Protein 6JJT (pdb70)

Secondary structure (DSSP, 8-state):
--PPPPEEEEEEEEEEEPPPEEEEEETTEEEEEEEEEEEEEE-SS-EEEEEEEEEEEEEETTS-EEEEEEEEEEETTS-EEEEEEEEETTEEEEEEE---TTTGGGGG--EEEE-SSTTSTTEEEEEEE-/-PPPPPEEEEEEEEEEEPPPEEEEEETTEEEEEEEEEEEEEE-SS-EEEEEEEEEEEEEETTS-EEEEEEEEEEETTS-EEEEEEEEETTEEEEEEE---TTTGGGGG-EEEEE-SSTTSTTEEEEEEE-/-PPPPPEEEEEEEEEEEEEEEEEEE-SSEEEEEEEEEEEEEEETTEEEEEEEEEEEEEEETTS-EEEEEEEEEEETTS-EEEEEEEEETTEEEEEEE---TTTGGGGG-EEEEE-SSTTSTTEEEEEEE-/--PPP-PPPEEEEEEEEEEEEEEEEEEE-SSEEEEEEEEEEEEEESSS--EEEEEEEEEEEEETTS-EEEEEEEEEEETTS-EEEEEEEEETTEEEEEEE---TTTGGGGG-EEEEE-SSTT-TTEEEEEEE-

Foldseek 3Di:
DDDFWDKAWFKKKQWDKDDWDWDDDDDQKTKTKIKTCKIWIDGPQWIFMWHIWMKIWMQGNVGWIWIWIWTWGQTPVGWIKIWIWIDRPPKIWIAIDGPPPSPRVSNVWIKIWGCPDVVRRRIIIMITTD/DDDFWDKAWFKKKQWDKDDWDFDDDDPFKTKTKIKTPKIWIGDDQWIFMWHIWMKIWMQGPVGWIWIWIWTWGATPVGWIKIWTWIDRPPKIWIAIDGPPPSPRVSNPWIKMWGAPDVVRGRIIIMITTD/DDDFWDKDWAKKKQWDKADWAFDDDDLFKTKTKIKTCKIWIDGPLFTWMWNIKMKIWIQGNVGWIWIWMWTWTATPVGFIKIWTWIDRPPKIKIAIDGPPPSPRVRNVWIKIKGAPDPVSGSMMIMITTD/DDDDDDFWDKDWDKKKQWDKADWAFDDDDLFKTKTKIKTCKIWIDDDQFTFMWNIKMKIWIQGNVGWIWIWMWTWGQTPVGFIKIWTWIDRPPKIKIAIDGPDPSPRVSNVWIKMWGAPDVVSRSMIIMITTD

B-factor: mean 18.93, std 11.21, range [6.09, 102.36]

Structure (mmCIF, N/CA/C/O backbone):
data_6JJT
#
_entry.id   6JJT
#
_cell.length_a   69.574
_cell.length_b   55.104
_cell.length_c   70.972
_cell.angle_alpha   90.00
_cell.angle_beta   98.88
_cell.angle_gamma   90.00
#
_symmetry.space_group_name_H-M   'P 1 21 1'
#
loop_
_entity.id
_entity.type
_entity.pdbx_description
1 polymer PhnH
2 non-polymer DI(HYDROXYETHYL)ETHER
3 non-polymer 'CITRIC ACID'
4 water water
#
loop_
_atom_site.group_PDB
_atom_site.id
_atom_site.type_symbol
_atom_site.label_atom_id
_atom_site.label_alt_id
_atom_site.label_comp_id
_atom_site.label_asym_id
_atom_site.label_entity_id
_atom_site.label_seq_id
_atom_site.pdbx_PDB_ins_code
_atom_site.Cartn_x
_atom_site.Cartn_y
_atom_site.Cartn_z
_atom_site.occupancy
_atom_site.B_iso_or_equiv
_atom_site.auth_seq_id
_atom_site.auth_comp_id
_atom_site.auth_asym_id
_atom_site.auth_atom_id
_atom_site.pdbx_PDB_model_num
ATOM 1 N N . ARG A 1 20 ? -13.518 13.485 0.464 1.00 45.72 20 ARG A N 1
ATOM 2 C CA . ARG A 1 20 ? -13.874 13.723 -0.956 1.00 42.89 20 ARG A CA 1
ATOM 3 C C . ARG A 1 20 ? -14.725 12.561 -1.460 1.00 39.65 20 ARG A C 1
ATOM 4 O O . ARG A 1 20 ? -14.325 11.399 -1.347 1.00 39.94 20 ARG A O 1
ATOM 12 N N . PRO A 1 21 ? -15.934 12.842 -2.007 1.00 30.66 21 PRO A N 1
ATOM 13 C CA . PRO A 1 21 ? -16.686 11.842 -2.765 1.00 26.34 21 PRO A CA 1
ATOM 14 C C . PRO A 1 21 ? -15.808 11.053 -3.739 1.00 23.37 21 PRO A C 1
ATOM 15 O O . PRO A 1 21 ? -14.994 11.617 -4.477 1.00 25.67 21 PRO A O 1
ATOM 19 N N . THR A 1 22 ? -16.040 9.737 -3.780 1.00 22.40 22 THR A N 1
ATOM 20 C CA . THR A 1 22 ? -15.360 8.829 -4.689 1.00 22.96 22 THR A CA 1
ATOM 21 C C . THR A 1 22 ? -16.177 8.698 -5.974 1.00 22.25 22 THR A C 1
ATOM 22 O O . THR A 1 22 ? -17.337 8.325 -5.895 1.00 22.40 22 THR A O 1
ATOM 26 N N . PRO A 1 23 ? -15.612 8.945 -7.181 1.00 21.52 23 PRO A N 1
ATOM 27 C CA . PRO A 1 23 ? -16.404 8.825 -8.418 1.00 22.37 23 PRO A CA 1
ATOM 28 C C . PRO A 1 23 ? -16.662 7.368 -8.784 1.00 19.48 23 PRO A C 1
ATOM 29 O O . PRO A 1 23 ? -15.915 6.466 -8.365 1.00 20.11 23 PRO A O 1
ATOM 33 N N . PRO A 1 24 ? -17.732 7.054 -9.558 1.00 19.07 24 PRO A N 1
ATOM 34 C CA . PRO A 1 24 ? -17.965 5.679 -9.971 1.00 17.02 24 PRO A CA 1
ATOM 35 C C . PRO A 1 24 ? -16.954 5.310 -11.045 1.00 14.66 24 PRO A C 1
ATOM 36 O O . PRO A 1 24 ? -16.245 6.179 -11.565 1.00 17.56 24 PRO A O 1
ATOM 40 N N . ASN A 1 25 ? -16.896 4.024 -11.317 1.00 15.29 25 ASN A N 1
ATOM 41 C CA . ASN A 1 25 ? -16.035 3.562 -12.376 1.00 17.16 25 ASN A CA 1
ATOM 42 C C . ASN A 1 25 ? -16.814 3.566 -13.686 1.00 14.41 25 ASN A C 1
ATOM 43 O O . ASN A 1 25 ? -18.054 3.479 -13.688 1.00 15.20 25 ASN A O 1
ATOM 48 N N . LEU A 1 26 ? -16.057 3.643 -14.765 1.00 14.95 26 LEU A N 1
ATOM 49 C CA . LEU A 1 26 ? -16.591 3.660 -16.112 1.00 15.97 26 LEU A CA 1
ATOM 50 C C . LEU A 1 26 ? -15.972 2.511 -16.874 1.00 16.83 26 LEU A C 1
ATOM 51 O O . LEU A 1 26 ? -14.741 2.374 -16.865 1.00 19.35 26 LEU A O 1
ATOM 56 N N . GLU A 1 27 ? -16.801 1.708 -17.530 1.00 13.17 27 GLU A N 1
ATOM 57 C CA . GLU A 1 27 ? -16.350 0.585 -18.321 1.00 13.60 27 GLU A CA 1
ATOM 58 C C . GLU A 1 27 ? -17.035 0.636 -19.686 1.00 12.59 27 GLU A C 1
ATOM 59 O O . GLU A 1 27 ? -18.258 0.752 -19.782 1.00 12.58 27 GLU A O 1
ATOM 65 N N . PHE A 1 28 ? -16.266 0.490 -20.779 1.00 11.64 28 PHE A N 1
ATOM 66 C CA . PHE A 1 28 ? -16.862 0.612 -22.100 1.00 10.51 28 PHE A CA 1
ATOM 67 C C . PHE A 1 28 ? -17.903 -0.485 -22.252 1.00 10.91 28 PHE A C 1
ATOM 68 O O . PHE A 1 28 ? -17.631 -1.659 -21.989 1.00 12.37 28 PHE A O 1
ATOM 76 N N . LEU A 1 29 ? -19.091 -0.131 -22.786 1.00 9.92 29 LEU A N 1
ATOM 77 C CA . LEU A 1 29 ? -20.187 -1.075 -22.845 1.00 10.07 29 LEU A CA 1
ATOM 78 C C . LEU A 1 29 ? -20.536 -1.434 -24.277 1.00 8.83 29 LEU A C 1
ATOM 79 O O . LEU A 1 29 ? -20.597 -2.624 -24.607 1.00 10.23 29 LEU A O 1
ATOM 84 N N . PHE A 1 30 ? -20.783 -0.438 -25.148 1.00 9.47 30 PHE A N 1
ATOM 85 C CA . PHE A 1 30 ? -21.061 -0.714 -26.550 1.00 9.33 30 PHE A CA 1
ATOM 86 C C . PHE A 1 30 ? -20.958 0.565 -27.362 1.00 8.94 30 PHE A C 1
ATOM 87 O O . PHE A 1 30 ? -21.034 1.643 -26.786 1.00 9.55 30 PHE A O 1
ATOM 95 N N . SER A 1 31 ? -20.752 0.441 -28.678 1.00 9.71 31 SER A N 1
ATOM 96 C CA . SER A 1 31 ? -20.985 1.492 -29.660 1.00 10.63 31 SER A CA 1
ATOM 97 C C . SER A 1 31 ? -22.259 1.238 -30.433 1.00 11.04 31 SER A C 1
ATOM 98 O O . SER A 1 31 ? -22.728 0.110 -30.545 1.00 10.93 31 SER A O 1
ATOM 101 N N . ALA A 1 32 ? -22.827 2.298 -30.968 1.00 10.22 32 ALA A N 1
ATOM 102 C CA . ALA A 1 32 ? -24.053 2.224 -31.753 1.00 11.33 32 ALA A CA 1
ATOM 103 C C . ALA A 1 32 ? -23.898 3.121 -32.970 1.00 12.30 32 ALA A C 1
ATOM 104 O O . ALA A 1 32 ? -23.494 4.278 -32.838 1.00 12.88 32 ALA A O 1
ATOM 106 N N . ASN A 1 33 ? -24.136 2.581 -34.150 1.00 12.07 33 ASN A N 1
ATOM 107 C CA . ASN A 1 33 ? -24.244 3.407 -35.344 1.00 12.58 33 ASN A CA 1
ATOM 108 C C . ASN A 1 33 ? -25.676 3.308 -35.799 1.00 13.43 33 ASN A C 1
ATOM 109 O O . ASN A 1 33 ? -26.068 2.255 -36.306 1.00 14.70 33 ASN A O 1
ATOM 114 N N . LEU A 1 34 ? -26.472 4.356 -35.608 1.00 14.05 34 LEU A N 1
ATOM 115 C CA . LEU A 1 34 ? -27.903 4.348 -35.787 1.00 15.51 34 LEU A CA 1
ATOM 116 C C . LEU A 1 34 ? -28.277 5.040 -37.094 1.00 15.45 34 LEU A C 1
ATOM 117 O O . LEU A 1 34 ? -27.597 5.991 -37.535 1.00 18.67 34 LEU A O 1
ATOM 122 N N . THR A 1 35 ? -29.366 4.576 -37.699 1.00 11.88 35 THR A N 1
ATOM 123 C CA . THR A 1 35 ? -29.995 5.266 -38.816 1.00 11.68 35 THR A CA 1
ATOM 124 C C . THR A 1 35 ? -31.346 5.781 -38.349 1.00 11.85 35 THR A C 1
ATOM 125 O O . THR A 1 35 ? -32.064 5.107 -37.611 1.00 11.99 35 THR A O 1
ATOM 129 N N . LYS A 1 36 ? -31.698 6.970 -38.838 1.00 11.63 36 LYS A N 1
ATOM 130 C CA . LYS A 1 36 ? -32.957 7.588 -38.405 1.00 10.58 36 LYS A CA 1
ATOM 131 C C . LYS A 1 36 ? -33.610 8.171 -39.631 1.00 10.37 36 LYS A C 1
ATOM 132 O O . LYS A 1 36 ? -32.896 8.585 -40.583 1.00 11.15 36 LYS A O 1
ATOM 138 N N . GLY A 1 37 ? -34.944 8.171 -39.624 1.00 10.25 37 GLY A N 1
ATOM 139 C CA . GLY A 1 37 ? -35.722 8.911 -40.593 1.00 10.57 37 GLY A CA 1
ATOM 140 C C . GLY A 1 37 ? -35.614 10.407 -40.276 1.00 10.30 37 GLY A C 1
ATOM 141 O O . GLY A 1 37 ? -35.085 10.803 -39.264 1.00 10.46 37 GLY A O 1
ATOM 142 N N . PRO A 1 38 ? -36.104 11.247 -41.219 1.00 12.39 38 PRO A N 1
ATOM 143 C CA . PRO A 1 38 ? -36.091 12.683 -40.946 1.00 13.00 38 PRO A CA 1
ATOM 144 C C . PRO A 1 38 ? -37.065 12.945 -39.798 1.00 11.63 38 PRO A C 1
ATOM 145 O O . PRO A 1 38 ? -38.085 12.275 -39.633 1.00 11.38 38 PRO A O 1
ATOM 149 N N . ALA A 1 39 ? -36.750 13.924 -38.981 1.00 11.94 39 ALA A N 1
ATOM 150 C CA . ALA A 1 39 ? -37.720 14.310 -37.983 1.00 11.46 39 ALA A CA 1
ATOM 151 C C . ALA A 1 39 ? -39.016 14.856 -38.599 1.00 12.23 39 ALA A C 1
ATOM 152 O O . ALA A 1 39 ? -39.069 15.447 -39.699 1.00 13.13 39 ALA A O 1
ATOM 154 N N . TYR A 1 40 ? -40.094 14.600 -37.867 1.00 9.15 40 TYR A N 1
ATOM 155 C CA . TYR A 1 40 ? -41.413 15.170 -38.198 1.00 8.62 40 TYR A CA 1
ATOM 156 C C . TYR A 1 40 ? -41.723 16.123 -37.058 1.00 8.26 40 TYR A C 1
ATOM 157 O O . TYR A 1 40 ? -42.069 15.699 -35.939 1.00 8.27 40 TYR A O 1
ATOM 166 N N . ILE A 1 41 ? -41.623 17.434 -37.342 1.00 8.65 41 ILE A N 1
ATOM 167 C CA . ILE A 1 41 ? -41.913 18.434 -36.333 1.00 9.08 41 ILE A CA 1
ATOM 168 C C . ILE A 1 41 ? -43.425 18.599 -36.233 1.00 9.15 41 ILE A C 1
ATOM 169 O O . ILE A 1 41 ? -44.089 18.885 -37.258 1.00 10.34 41 ILE A O 1
ATOM 174 N N . TYR A 1 42 ? -43.980 18.367 -35.062 1.00 8.44 42 TYR A N 1
ATOM 175 C CA . TYR A 1 42 ? -45.421 18.492 -34.861 1.00 9.09 42 TYR A CA 1
ATOM 176 C C . TYR A 1 42 ? -45.776 19.743 -34.057 1.00 9.82 42 TYR A C 1
ATOM 177 O O . TYR A 1 42 ? -46.959 20.109 -34.086 1.00 11.26 42 TYR A O 1
ATOM 186 N N . ASP A 1 43 ? -44.879 20.380 -33.302 1.00 9.50 43 ASP A N 1
ATOM 187 C CA . ASP A 1 43 ? -45.216 21.552 -32.518 1.00 10.60 43 ASP A CA 1
ATOM 188 C C . ASP A 1 43 ? -44.077 22.547 -32.586 1.00 11.39 43 ASP A C 1
ATOM 189 O O . ASP A 1 43 ? -42.990 22.295 -32.040 1.00 11.52 43 ASP A O 1
ATOM 194 N N . GLN A 1 44 ? -44.309 23.658 -33.282 1.00 11.90 44 GLN A N 1
ATOM 195 C CA . GLN A 1 44 ? -43.349 24.738 -33.345 1.00 14.62 44 GLN A CA 1
ATOM 196 C C . GLN A 1 44 ? -43.916 25.927 -32.575 1.00 15.20 44 GLN A C 1
ATOM 197 O O . GLN A 1 44 ? -45.048 26.342 -32.902 1.00 15.58 44 GLN A O 1
ATOM 203 N N . SER A 1 45 ? -43.170 26.464 -31.608 1.00 16.13 45 SER A N 1
ATOM 204 C CA . SER A 1 45 ? -43.597 27.595 -30.789 1.00 18.96 45 SER A CA 1
ATOM 205 C C . SER A 1 45 ? -42.402 28.505 -30.626 1.00 25.13 45 SER A C 1
ATOM 206 O O . SER A 1 45 ? -41.390 28.293 -31.293 1.00 28.82 45 SER A O 1
ATOM 209 N N . ASP A 1 46 ? -42.549 29.521 -29.770 1.00 26.30 46 ASP A N 1
ATOM 210 C CA . ASP A 1 46 ? -41.501 30.491 -29.563 1.00 27.72 46 ASP A CA 1
ATOM 211 C C . ASP A 1 46 ? -40.192 29.814 -29.187 1.00 27.54 46 ASP A C 1
ATOM 212 O O . ASP A 1 46 ? -39.993 29.433 -28.047 1.00 25.98 46 ASP A O 1
ATOM 217 N N . ALA A 1 47 ? -39.283 29.710 -30.175 1.00 23.38 47 ALA A N 1
ATOM 218 C CA . ALA A 1 47 ? -37.914 29.298 -29.916 1.00 18.64 47 ALA A CA 1
ATOM 219 C C . ALA A 1 47 ? -37.897 27.810 -29.525 1.00 15.31 47 ALA A C 1
ATOM 220 O O . ALA A 1 47 ? -36.993 27.406 -28.840 1.00 13.80 47 ALA A O 1
ATOM 222 N N . GLN A 1 48 ? -38.873 27.016 -29.949 1.00 13.79 48 GLN A N 1
ATOM 223 C CA . GLN A 1 48 ? -38.841 25.592 -29.604 1.00 13.34 48 GLN A CA 1
ATOM 224 C C . GLN A 1 48 ? -39.543 24.778 -30.682 1.00 13.48 48 GLN A C 1
ATOM 225 O O . GLN A 1 48 ? -40.622 25.124 -31.152 1.00 12.63 48 GLN A O 1
ATOM 231 N N . ILE A 1 49 ? -38.991 23.601 -30.974 1.00 12.03 49 ILE A N 1
ATOM 232 C CA . ILE A 1 49 ? -39.643 22.678 -31.879 1.00 10.74 49 ILE A CA 1
ATOM 233 C C . ILE A 1 49 ? -39.689 21.302 -31.215 1.00 10.75 49 ILE A C 1
ATOM 234 O O . ILE A 1 49 ? -38.692 20.841 -30.621 1.00 12.75 49 ILE A O 1
ATOM 239 N N . LYS A 1 50 ? -40.827 20.650 -31.332 1.00 9.34 50 LYS A N 1
ATOM 240 C CA . LYS A 1 50 ? -40.980 19.280 -30.826 1.00 8.79 50 LYS A CA 1
ATOM 241 C C . LYS A 1 50 ? -41.235 18.372 -31.998 1.00 8.68 50 LYS A C 1
ATOM 242 O O . LYS A 1 50 ? -42.030 18.707 -32.905 1.00 8.26 50 LYS A O 1
ATOM 248 N N . ALA A 1 51 ? -40.576 17.208 -32.025 1.00 8.33 51 ALA A N 1
ATOM 249 C CA . ALA A 1 51 ? -40.587 16.324 -33.177 1.00 8.05 51 ALA A CA 1
ATOM 250 C C . ALA A 1 51 ? -40.631 14.857 -32.747 1.00 7.92 51 ALA A C 1
ATOM 251 O O . ALA A 1 51 ? -40.185 14.489 -31.632 1.00 8.82 51 ALA A O 1
ATOM 253 N N . LEU A 1 52 ? -41.107 14.018 -33.688 1.00 7.64 52 LEU A N 1
ATOM 254 C CA . LEU A 1 52 ? -40.960 12.554 -33.577 1.00 7.80 52 LEU A CA 1
ATOM 255 C C . LEU A 1 52 ? -40.058 12.129 -34.704 1.00 8.44 52 LEU A C 1
ATOM 256 O O . LEU A 1 52 ? -40.108 12.671 -35.819 1.00 9.25 52 LEU A O 1
ATOM 261 N N . GLN A 1 53 ? -39.218 11.130 -34.420 1.00 8.72 53 GLN A N 1
ATOM 262 C CA . GLN A 1 53 ? -38.277 10.616 -35.388 1.00 8.87 53 GLN A CA 1
ATOM 263 C C . GLN A 1 53 ? -38.275 9.100 -35.251 1.00 7.93 53 GLN A C 1
ATOM 264 O O . GLN A 1 53 ? -38.143 8.569 -34.137 1.00 8.45 53 GLN A O 1
ATOM 270 N N . THR A 1 54 ? -38.311 8.422 -36.377 1.00 8.18 54 THR A N 1
ATOM 271 C CA . THR A 1 54 ? -38.253 6.955 -36.402 1.00 9.05 54 THR A CA 1
ATOM 272 C C . THR A 1 54 ? -36.795 6.529 -36.404 1.00 9.56 54 THR A C 1
ATOM 273 O O . THR A 1 54 ? -35.959 7.073 -37.158 1.00 9.62 54 THR A O 1
ATOM 277 N N . LEU A 1 55 ? -36.477 5.508 -35.598 1.00 9.30 55 LEU A N 1
ATOM 278 C CA . LEU A 1 55 ? -35.150 4.904 -35.588 1.00 10.14 55 LEU A CA 1
ATOM 279 C C . LEU A 1 55 ? -35.277 3.694 -36.507 1.00 10.78 55 LEU A C 1
ATOM 280 O O . LEU A 1 55 ? -36.092 2.812 -36.237 1.00 11.91 55 LEU A O 1
ATOM 285 N N . THR A 1 56 ? -34.639 3.739 -37.684 1.00 10.61 56 THR A N 1
ATOM 286 C CA . THR A 1 56 ? -34.898 2.766 -38.739 1.00 12.56 56 THR A CA 1
ATOM 287 C C . THR A 1 56 ? -33.970 1.553 -38.646 1.00 12.67 56 THR A C 1
ATOM 288 O O . THR A 1 56 ? -34.297 0.540 -39.273 1.00 14.04 56 THR A O 1
ATOM 292 N N . GLY A 1 57 ? -32.820 1.669 -37.998 1.00 11.26 57 GLY A N 1
ATOM 293 C CA . GLY A 1 57 ? -31.927 0.523 -37.920 1.00 10.94 57 GLY A CA 1
ATOM 294 C C . GLY A 1 57 ? -30.638 0.938 -37.259 1.00 10.01 57 GLY A C 1
ATOM 295 O O . GLY A 1 57 ? -30.507 2.048 -36.714 1.00 11.78 57 GLY A O 1
ATOM 296 N N . GLY A 1 58 ? -29.652 0.046 -37.314 1.00 10.08 58 GLY A N 1
ATOM 297 C CA . GLY A 1 58 ? -28.388 0.364 -36.708 1.00 10.99 58 GLY A CA 1
ATOM 298 C C . GLY A 1 58 ? -27.645 -0.867 -36.244 1.00 9.00 58 GLY A C 1
ATOM 299 O O . GLY A 1 58 ? -28.261 -1.959 -36.193 1.00 10.61 58 GLY A O 1
ATOM 300 N N . ILE A 1 59 ? -26.369 -0.690 -36.000 1.00 8.94 59 ILE A N 1
ATOM 301 C CA . ILE A 1 59 ? -25.532 -1.765 -35.498 1.00 10.06 59 ILE A CA 1
ATOM 302 C C . ILE A 1 59 ? -25.054 -1.429 -34.093 1.00 9.77 59 ILE A C 1
ATOM 303 O O . ILE A 1 59 ? -24.665 -0.286 -33.773 1.00 9.63 59 ILE A O 1
ATOM 308 N N . ILE A 1 60 ? -24.951 -2.463 -33.260 1.00 9.78 60 ILE A N 1
ATOM 309 C CA . ILE A 1 60 ? -24.544 -2.371 -31.867 1.00 9.85 60 ILE A CA 1
ATOM 310 C C . ILE A 1 60 ? -23.321 -3.291 -31.700 1.00 10.35 60 ILE A C 1
ATOM 311 O O . ILE A 1 60 ? -23.371 -4.477 -32.087 1.00 10.95 60 ILE A O 1
ATOM 316 N N . ALA A 1 61 ? -22.227 -2.785 -31.132 1.00 10.33 61 ALA A N 1
ATOM 317 C CA . ALA A 1 61 ? -21.010 -3.608 -30.962 1.00 11.15 61 ALA A CA 1
ATOM 318 C C . ALA A 1 61 ? -20.414 -3.334 -29.589 1.00 12.51 61 ALA A C 1
ATOM 319 O O . ALA A 1 61 ? -19.984 -2.192 -29.313 1.00 12.71 61 ALA A O 1
ATOM 321 N N . GLY A 1 62 ? -20.363 -4.330 -28.693 1.00 12.53 62 GLY A N 1
ATOM 322 C CA . GLY A 1 62 ? -19.668 -4.191 -27.419 1.00 15.57 62 GLY A CA 1
ATOM 323 C C . GLY A 1 62 ? -18.909 -5.476 -27.082 1.00 14.86 62 GLY A C 1
ATOM 324 O O . GLY A 1 62 ? -19.139 -6.483 -27.766 1.00 17.26 62 GLY A O 1
ATOM 325 N N . PRO A 1 63 ? -18.064 -5.463 -26.036 1.00 15.20 63 PRO A N 1
ATOM 326 C CA . PRO A 1 63 ? -17.381 -6.676 -25.613 1.00 16.30 63 PRO A CA 1
ATOM 327 C C . PRO A 1 63 ? -18.322 -7.808 -25.205 1.00 17.75 63 PRO A C 1
ATOM 328 O O . PRO A 1 63 ? -17.958 -8.973 -25.379 1.00 17.78 63 PRO A O 1
ATOM 332 N N . ASN A 1 64 ? -19.497 -7.491 -24.6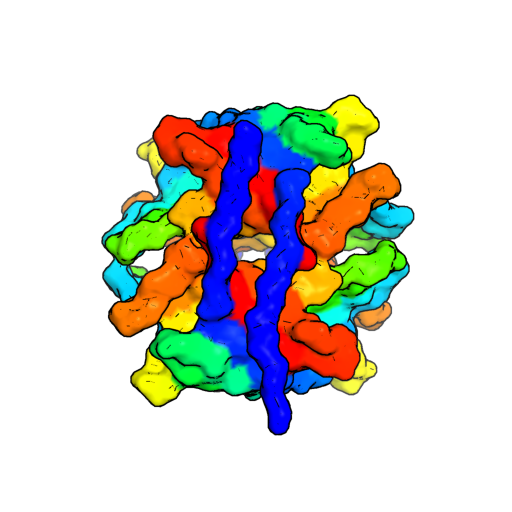25 1.00 16.72 64 ASN A N 1
ATOM 333 C CA . ASN A 1 64 ? -20.316 -8.517 -23.979 1.00 14.97 64 ASN A CA 1
ATOM 334 C C . ASN A 1 64 ? -21.676 -8.594 -24.637 1.00 14.46 64 ASN A C 1
ATOM 335 O O . ASN A 1 64 ? -22.498 -9.359 -24.181 1.00 16.71 64 ASN A O 1
ATOM 340 N N . PHE A 1 65 ? -21.916 -7.845 -25.728 1.00 14.12 65 PHE A N 1
ATOM 341 C CA . PHE A 1 65 ? -23.115 -8.102 -26.543 1.00 14.83 65 PHE A CA 1
ATOM 342 C C . PHE A 1 65 ? -22.981 -7.327 -27.849 1.00 14.90 65 PHE A C 1
ATOM 343 O O . PHE A 1 65 ? -22.221 -6.350 -27.926 1.00 15.68 65 PHE A O 1
ATOM 351 N N . ASP A 1 66 ? -23.803 -7.685 -28.801 1.00 15.35 66 ASP A N 1
ATOM 352 C CA . ASP A 1 66 ? -23.790 -7.027 -30.087 1.00 15.29 66 ASP A CA 1
ATOM 353 C C . ASP A 1 66 ? -25.106 -7.349 -30.760 1.00 15.09 66 ASP A C 1
ATOM 354 O O . ASP A 1 66 ? -25.743 -8.294 -30.320 1.00 19.64 66 ASP A O 1
ATOM 359 N N . GLY A 1 67 ? -25.457 -6.641 -31.838 1.00 12.47 67 GLY A N 1
ATOM 360 C CA . GLY A 1 67 ? -26.696 -6.929 -32.509 1.00 13.38 67 GLY A CA 1
ATOM 361 C C . GLY A 1 67 ? -27.121 -5.792 -33.412 1.00 12.66 67 GLY A C 1
ATOM 362 O O . GLY A 1 67 ? -26.266 -5.028 -33.890 1.00 11.64 67 GLY A O 1
ATOM 363 N N . THR A 1 68 ? -28.413 -5.775 -33.702 1.00 10.44 68 THR A N 1
ATOM 364 C CA . THR A 1 68 ? -28.912 -4.747 -34.599 1.00 12.26 68 THR A CA 1
ATOM 365 C C . THR A 1 68 ? -30.140 -4.092 -33.973 1.00 10.94 68 THR A C 1
ATOM 366 O O . THR A 1 68 ? -30.829 -4.674 -33.132 1.00 11.82 68 THR A O 1
ATOM 370 N N . VAL A 1 69 ? -30.438 -2.870 -34.409 1.00 10.61 69 VAL A N 1
ATOM 371 C CA . VAL A 1 69 ? -31.601 -2.130 -33.944 1.00 9.38 69 VAL A CA 1
ATOM 372 C C . VAL A 1 69 ? -32.749 -2.421 -34.878 1.00 9.86 69 VAL A C 1
ATOM 373 O O . VAL A 1 69 ? -32.673 -2.180 -36.103 1.00 12.10 69 VAL A O 1
ATOM 377 N N . ILE A 1 70 ? -33.833 -3.006 -34.352 1.00 9.22 70 ILE A N 1
ATOM 378 C CA A ILE A 1 70 ? -34.970 -3.437 -35.129 0.50 9.93 70 ILE A CA 1
ATOM 379 C CA B ILE A 1 70 ? -34.929 -3.413 -35.219 0.50 9.70 70 ILE A CA 1
ATOM 380 C C . ILE A 1 70 ? -35.920 -2.284 -35.440 1.00 10.54 70 ILE A C 1
ATOM 381 O O . ILE A 1 70 ? -36.696 -2.339 -36.376 1.00 11.85 70 ILE A O 1
ATOM 390 N N . GLY A 1 71 ? -35.921 -1.282 -34.558 1.00 9.15 71 GLY A N 1
ATOM 391 C CA . GLY A 1 71 ? -36.810 -0.153 -34.734 1.00 9.82 71 GLY A CA 1
ATOM 392 C C . GLY A 1 71 ? -37.034 0.526 -33.392 1.00 8.55 71 GLY A C 1
ATOM 393 O O . GLY A 1 71 ? -36.645 0.028 -32.334 1.00 9.15 71 GLY A O 1
ATOM 394 N N . GLY A 1 72 ? -37.692 1.669 -33.424 1.00 9.51 72 GLY A N 1
ATOM 395 C CA . GLY A 1 72 ? -38.052 2.449 -32.252 1.00 8.76 72 GLY A CA 1
ATOM 396 C C . GLY A 1 72 ? -38.351 3.871 -32.695 1.00 8.09 72 GLY A C 1
ATOM 397 O O . GLY A 1 72 ? -38.406 4.203 -33.881 1.00 8.63 72 GLY A O 1
ATOM 398 N N . THR A 1 73 ? -38.564 4.720 -31.692 1.00 7.13 73 THR A N 1
ATOM 399 C CA . THR A 1 73 ? -39.033 6.098 -31.881 1.00 8.51 73 THR A CA 1
ATOM 400 C C . THR A 1 73 ? -38.281 6.999 -30.895 1.00 8.24 73 THR A C 1
ATOM 401 O O . THR A 1 73 ? -38.155 6.635 -29.706 1.00 8.99 73 THR A O 1
ATOM 405 N N . ALA A 1 74 ? -37.955 8.216 -31.355 1.00 8.48 74 ALA A N 1
ATOM 406 C CA . ALA A 1 74 ? -37.382 9.244 -30.484 1.00 8.76 74 ALA A CA 1
ATOM 407 C C . ALA A 1 74 ? -38.307 10.454 -30.460 1.00 8.71 74 ALA A C 1
ATOM 408 O O . ALA A 1 74 ? -38.768 10.899 -31.557 1.00 9.85 74 ALA A O 1
ATOM 410 N N . LEU A 1 75 ? -38.578 10.982 -29.281 1.00 8.84 75 LEU A N 1
ATOM 411 C CA . LEU A 1 75 ? -39.290 12.268 -29.181 1.00 8.99 75 LEU A CA 1
ATOM 412 C C . LEU A 1 75 ? -38.317 13.323 -28.700 1.00 9.63 75 LEU A C 1
ATOM 413 O O . LEU A 1 75 ? -37.603 13.081 -27.722 1.00 11.37 75 LEU A O 1
ATOM 418 N N . SER A 1 76 ? -38.236 14.472 -29.341 1.00 8.78 76 SER A N 1
ATOM 419 C CA . SER A 1 76 ? -37.272 15.501 -28.985 1.00 9.16 76 SER A CA 1
ATOM 420 C C . SER A 1 76 ? -37.942 16.848 -28.857 1.00 8.64 76 SER A C 1
ATOM 421 O O . SER A 1 76 ? -38.883 17.149 -29.577 1.00 9.41 76 SER A O 1
ATOM 424 N N . THR A 1 77 ? -37.374 17.671 -28.025 1.00 8.86 77 THR A N 1
ATOM 425 C CA . THR A 1 77 ? -37.713 19.087 -27.904 1.00 10.15 77 THR A CA 1
ATOM 426 C C . THR A 1 77 ? -36.430 19.882 -28.025 1.00 10.40 77 THR A C 1
ATOM 427 O O . THR A 1 77 ? -35.508 19.671 -27.247 1.00 10.90 77 THR A O 1
ATOM 431 N N . ARG A 1 78 ? -36.323 20.719 -29.037 1.00 11.22 78 ARG A N 1
ATOM 432 C CA . ARG A 1 78 ? -35.087 21.439 -29.360 1.00 12.19 78 ARG A CA 1
ATOM 433 C C . ARG A 1 78 ? -35.397 22.909 -29.176 1.00 13.52 78 ARG A C 1
ATOM 434 O O . ARG A 1 78 ? -36.330 23.420 -29.780 1.00 12.44 78 ARG A O 1
ATOM 442 N N . GLY A 1 79 ? -34.585 23.574 -28.376 1.00 12.28 79 GLY A N 1
ATOM 443 C CA . GLY A 1 79 ? -34.767 24.997 -28.104 1.00 14.26 79 GLY A CA 1
ATOM 444 C C . GLY A 1 79 ? -33.759 25.833 -28.870 1.00 14.24 79 GLY A C 1
ATOM 445 O O . GLY A 1 79 ? -32.648 25.392 -29.141 1.00 14.94 79 GLY A O 1
ATOM 446 N N . ALA A 1 80 ? -34.206 27.033 -29.279 1.00 15.13 80 ALA A N 1
ATOM 447 C CA . ALA A 1 80 ? -33.274 27.977 -29.888 1.00 15.92 80 ALA A CA 1
ATOM 448 C C . ALA A 1 80 ? -32.092 28.257 -28.964 1.00 15.61 80 ALA A C 1
ATOM 449 O O . ALA A 1 80 ? -30.991 28.584 -29.417 1.00 18.41 80 ALA A O 1
ATOM 451 N N . ASP A 1 81 ? -32.337 28.077 -27.644 1.00 17.28 81 ASP A N 1
ATOM 452 C CA . ASP A 1 81 ? -31.385 28.334 -26.569 1.00 17.35 81 ASP A CA 1
ATOM 453 C C . ASP A 1 81 ? -30.336 27.221 -26.507 1.00 16.85 81 ASP A C 1
ATOM 454 O O . ASP A 1 81 ? -29.386 27.290 -25.737 1.00 19.52 81 ASP A O 1
ATOM 459 N N . GLY A 1 82 ? -30.431 26.230 -27.391 1.00 15.14 82 GLY A N 1
ATOM 460 C CA . GLY A 1 82 ? -29.363 25.263 -27.512 1.00 16.31 82 GLY A CA 1
ATOM 461 C C . GLY A 1 82 ? -29.699 23.989 -26.750 1.00 14.96 82 GLY A C 1
ATOM 462 O O . GLY A 1 82 ? -29.002 22.977 -26.949 1.00 20.59 82 GLY A O 1
ATOM 463 N N . THR A 1 83 ? -30.712 24.051 -25.885 1.00 13.89 83 THR A N 1
ATOM 464 C CA . THR A 1 83 ? -31.009 22.816 -25.154 1.00 13.23 83 THR A CA 1
ATOM 465 C C . THR A 1 83 ? -31.805 21.874 -26.025 1.00 14.02 83 THR A C 1
ATOM 466 O O . THR A 1 83 ? -32.666 22.260 -26.828 1.00 17.30 83 THR A O 1
ATOM 470 N N . ILE A 1 84 ? -31.546 20.596 -25.865 1.00 10.12 84 ILE A N 1
ATOM 471 C CA . ILE A 1 84 ? -32.240 19.588 -26.640 1.00 11.04 84 ILE A CA 1
ATOM 472 C C . ILE A 1 84 ? -32.521 18.420 -25.709 1.00 10.33 84 ILE A C 1
ATOM 473 O O . ILE A 1 84 ? -31.568 17.833 -25.158 1.00 11.77 84 ILE A O 1
ATOM 478 N N . ARG A 1 85 ? -33.776 18.134 -25.423 1.00 9.53 85 ARG A N 1
ATOM 479 C CA . ARG A 1 85 ? -34.159 17.024 -24.544 1.00 9.41 85 ARG A CA 1
ATOM 480 C C . ARG A 1 85 ? -34.710 15.972 -25.480 1.00 9.17 85 ARG A C 1
ATOM 481 O O . ARG A 1 85 ? -35.655 16.248 -26.238 1.00 10.97 85 ARG A O 1
ATOM 489 N N . ALA A 1 86 ? -34.312 14.715 -25.337 1.00 8.78 86 ALA A N 1
ATOM 490 C CA . ALA A 1 86 ? -34.888 13.646 -26.151 1.00 9.35 86 ALA A CA 1
ATOM 491 C C . ALA A 1 86 ? -35.133 12.433 -25.286 1.00 8.79 86 ALA A C 1
ATOM 492 O O . ALA A 1 86 ? -34.434 12.173 -24.287 1.00 10.15 86 ALA A O 1
ATOM 494 N N . ASP A 1 87 ? -36.098 11.638 -25.693 1.00 9.08 87 ASP A N 1
ATOM 495 C CA . ASP A 1 87 ? -36.436 10.387 -25.005 1.00 11.87 87 ASP A CA 1
ATOM 496 C C . ASP A 1 87 ? -36.742 9.384 -26.093 1.00 12.38 87 ASP A C 1
ATOM 497 O O . ASP A 1 87 ? -37.608 9.699 -26.936 1.00 13.66 87 ASP A O 1
ATOM 502 N N . ALA A 1 88 ? -36.147 8.172 -26.030 1.00 10.71 88 ALA A N 1
ATOM 503 C CA . ALA A 1 88 ? -36.338 7.209 -27.105 1.00 9.84 88 ALA A CA 1
ATOM 504 C C . ALA A 1 88 ? -36.480 5.820 -26.510 1.00 8.84 88 ALA A C 1
ATOM 505 O O . ALA A 1 88 ? -36.014 5.525 -25.422 1.00 8.42 88 ALA A O 1
ATOM 507 N N . HIS A 1 89 ? -37.202 4.983 -27.282 1.00 9.01 89 HIS A N 1
ATOM 508 C CA . HIS A 1 89 ? -37.243 3.547 -27.014 1.00 9.00 89 HIS A CA 1
ATOM 509 C C . HIS A 1 89 ? -36.870 2.837 -28.298 1.00 8.58 89 HIS A C 1
ATOM 510 O O . HIS A 1 89 ? -37.413 3.194 -29.365 1.00 10.19 89 HIS A O 1
ATOM 517 N N . TYR A 1 90 ? -35.990 1.863 -28.223 1.00 8.36 90 TYR A N 1
ATOM 518 C CA . TYR A 1 90 ? -35.728 1.042 -29.394 1.00 7.79 90 TYR A CA 1
ATOM 519 C C . TYR A 1 90 ? -35.376 -0.355 -28.927 1.00 8.03 90 TYR A C 1
ATOM 520 O O . TYR A 1 90 ? -35.056 -0.567 -27.763 1.00 8.83 90 TYR A O 1
ATOM 529 N N . LEU A 1 91 ? -35.430 -1.287 -29.866 1.00 7.39 91 LEU A N 1
ATOM 530 C CA . LEU A 1 91 ? -35.186 -2.678 -29.489 1.00 8.37 91 LEU A CA 1
ATOM 531 C C . LEU A 1 91 ? -33.966 -3.189 -30.213 1.00 8.00 91 LEU A C 1
ATOM 532 O O . LEU A 1 91 ? -33.831 -2.996 -31.440 1.00 9.00 91 LEU A O 1
ATOM 537 N N . ILE A 1 92 ? -33.050 -3.756 -29.443 1.00 7.45 92 ILE A N 1
ATOM 538 C CA . ILE A 1 92 ? -31.848 -4.442 -29.979 1.00 8.85 92 ILE A CA 1
ATOM 539 C C . ILE A 1 92 ? -32.124 -5.943 -30.042 1.00 8.20 92 ILE A C 1
ATOM 540 O O . ILE A 1 92 ? -32.613 -6.496 -29.086 1.00 8.95 92 ILE A O 1
ATOM 545 N N . GLN A 1 93 ? -31.863 -6.536 -31.182 1.00 7.93 93 GLN A N 1
ATOM 546 C CA . GLN A 1 93 ? -31.878 -8.010 -31.244 1.00 8.65 93 GLN A CA 1
ATOM 547 C C . GLN A 1 93 ? -30.404 -8.430 -31.379 1.00 8.47 93 GLN A C 1
ATOM 548 O O . GLN A 1 93 ? -29.738 -8.012 -32.280 1.00 8.86 93 GLN A O 1
ATOM 554 N N . THR A 1 94 ? -29.963 -9.253 -30.450 1.00 8.77 94 THR A N 1
ATOM 555 C CA . THR A 1 94 ? -28.555 -9.685 -30.450 1.00 10.28 94 THR A CA 1
ATOM 556 C C . THR A 1 94 ? -28.339 -10.736 -31.534 1.00 11.12 94 THR A C 1
ATOM 557 O O . THR A 1 94 ? -29.255 -11.368 -31.955 1.00 10.85 94 THR A O 1
ATOM 561 N N . SER A 1 95 ? -27.066 -10.945 -31.846 1.00 13.96 95 SER A N 1
ATOM 562 C CA . SER A 1 95 ? -26.595 -11.964 -32.813 1.00 16.55 95 SER A CA 1
ATOM 563 C C . SER A 1 95 ? -27.131 -13.374 -32.479 1.00 13.73 95 SER A C 1
ATOM 564 O O . SER A 1 95 ? -27.416 -14.127 -33.354 1.00 16.64 95 SER A O 1
ATOM 567 N N . ASP A 1 96 ? -27.221 -13.700 -31.201 1.00 10.97 96 ASP A N 1
ATOM 568 C CA . ASP A 1 96 ? -27.668 -15.014 -30.682 1.00 10.76 96 ASP A CA 1
ATOM 569 C C . ASP A 1 96 ? -29.194 -15.013 -30.461 1.00 10.84 96 ASP A C 1
ATOM 570 O O . ASP A 1 96 ? -29.660 -15.993 -29.984 1.00 14.99 96 ASP A O 1
ATOM 575 N N . GLY A 1 97 ? -29.897 -13.931 -30.762 1.00 10.42 97 GLY A N 1
ATOM 576 C CA . GLY A 1 97 ? -31.363 -13.946 -30.795 1.00 12.77 97 GLY A CA 1
ATOM 577 C C . GLY A 1 97 ? -32.075 -13.305 -29.596 1.00 12.09 97 GLY A C 1
ATOM 578 O O . GLY A 1 97 ? -33.309 -13.390 -29.535 1.00 13.94 97 GLY A O 1
ATOM 579 N N . ALA A 1 98 ? -31.368 -12.689 -28.628 1.00 9.55 98 ALA A N 1
ATOM 580 C CA . ALA A 1 98 ? -32.034 -12.054 -27.486 1.00 8.93 98 ALA A CA 1
ATOM 581 C C . ALA A 1 98 ? -32.650 -10.736 -27.927 1.00 7.92 98 ALA A C 1
ATOM 582 O O . ALA A 1 98 ? -32.037 -9.989 -28.692 1.00 9.89 98 ALA A O 1
ATOM 584 N N . ASN A 1 99 ? -33.799 -10.405 -27.371 1.00 7.10 99 ASN A N 1
ATOM 585 C CA . ASN A 1 99 ? -34.441 -9.124 -27.613 1.00 7.23 99 ASN A CA 1
ATOM 586 C C . ASN A 1 99 ? -34.269 -8.267 -26.363 1.00 7.54 99 ASN A C 1
ATOM 587 O O . ASN A 1 99 ? -34.604 -8.684 -25.263 1.00 8.01 99 ASN A O 1
ATOM 592 N N . ILE A 1 100 ? -33.824 -7.010 -26.546 1.00 7.78 100 ILE A N 1
ATOM 593 C CA . ILE A 1 100 ? -33.522 -6.109 -25.430 1.00 7.41 100 ILE A CA 1
ATOM 594 C C . ILE A 1 100 ? -34.146 -4.746 -25.683 1.00 7.87 100 ILE A C 1
ATOM 595 O O . ILE A 1 100 ? -33.885 -4.116 -26.719 1.00 8.23 100 ILE A O 1
ATOM 600 N N . LEU A 1 101 ? -34.978 -4.272 -24.758 1.00 7.16 101 LEU A N 1
ATOM 601 C CA . LEU A 1 101 ? -35.474 -2.892 -24.896 1.00 7.13 101 LEU A CA 1
ATOM 602 C C . LEU A 1 101 ? -34.445 -1.929 -24.357 1.00 7.46 101 LEU A C 1
ATOM 603 O O . LEU A 1 101 ? -33.965 -2.079 -23.238 1.00 7.95 101 LEU A O 1
ATOM 608 N N . VAL A 1 102 ? -34.174 -0.877 -25.137 1.00 7.03 102 VAL A N 1
ATOM 609 C CA . VAL A 1 102 ? -33.306 0.229 -24.698 1.00 7.81 102 VAL A CA 1
ATOM 610 C C . VAL A 1 102 ? -34.179 1.456 -24.472 1.00 7.59 102 VAL A C 1
ATOM 611 O O . VAL A 1 102 ? -34.979 1.831 -25.341 1.00 7.44 102 VAL A O 1
ATOM 615 N N . THR A 1 103 ? -34.011 2.061 -23.320 1.00 7.26 103 THR A N 1
ATOM 616 C CA . THR A 1 103 ? -34.748 3.283 -22.946 1.00 8.03 103 THR A CA 1
ATOM 617 C C . THR A 1 103 ? -33.720 4.387 -22.772 1.00 7.86 103 THR A C 1
ATOM 618 O O . THR A 1 103 ? -32.916 4.344 -21.824 1.00 7.37 103 THR A O 1
ATOM 622 N N . GLU A 1 104 ? -33.735 5.402 -23.646 1.00 8.07 104 GLU A N 1
ATOM 623 C CA . GLU A 1 104 ? -32.767 6.489 -23.599 1.00 8.19 104 GLU A CA 1
ATOM 624 C C . GLU A 1 104 ? -33.481 7.767 -23.158 1.00 7.47 104 GLU A C 1
ATOM 625 O O . GLU A 1 104 ? -34.639 8.044 -23.538 1.00 7.86 104 GLU A O 1
ATOM 631 N N . SER A 1 105 ? -32.754 8.546 -22.384 1.00 6.79 105 SER A N 1
ATOM 632 C CA . SER A 1 105 ? -33.173 9.898 -22.034 1.00 7.35 105 SER A CA 1
ATOM 633 C C . SER A 1 105 ? -31.942 10.771 -22.123 1.00 7.33 105 SER A C 1
ATOM 634 O O . SER A 1 105 ? -30.885 10.408 -21.616 1.00 9.37 105 SER A O 1
ATOM 637 N N . ALA A 1 106 ? -32.064 11.952 -22.713 1.00 7.80 106 ALA A N 1
ATOM 638 C CA . ALA A 1 106 ? -30.848 12.635 -23.125 1.00 7.92 106 ALA A CA 1
ATOM 639 C C . ALA A 1 106 ? -30.997 14.122 -22.920 1.00 8.52 106 ALA A C 1
ATOM 640 O O . ALA A 1 106 ? -32.005 14.716 -23.336 1.00 7.95 106 ALA A O 1
ATOM 642 N N . ALA A 1 107 ? -29.891 14.757 -22.501 1.00 8.28 107 ALA A N 1
ATOM 643 C CA . ALA A 1 107 ? -29.664 16.201 -22.680 1.00 7.95 107 ALA A CA 1
ATOM 644 C C . ALA A 1 107 ? -28.641 16.265 -23.785 1.00 7.92 107 ALA A C 1
ATOM 645 O O . ALA A 1 107 ? -27.428 16.126 -23.531 1.00 7.89 107 ALA A O 1
ATOM 647 N N . ILE A 1 108 ? -29.145 16.274 -25.018 1.00 9.28 108 ILE A N 1
ATOM 648 C CA . ILE A 1 108 ? -28.306 15.952 -26.161 1.00 9.40 108 ILE A CA 1
ATOM 649 C C . ILE A 1 108 ? -27.122 16.926 -26.158 1.00 10.95 108 ILE A C 1
ATOM 650 O O . ILE A 1 108 ? -27.308 18.133 -25.898 1.00 12.22 108 ILE A O 1
ATOM 655 N N . PRO A 1 109 ? -25.862 16.498 -26.417 1.00 9.67 109 PRO A N 1
ATOM 656 C CA . PRO A 1 109 ? -25.508 15.166 -26.952 1.00 9.49 109 PRO A CA 1
ATOM 657 C C . PRO A 1 109 ? -25.210 14.051 -25.954 1.00 8.85 109 PRO A C 1
ATOM 658 O O . PRO A 1 109 ? -24.666 13.018 -26.361 1.00 9.11 109 PRO A O 1
ATOM 662 N N . TYR A 1 110 ? -25.564 14.279 -24.692 1.00 7.40 110 TYR A N 1
ATOM 663 C CA . TYR A 1 110 ? -25.299 13.312 -23.632 1.00 6.74 110 TYR A CA 1
ATOM 664 C C . TYR A 1 110 ? -26.519 12.455 -23.389 1.00 7.04 110 TYR A C 1
ATOM 665 O O . TYR A 1 110 ? -27.626 12.957 -23.149 1.00 7.20 110 TYR A O 1
ATOM 674 N N . VAL A 1 111 ? -26.320 11.131 -23.424 1.00 7.19 111 VAL A N 1
ATOM 675 C CA . VAL A 1 111 ? -27.432 10.170 -23.484 1.00 7.60 111 VAL A CA 1
ATOM 676 C C . VAL A 1 111 ? -27.329 9.204 -22.312 1.00 6.86 111 VAL A C 1
ATOM 677 O O . VAL A 1 111 ? -26.321 8.507 -22.172 1.00 8.45 111 VAL A O 1
ATOM 681 N N . ALA A 1 112 ? -28.362 9.088 -21.513 1.00 6.12 112 ALA A N 1
ATOM 682 C CA . ALA A 1 112 ? -28.476 8.101 -20.445 1.00 6.09 112 ALA A CA 1
ATOM 683 C C . ALA A 1 112 ? -29.326 6.935 -20.926 1.00 6.40 112 ALA A C 1
ATOM 684 O O . ALA A 1 112 ? -30.301 7.099 -21.657 1.00 7.12 112 ALA A O 1
ATOM 686 N N . VAL A 1 113 ? -28.944 5.720 -20.509 1.00 7.52 113 VAL A N 1
ATOM 687 C CA . VAL A 1 113 ? -29.580 4.521 -21.044 1.00 7.08 113 VAL A CA 1
ATOM 688 C C . VAL A 1 113 ? -29.921 3.539 -19.916 1.00 7.09 113 VAL A C 1
ATOM 689 O O . VAL A 1 113 ? -29.124 3.353 -18.995 1.00 7.14 113 VAL A O 1
ATOM 693 N N . LEU A 1 114 ? -31.061 2.882 -20.059 1.00 6.58 114 LEU A N 1
ATOM 694 C CA . LEU A 1 114 ? -31.518 1.730 -19.269 1.00 6.41 114 LEU A CA 1
ATOM 695 C C . LEU A 1 114 ? -31.926 0.630 -20.218 1.00 6.85 114 LEU A C 1
ATOM 696 O O . LEU A 1 114 ? -32.149 0.871 -21.421 1.00 7.19 114 LEU A O 1
ATOM 701 N N . PHE A 1 115 ? -31.953 -0.603 -19.678 1.00 6.57 115 PHE A N 1
ATOM 702 C CA . PHE A 1 115 ? -32.175 -1.778 -20.520 1.00 7.07 115 PHE A CA 1
ATOM 703 C C . PHE A 1 115 ? -33.186 -2.688 -19.832 1.00 7.08 115 PHE A C 1
ATOM 704 O O . PHE A 1 115 ? -33.247 -2.772 -18.604 1.00 7.32 115 PHE A O 1
ATOM 712 N N . ASP A 1 116 ? -33.916 -3.446 -20.671 1.00 6.85 116 ASP A N 1
ATOM 713 C CA . ASP A 1 116 ? -34.808 -4.491 -20.130 1.00 7.58 116 ASP A CA 1
ATOM 714 C C . ASP A 1 116 ? -34.786 -5.706 -21.016 1.00 6.77 116 ASP A C 1
ATOM 715 O O . ASP A 1 116 ? -35.077 -5.624 -22.211 1.00 7.41 116 ASP A O 1
ATOM 720 N N . THR A 1 117 ? -34.503 -6.880 -20.430 1.00 8.29 117 THR A N 1
ATOM 721 C CA . THR A 1 117 ? -34.586 -8.140 -21.152 1.00 9.07 117 THR A CA 1
ATOM 722 C C . THR A 1 117 ? -34.800 -9.260 -20.132 1.00 10.06 117 THR A C 1
ATOM 723 O O . THR A 1 117 ? -34.213 -9.226 -19.058 1.00 11.35 117 THR A O 1
ATOM 727 N N . SER A 1 118 ? -35.518 -10.318 -20.507 1.00 9.27 118 SER A N 1
ATOM 728 C CA . SER A 1 118 ? -35.570 -11.532 -19.687 1.00 9.87 118 SER A CA 1
ATOM 729 C C . SER A 1 118 ? -34.591 -12.573 -20.209 1.00 11.32 118 SER A C 1
ATOM 730 O O . SER A 1 118 ? -34.498 -13.656 -19.619 1.00 13.51 118 SER A O 1
ATOM 733 N N . SER A 1 119 ? -33.798 -12.273 -21.236 1.00 10.43 119 SER A N 1
ATOM 734 C CA . SER A 1 119 ? -32.843 -13.263 -21.736 1.00 12.25 119 SER A CA 1
ATOM 735 C C . SER A 1 119 ? -31.840 -13.634 -20.642 1.00 13.35 119 SER A C 1
ATOM 736 O O . SER A 1 119 ? -31.279 -12.765 -20.012 1.00 14.38 119 SER A O 1
ATOM 739 N N . GLU A 1 120 ? -31.626 -14.942 -20.377 1.00 14.12 120 GLU A N 1
ATOM 740 C CA . GLU A 1 120 ? -30.757 -15.394 -19.308 1.00 14.85 120 GLU A CA 1
ATOM 741 C C . GLU A 1 120 ? -29.324 -14.939 -19.548 1.00 12.91 120 GLU A C 1
ATOM 742 O O . GLU A 1 120 ? -28.639 -14.588 -18.636 1.00 13.94 120 GLU A O 1
ATOM 748 N N . LYS A 1 121 ? -28.899 -14.839 -20.797 1.00 12.53 121 LYS A N 1
ATOM 749 C CA . LYS A 1 121 ? -27.532 -14.432 -21.095 1.00 13.60 121 LYS A CA 1
ATOM 750 C C . LYS A 1 121 ? -27.303 -12.920 -20.953 1.00 12.89 121 LYS A C 1
ATOM 751 O O . LYS A 1 121 ? -26.189 -12.490 -20.696 1.00 14.62 121 LYS A O 1
ATOM 757 N N . TYR A 1 122 ? -28.385 -12.127 -21.072 1.00 9.86 122 TYR A N 1
ATOM 758 C CA . TYR A 1 122 ? -28.199 -10.678 -21.128 1.00 10.37 122 TYR A CA 1
ATOM 759 C C . TYR A 1 122 ? -28.933 -9.939 -20.020 1.00 10.08 122 TYR A C 1
ATOM 760 O O . TYR A 1 122 ? -28.865 -8.712 -19.939 1.00 8.90 122 TYR A O 1
ATOM 769 N N . ASN A 1 123 ? -29.539 -10.636 -19.075 1.00 10.09 123 ASN A N 1
ATOM 770 C CA . ASN A 1 123 ? -30.350 -9.946 -18.076 1.00 11.22 123 ASN A CA 1
ATOM 771 C C . ASN A 1 123 ? -29.500 -9.219 -17.025 1.00 10.07 123 ASN A C 1
ATOM 772 O O . ASN A 1 123 ? -30.058 -8.383 -16.318 1.00 10.82 123 ASN A O 1
ATOM 777 N N . TRP A 1 124 ? -28.185 -9.374 -17.062 1.00 9.68 124 TRP A N 1
ATOM 778 C CA . TRP A 1 124 ? -27.334 -8.491 -16.275 1.00 9.90 124 TRP A CA 1
ATOM 779 C C . TRP A 1 124 ? -27.584 -7.043 -16.691 1.00 9.87 124 TRP A C 1
ATOM 780 O O . TRP A 1 124 ? -27.348 -6.130 -15.880 1.00 9.60 124 TRP A O 1
ATOM 791 N N . LEU A 1 125 ? -27.970 -6.789 -17.956 1.00 8.76 125 LEU A N 1
ATOM 792 C CA . LEU A 1 125 ? -28.189 -5.416 -18.373 1.00 9.16 125 LEU A CA 1
ATOM 793 C C . LEU A 1 125 ? -29.345 -4.779 -17.636 1.00 8.78 125 LEU A C 1
ATOM 794 O O . LEU A 1 125 ? -29.390 -3.550 -17.587 1.00 9.13 125 LEU A O 1
ATOM 799 N N . ASN A 1 126 ? -30.246 -5.560 -17.033 1.00 8.21 126 ASN A N 1
ATOM 800 C CA . ASN A 1 126 ? -31.356 -4.972 -16.298 1.00 9.16 126 ASN A CA 1
ATOM 801 C C . ASN A 1 126 ? -30.874 -4.110 -15.129 1.00 9.40 126 ASN A C 1
ATOM 802 O O . ASN A 1 126 ? -31.651 -3.308 -14.620 1.00 9.67 126 ASN A O 1
ATOM 807 N N . ASN A 1 127 ? -29.683 -4.357 -14.619 1.00 8.51 127 ASN A N 1
ATOM 808 C CA . ASN A 1 127 ? -29.096 -3.644 -13.491 1.00 8.71 127 ASN A CA 1
ATOM 809 C C . ASN A 1 127 ? -28.105 -2.581 -13.916 1.00 8.62 127 ASN A C 1
ATOM 810 O O . ASN A 1 127 ? -27.443 -2.017 -13.030 1.00 9.44 127 ASN A O 1
ATOM 815 N N . VAL A 1 128 ? -28.016 -2.269 -15.213 1.00 8.91 128 VAL A N 1
ATOM 816 C CA . VAL A 1 128 ? -27.021 -1.333 -15.728 1.00 8.03 128 VAL A CA 1
ATOM 817 C C . VAL A 1 128 ? -27.604 0.046 -15.983 1.00 7.81 128 VAL A C 1
ATOM 818 O O . VAL A 1 128 ? -28.622 0.161 -16.662 1.00 7.83 128 VAL A O 1
ATOM 822 N N . THR A 1 129 ? -26.892 1.073 -15.520 1.00 7.22 129 THR A N 1
ATOM 823 C CA . THR A 1 129 ? -27.069 2.443 -16.040 1.00 7.55 129 THR A CA 1
ATOM 824 C C . THR A 1 129 ? -25.906 2.724 -16.978 1.00 7.46 129 THR A C 1
ATOM 825 O O . THR A 1 129 ? -24.753 2.619 -16.532 1.00 8.00 129 THR A O 1
ATOM 829 N N . ALA A 1 130 ? -26.206 3.088 -18.225 1.00 7.29 130 ALA A N 1
ATOM 830 C CA . ALA A 1 130 ? -25.143 3.429 -19.163 1.00 7.54 130 ALA A CA 1
ATOM 831 C C . ALA A 1 130 ? -25.283 4.879 -19.606 1.00 7.64 130 ALA A C 1
ATOM 832 O O . ALA A 1 130 ? -26.308 5.542 -19.335 1.00 6.65 130 ALA A O 1
ATOM 834 N N . TRP A 1 131 ? -24.251 5.361 -20.249 1.00 7.10 131 TRP A N 1
ATOM 835 C CA . TRP A 1 131 ? -24.169 6.770 -20.656 1.00 7.41 131 TRP A CA 1
ATOM 836 C C . TRP A 1 131 ? -23.352 6.859 -21.926 1.00 7.45 131 TRP A C 1
ATOM 837 O O . TRP A 1 131 ? -22.308 6.165 -22.024 1.00 7.85 131 TRP A O 1
ATOM 848 N N . GLY A 1 132 ? -23.791 7.631 -22.921 1.00 7.57 132 GLY A N 1
ATOM 849 C CA . GLY A 1 132 ? -22.997 7.697 -24.147 1.00 7.67 132 GLY A CA 1
ATOM 850 C C . GLY A 1 132 ? -23.094 9.061 -24.820 1.00 7.14 132 GLY A C 1
ATOM 851 O O . GLY A 1 132 ? -23.909 9.926 -24.443 1.00 7.61 132 GLY A O 1
ATOM 852 N N . THR A 1 133 ? -22.196 9.256 -25.780 1.00 7.38 133 THR A N 1
ATOM 853 C CA . THR A 1 133 ? -22.191 10.501 -26.534 1.00 7.16 133 THR A CA 1
ATOM 854 C C . THR A 1 133 ? -21.421 10.208 -27.817 1.00 8.48 133 THR A C 1
ATOM 855 O O . THR A 1 133 ? -20.649 9.236 -27.878 1.00 8.14 133 THR A O 1
ATOM 859 N N . PRO A 1 134 ? -21.620 11.009 -28.894 1.00 7.99 134 PRO A N 1
ATOM 860 C CA . PRO A 1 134 ? -20.827 10.798 -30.114 1.00 8.51 134 PRO A CA 1
ATOM 861 C C . PRO A 1 134 ? -19.387 11.194 -29.844 1.00 9.17 134 PRO A C 1
ATOM 862 O O . PRO A 1 134 ? -19.149 12.324 -29.436 1.00 11.05 134 PRO A O 1
ATOM 866 N N . PRO A 1 135 ? -18.387 10.342 -30.123 1.00 9.63 135 PRO A N 1
ATOM 867 C CA . PRO A 1 135 ? -16.993 10.796 -29.945 1.00 10.71 135 PRO A CA 1
ATOM 868 C C . PRO A 1 135 ? -16.573 11.893 -30.921 1.00 11.72 135 PRO A C 1
ATOM 869 O O . PRO A 1 135 ? -15.663 12.645 -30.583 1.00 14.36 135 PRO A O 1
ATOM 873 N N . ASN A 1 136 ? -17.224 11.969 -32.095 1.00 10.71 136 ASN A N 1
ATOM 874 C CA . ASN A 1 136 ? -17.018 13.079 -33.018 1.00 11.43 136 ASN A CA 1
ATOM 875 C C . ASN A 1 136 ? -18.399 13.608 -33.410 1.00 10.48 136 ASN A C 1
ATOM 876 O O . ASN A 1 136 ? -19.136 12.917 -34.104 1.00 10.69 136 ASN A O 1
ATOM 881 N N . LEU A 1 137 ? -18.675 14.852 -33.072 1.00 11.09 137 LEU A N 1
ATOM 882 C CA . LEU A 1 137 ? -19.991 15.416 -33.321 1.00 11.45 137 LEU A CA 1
ATOM 883 C C . LEU A 1 137 ? -20.199 15.633 -34.819 1.00 12.86 137 LEU A C 1
ATOM 884 O O . LEU A 1 137 ? -21.335 15.799 -35.254 1.00 13.80 137 LEU A O 1
ATOM 889 N N . ASN A 1 138 ? -19.149 15.560 -35.646 1.00 11.99 138 ASN A N 1
ATOM 890 C CA . ASN A 1 138 ? -19.314 15.480 -37.099 1.00 12.47 138 ASN A CA 1
ATOM 891 C C . ASN A 1 138 ? -20.256 14.374 -37.504 1.00 12.44 138 ASN A C 1
ATOM 892 O O . ASN A 1 138 ? -20.994 14.525 -38.470 1.00 14.26 138 ASN A O 1
ATOM 897 N N . GLU A 1 139 ? -20.140 13.236 -36.787 1.00 13.20 139 GLU A N 1
ATOM 898 C CA . GLU A 1 139 ? -20.861 12.024 -37.105 1.00 14.89 139 GLU A CA 1
ATOM 899 C C . GLU A 1 139 ? -21.765 11.759 -35.912 1.00 13.60 139 GLU A C 1
ATOM 900 O O . GLU A 1 139 ? -21.427 10.945 -35.036 1.00 12.60 139 GLU A O 1
ATOM 906 N N . ILE A 1 140 ? -22.918 12.386 -35.917 1.00 11.33 140 ILE A N 1
ATOM 907 C CA . ILE A 1 140 ? -23.775 12.474 -34.762 1.00 15.17 140 ILE A CA 1
ATOM 908 C C . ILE A 1 140 ? -24.428 11.143 -34.465 1.00 15.06 140 ILE A C 1
ATOM 909 O O . ILE A 1 140 ? -24.893 10.981 -33.332 1.00 16.73 140 ILE A O 1
ATOM 914 N N . ASN A 1 141 ? -24.493 10.241 -35.440 1.00 12.95 141 ASN A N 1
ATOM 915 C CA . ASN A 1 141 ? -25.231 8.991 -35.224 1.00 14.38 141 ASN A CA 1
ATOM 916 C C . ASN A 1 141 ? -24.292 7.849 -34.872 1.00 12.55 141 ASN A C 1
ATOM 917 O O . ASN A 1 141 ? -24.806 6.723 -34.796 1.00 13.40 141 ASN A O 1
ATOM 922 N N . PHE A 1 142 ? -23.003 8.081 -34.620 1.00 10.36 142 PHE A N 1
ATOM 923 C CA . PHE A 1 142 ? -22.142 7.067 -34.047 1.00 9.59 142 PHE A CA 1
ATOM 924 C C . PHE A 1 142 ? -21.825 7.480 -32.618 1.00 8.40 142 PHE A C 1
ATOM 925 O O . PHE A 1 142 ? -21.283 8.560 -32.346 1.00 8.54 142 PHE A O 1
ATOM 933 N N . LEU A 1 143 ? -22.205 6.633 -31.655 1.00 8.48 143 LEU A N 1
ATOM 934 C CA . LEU A 1 143 ? -22.061 6.925 -30.231 1.00 8.78 143 LEU A CA 1
ATOM 935 C C . LEU A 1 143 ? -21.323 5.801 -29.539 1.00 8.10 143 LEU A C 1
ATOM 936 O O . LEU A 1 143 ? -21.414 4.624 -29.953 1.00 9.21 143 LEU A O 1
ATOM 941 N N . GLU A 1 144 ? -20.590 6.156 -28.504 1.00 7.92 144 GLU A N 1
ATOM 942 C CA . GLU A 1 144 ? -19.927 5.204 -27.631 1.00 7.86 144 GLU A CA 1
ATOM 943 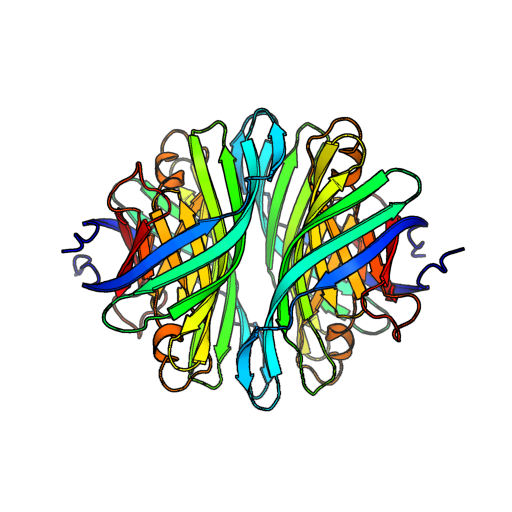C C . GLU A 1 144 ? -20.512 5.336 -26.229 1.00 8.50 144 GLU A C 1
ATOM 944 O O . GLU A 1 144 ? -20.713 6.456 -25.731 1.00 8.20 144 GLU A O 1
ATOM 950 N N . TYR A 1 145 ? -20.832 4.200 -25.623 1.00 7.59 145 TYR A N 1
ATOM 951 C CA . TYR A 1 145 ? -21.520 4.155 -24.334 1.00 8.33 145 TYR A CA 1
ATOM 952 C C . TYR A 1 145 ? -20.700 3.377 -23.301 1.00 9.05 145 TYR A C 1
ATOM 953 O O . TYR A 1 145 ? -19.988 2.384 -23.642 1.00 9.34 145 TYR A O 1
ATOM 962 N N . TRP A 1 146 ? -20.875 3.788 -22.042 1.00 8.77 146 TRP A N 1
ATOM 963 C CA . TRP A 1 146 ? -20.124 3.336 -20.884 1.00 8.69 146 TRP A CA 1
ATOM 964 C C . TRP A 1 146 ? -21.090 2.900 -19.809 1.00 9.16 146 TRP A C 1
ATOM 965 O O . TRP A 1 146 ? -22.118 3.562 -19.567 1.00 9.79 146 TRP A O 1
ATOM 976 N N . GLN A 1 147 ? -20.743 1.800 -19.152 1.00 8.85 147 GLN A N 1
ATOM 977 C CA . GLN A 1 147 ? -21.434 1.328 -17.929 1.00 9.81 147 GLN A CA 1
ATOM 978 C C . GLN A 1 147 ? -20.883 2.153 -16.761 1.00 10.09 147 GLN A C 1
ATOM 979 O O . GLN A 1 147 ? -19.712 2.239 -16.595 1.00 11.03 147 GLN A O 1
ATOM 985 N N . ILE A 1 148 ? -21.778 2.782 -16.019 1.00 9.42 148 ILE A N 1
ATOM 986 C CA . ILE A 1 148 ? -21.387 3.605 -14.836 1.00 10.01 148 ILE A CA 1
ATOM 987 C C . ILE A 1 148 ? -21.813 2.827 -13.597 1.00 10.87 148 ILE A C 1
ATOM 988 O O . ILE A 1 148 ? -22.951 2.599 -13.431 1.00 10.31 148 ILE A O 1
ATOM 993 N N . GLU A 1 149 ? -20.849 2.525 -12.745 1.00 13.01 149 GLU A N 1
ATOM 994 C CA . GLU A 1 149 ? -21.118 1.783 -11.489 1.00 18.77 149 GLU A CA 1
ATOM 995 C C . GLU A 1 149 ? -19.870 1.879 -10.633 1.00 25.99 149 GLU A C 1
ATOM 996 O O . GLU A 1 149 ? -18.845 1.873 -11.189 1.00 30.61 149 GLU A O 1
ATOM 1003 N N . ARG B 1 20 ? -9.472 4.712 -30.095 1.00 38.14 20 ARG B N 1
ATOM 1004 C CA . ARG B 1 20 ? -10.056 3.962 -28.931 1.00 37.41 20 ARG B CA 1
ATOM 1005 C C . ARG B 1 20 ? -11.059 4.848 -28.202 1.00 31.10 20 ARG B C 1
ATOM 1006 O O . ARG B 1 20 ? -10.899 6.074 -28.140 1.00 29.61 20 ARG B O 1
ATOM 1014 N N . PRO B 1 21 ? -12.144 4.234 -27.664 1.00 24.24 21 PRO B N 1
ATOM 1015 C CA . PRO B 1 21 ? -13.103 4.967 -26.848 1.00 21.38 21 PRO B CA 1
ATOM 1016 C C . PRO B 1 21 ? -12.426 5.663 -25.667 1.00 19.08 21 PRO B C 1
ATOM 1017 O O . PRO B 1 21 ? -11.791 5.034 -24.830 1.00 22.38 21 PRO B O 1
ATOM 1021 N N . THR B 1 22 ? -12.661 6.965 -25.588 1.00 20.91 22 THR B N 1
ATOM 1022 C CA . THR B 1 22 ? -12.236 7.795 -24.476 1.00 23.40 22 THR B CA 1
ATOM 1023 C C . THR B 1 22 ? -13.410 7.974 -23.510 1.00 20.40 22 THR B C 1
ATOM 1024 O O . THR B 1 22 ? -14.492 8.366 -23.942 1.00 18.17 22 THR B O 1
ATOM 1028 N N . PRO B 1 23 ? -13.254 7.751 -22.194 1.00 18.30 23 PRO B N 1
ATOM 1029 C CA . PRO B 1 23 ? -14.387 7.931 -21.277 1.00 19.66 23 PRO B CA 1
ATOM 1030 C C . PRO B 1 23 ? -14.752 9.381 -21.030 1.00 19.23 23 PRO B C 1
ATOM 1031 O O . PRO B 1 23 ? -13.911 10.272 -21.202 1.00 17.69 23 PRO B O 1
ATOM 1035 N N . PRO B 1 24 ? -15.998 9.686 -20.595 1.00 18.21 24 PRO B N 1
ATOM 1036 C CA . PRO B 1 24 ? -16.342 11.046 -20.241 1.00 16.53 24 PRO B CA 1
ATOM 1037 C C . PRO B 1 24 ? -15.634 11.413 -18.943 1.00 15.18 24 PRO B C 1
ATOM 1038 O O . PRO B 1 24 ? -15.173 10.523 -18.196 1.00 17.39 24 PRO B O 1
ATOM 1042 N N . ASN B 1 25 ? -15.633 12.702 -18.669 1.00 15.45 25 ASN B N 1
ATOM 1043 C CA . ASN B 1 25 ? -15.155 13.193 -17.396 1.00 18.47 25 ASN B CA 1
ATOM 1044 C C . ASN B 1 25 ? -16.312 13.143 -16.408 1.00 16.93 25 ASN B C 1
ATOM 1045 O O . ASN B 1 25 ? -17.486 13.252 -16.769 1.00 16.00 25 ASN B O 1
ATOM 1050 N N . LEU B 1 26 ? -15.956 13.089 -15.135 1.00 16.32 26 LEU B N 1
ATOM 1051 C CA . LEU B 1 26 ? -16.876 13.071 -14.017 1.00 15.92 26 LEU B CA 1
ATOM 1052 C C . LEU B 1 26 ? -16.532 14.243 -13.114 1.00 16.28 26 LEU B C 1
ATOM 1053 O O . LEU B 1 26 ? -15.363 14.386 -12.735 1.00 20.21 26 LEU B O 1
ATOM 1058 N N . GLU B 1 27 ? -17.513 15.050 -12.748 1.00 14.13 27 GLU B N 1
ATOM 1059 C CA . GLU B 1 27 ? -17.298 16.170 -11.849 1.00 15.10 27 GLU B CA 1
ATOM 1060 C C . GLU B 1 27 ? -18.367 16.114 -10.777 1.00 13.80 27 GLU B C 1
ATOM 1061 O O . GLU B 1 27 ? -19.562 15.945 -11.063 1.00 13.46 27 GLU B O 1
ATOM 1067 N N . PHE B 1 28 ? -17.952 16.190 -9.510 1.00 13.47 28 PHE B N 1
ATOM 1068 C CA . PHE B 1 28 ? -18.909 16.072 -8.426 1.00 11.16 28 PHE B CA 1
ATOM 1069 C C . PHE B 1 28 ? -19.942 17.183 -8.571 1.00 11.96 28 PHE B C 1
ATOM 1070 O O . PHE B 1 28 ? -19.584 18.365 -8.752 1.00 14.32 28 PHE B O 1
ATOM 1078 N N . LEU B 1 29 ? -21.225 16.867 -8.384 1.00 11.38 29 LEU B N 1
ATOM 1079 C CA . LEU B 1 29 ? -22.286 17.808 -8.656 1.00 10.83 29 LEU B CA 1
ATOM 1080 C C . LEU B 1 29 ? -23.027 18.193 -7.384 1.00 11.36 29 LEU B C 1
ATOM 1081 O O . LEU B 1 29 ? -23.177 19.368 -7.073 1.00 12.72 29 LEU B O 1
ATOM 1086 N N . PHE B 1 30 ? -23.525 17.202 -6.630 1.00 11.26 30 PHE B N 1
ATOM 1087 C CA . PHE B 1 30 ? -24.222 17.485 -5.386 1.00 11.79 30 PHE B CA 1
ATOM 1088 C C . PHE B 1 30 ? -24.425 16.200 -4.604 1.00 12.43 30 PHE B C 1
ATOM 1089 O O . PHE B 1 30 ? -24.339 15.130 -5.173 1.00 11.58 30 PHE B O 1
ATOM 1097 N N . SER B 1 31 ? -24.642 16.323 -3.292 1.00 12.27 31 SER B N 1
ATOM 1098 C CA . SER B 1 31 ? -25.137 15.250 -2.442 1.00 13.19 31 SER B CA 1
ATOM 1099 C C . SER B 1 31 ? -26.593 15.528 -2.095 1.00 12.99 31 SER B C 1
ATOM 1100 O O . SER B 1 31 ? -27.092 16.664 -2.089 1.00 13.16 31 SER B O 1
ATOM 1103 N N . ALA B 1 32 ? -27.359 14.483 -1.800 1.00 12.12 32 ALA B N 1
ATOM 1104 C CA . ALA B 1 32 ? -28.749 14.591 -1.411 1.00 12.26 32 ALA B CA 1
ATOM 1105 C C . ALA B 1 32 ? -28.988 13.652 -0.242 1.00 12.98 32 ALA B C 1
ATOM 1106 O O . ALA B 1 32 ? -28.563 12.498 -0.267 1.00 14.93 32 ALA B O 1
ATOM 1108 N N . ASN B 1 33 ? -29.624 14.185 0.788 1.00 12.19 33 ASN B N 1
ATOM 1109 C CA . ASN B 1 33 ? -30.030 13.380 1.938 1.00 12.03 33 ASN B CA 1
ATOM 1110 C C . ASN B 1 33 ? -31.536 13.509 1.974 1.00 13.94 33 ASN B C 1
ATOM 1111 O O . ASN B 1 33 ? -32.065 14.581 2.298 1.00 13.32 33 ASN B O 1
ATOM 1116 N N . LEU B 1 34 ? -32.255 12.461 1.548 1.00 14.23 34 LEU B N 1
ATOM 1117 C CA . LEU B 1 34 ? -33.666 12.511 1.225 1.00 15.20 34 LEU B CA 1
ATOM 1118 C C . LEU B 1 34 ? -34.470 11.789 2.293 1.00 15.24 34 LEU B C 1
ATOM 1119 O O . LEU B 1 34 ? -33.968 10.821 2.881 1.00 17.56 34 LEU B O 1
ATOM 1124 N N . THR B 1 35 ? -35.704 12.212 2.447 1.00 12.36 35 THR B N 1
ATOM 1125 C CA . THR B 1 35 ? -36.637 11.509 3.303 1.00 11.40 35 THR B CA 1
ATOM 1126 C C . THR B 1 35 ? -37.811 11.053 2.447 1.00 11.75 35 THR B C 1
ATOM 1127 O O . THR B 1 35 ? -38.234 11.727 1.494 1.00 12.09 35 THR B O 1
ATOM 1131 N N . LYS B 1 36 ? -38.353 9.889 2.826 1.00 11.64 36 LYS B N 1
ATOM 1132 C CA . LYS B 1 36 ? -39.383 9.246 2.036 1.00 11.18 36 LYS B CA 1
ATOM 1133 C C . LYS B 1 36 ? -40.446 8.717 2.967 1.00 11.36 36 LYS B C 1
ATOM 1134 O O . LYS B 1 36 ? -40.121 8.237 4.060 1.00 11.56 36 LYS B O 1
ATOM 1140 N N . GLY B 1 37 ? -41.685 8.733 2.524 1.00 9.64 37 GLY B N 1
ATOM 1141 C CA . GLY B 1 37 ? -42.759 8.032 3.199 1.00 10.32 37 GLY B CA 1
ATOM 1142 C C . GLY B 1 37 ? -42.612 6.532 2.918 1.00 10.85 37 GLY B C 1
ATOM 1143 O O . GLY B 1 37 ? -41.797 6.123 2.118 1.00 10.25 37 GLY B O 1
ATOM 1144 N N . PRO B 1 38 ? -43.384 5.672 3.619 1.00 13.86 38 PRO B N 1
ATOM 1145 C CA . PRO B 1 38 ? -43.334 4.241 3.334 1.00 13.58 38 PRO B CA 1
ATOM 1146 C C . PRO B 1 38 ? -43.911 3.959 1.950 1.00 11.80 38 PRO B C 1
ATOM 1147 O O . PRO B 1 38 ? -44.833 4.657 1.514 1.00 12.59 38 PRO B O 1
ATOM 1151 N N . ALA B 1 39 ? -43.355 2.969 1.256 1.00 11.77 39 ALA B N 1
ATOM 1152 C CA . ALA B 1 39 ? -43.953 2.629 -0.023 1.00 11.43 39 ALA B CA 1
ATOM 1153 C C . ALA B 1 39 ? -45.390 2.127 0.173 1.00 11.50 39 ALA B C 1
ATOM 1154 O O . ALA B 1 39 ? -45.746 1.453 1.159 1.00 12.50 39 ALA B O 1
ATOM 1156 N N . TYR B 1 40 ? -46.226 2.385 -0.833 1.00 10.22 40 TYR B N 1
ATOM 1157 C CA . TYR B 1 40 ? -47.575 1.839 -0.947 1.00 9.37 40 TYR B CA 1
ATOM 1158 C C . TYR B 1 40 ? -47.543 0.881 -2.133 1.00 9.61 40 TYR B C 1
ATOM 1159 O O . TYR B 1 40 ? -47.535 1.327 -3.290 1.00 8.89 40 TYR B O 1
ATOM 1168 N N . ILE B 1 41 ? -47.568 -0.434 -1.865 1.00 9.52 41 ILE B N 1
ATOM 1169 C CA . ILE B 1 41 ? -47.573 -1.434 -2.936 1.00 9.96 41 ILE B CA 1
ATOM 1170 C C . ILE B 1 41 ? -48.976 -1.530 -3.513 1.00 10.98 41 ILE B C 1
ATOM 1171 O O . ILE B 1 41 ? -49.937 -1.700 -2.750 1.00 12.29 41 ILE B O 1
ATOM 1176 N N . TYR B 1 42 ? -49.125 -1.306 -4.816 1.00 9.32 42 TYR B N 1
ATOM 1177 C CA . TYR B 1 42 ? -50.419 -1.402 -5.471 1.00 11.06 42 TYR B CA 1
ATOM 1178 C C . TYR B 1 42 ? -50.501 -2.629 -6.356 1.00 11.62 42 TYR B C 1
ATOM 1179 O O . TYR B 1 42 ? -51.632 -2.998 -6.699 1.00 12.25 42 TYR B O 1
ATOM 1188 N N . ASP B 1 43 ? -49.395 -3.232 -6.768 1.00 11.22 43 ASP B N 1
ATOM 1189 C CA . ASP B 1 43 ? -49.476 -4.396 -7.640 1.00 12.99 43 ASP B CA 1
ATOM 1190 C C . ASP B 1 43 ? -48.436 -5.394 -7.181 1.00 13.41 43 ASP B C 1
ATOM 1191 O O . ASP B 1 43 ? -47.224 -5.219 -7.355 1.00 13.71 43 ASP B O 1
ATOM 1196 N N . GLN B 1 44 ? -48.924 -6.455 -6.565 1.00 13.92 44 GLN B N 1
ATOM 1197 C CA . GLN B 1 44 ? -48.043 -7.450 -6.035 1.00 15.47 44 GLN B CA 1
ATOM 1198 C C . GLN B 1 44 ? -48.327 -8.760 -6.756 1.00 17.69 44 GLN B C 1
ATOM 1199 O O . GLN B 1 44 ? -49.483 -9.164 -6.910 1.00 18.14 44 GLN B O 1
ATOM 1205 N N . SER B 1 45 ? -47.260 -9.358 -7.259 1.00 17.90 45 SER B N 1
ATOM 1206 C CA . SER B 1 45 ? -47.250 -10.786 -7.523 1.00 20.66 45 SER B CA 1
ATOM 1207 C C . SER B 1 45 ? -46.174 -11.448 -6.654 1.00 19.43 45 SER B C 1
ATOM 1208 O O . SER B 1 45 ? -45.373 -10.784 -5.969 1.00 18.16 45 SER B O 1
ATOM 1211 N N . ASP B 1 46 ? -46.109 -12.786 -6.666 1.00 17.31 46 ASP B N 1
ATOM 1212 C CA . ASP B 1 46 ? -45.112 -13.448 -5.836 1.00 19.10 46 ASP B CA 1
ATOM 1213 C C . ASP B 1 46 ? -43.691 -12.998 -6.172 1.00 21.04 46 ASP B C 1
ATOM 1214 O O . ASP B 1 46 ? -42.865 -12.961 -5.256 1.00 21.92 46 ASP B O 1
ATOM 1219 N N . ALA B 1 47 ? -43.385 -12.666 -7.451 1.00 18.61 47 ALA B N 1
ATOM 1220 C CA . ALA B 1 47 ? -41.984 -12.329 -7.745 1.00 17.70 47 ALA B CA 1
ATOM 1221 C C . ALA B 1 47 ? -41.712 -10.834 -7.974 1.00 15.32 47 ALA B C 1
ATOM 1222 O O . ALA B 1 47 ? -40.558 -10.475 -8.252 1.00 12.94 47 ALA B O 1
ATOM 1224 N N . GLN B 1 48 ? -42.735 -9.984 -7.888 1.00 14.70 48 GLN B N 1
ATOM 1225 C CA . GLN B 1 48 ? -42.525 -8.571 -8.184 1.00 13.62 48 GLN B CA 1
ATOM 1226 C C . GLN B 1 48 ? -43.507 -7.713 -7.407 1.00 13.44 48 GLN B C 1
ATOM 1227 O O . GLN B 1 48 ? -44.696 -8.001 -7.328 1.00 13.23 48 GLN B O 1
ATOM 1233 N N . ILE B 1 49 ? -43.018 -6.588 -6.907 1.00 12.81 49 ILE B N 1
ATOM 1234 C CA . ILE B 1 49 ? -43.926 -5.654 -6.286 1.00 11.75 49 ILE B CA 1
ATOM 1235 C C . ILE B 1 49 ? -43.743 -4.270 -6.948 1.00 10.79 49 ILE B C 1
ATOM 1236 O O . ILE B 1 49 ? -42.606 -3.793 -7.138 1.00 11.74 49 ILE B O 1
ATOM 1241 N N . LYS B 1 50 ? -44.859 -3.624 -7.275 1.00 10.11 50 LYS B N 1
ATOM 1242 C CA . LYS B 1 50 ? -44.820 -2.262 -7.789 1.00 9.80 50 LYS B CA 1
ATOM 1243 C C . LYS B 1 50 ? -45.497 -1.351 -6.780 1.00 8.74 50 LYS B C 1
ATOM 1244 O O . LYS B 1 50 ? -46.537 -1.683 -6.185 1.00 9.29 50 LYS B O 1
ATOM 1250 N N . ALA B 1 51 ? -44.861 -0.208 -6.527 1.00 8.21 51 ALA B N 1
ATOM 1251 C CA . ALA B 1 51 ? -45.261 0.708 -5.466 1.00 8.23 51 ALA B CA 1
ATOM 1252 C C . ALA B 1 51 ? -45.112 2.172 -5.883 1.00 8.47 51 ALA B C 1
ATOM 1253 O O . ALA B 1 51 ? -44.364 2.529 -6.801 1.00 9.40 51 ALA B O 1
ATOM 1255 N N . LEU B 1 52 ? -45.853 3.007 -5.160 1.00 8.69 52 LEU B N 1
ATOM 1256 C CA . LEU B 1 52 ? -45.694 4.455 -5.206 1.00 8.52 52 LEU B CA 1
ATOM 1257 C C . LEU B 1 52 ? -45.150 4.885 -3.854 1.00 9.35 52 LEU B C 1
ATOM 1258 O O . LEU B 1 52 ? -45.577 4.364 -2.814 1.00 9.49 52 LEU B O 1
ATOM 1263 N N . GLN B 1 53 ? -44.203 5.820 -3.840 1.00 8.90 53 GLN B N 1
ATOM 1264 C CA . GLN B 1 53 ? -43.613 6.317 -2.604 1.00 9.11 53 GLN B CA 1
ATOM 1265 C C . GLN B 1 53 ? -43.497 7.841 -2.680 1.00 9.51 53 GLN B C 1
ATOM 1266 O O . GLN B 1 53 ? -43.001 8.349 -3.687 1.00 9.66 53 GLN B O 1
ATOM 1272 N N . THR B 1 54 ? -43.929 8.524 -1.633 1.00 9.21 54 THR B N 1
ATOM 1273 C CA . THR B 1 54 ? -43.872 9.982 -1.559 1.00 9.35 54 THR B CA 1
ATOM 1274 C C . THR B 1 54 ? -42.472 10.389 -1.113 1.00 9.38 54 THR B C 1
ATOM 1275 O O . THR B 1 54 ? -41.885 9.807 -0.158 1.00 10.37 54 THR B O 1
ATOM 1279 N N . LEU B 1 55 ? -41.886 11.402 -1.772 1.00 9.00 55 LEU B N 1
ATOM 1280 C CA . LEU B 1 55 ? -40.606 11.992 -1.399 1.00 10.22 55 LEU B CA 1
ATOM 1281 C C . LEU B 1 55 ? -40.942 13.209 -0.542 1.00 11.29 55 LEU B C 1
ATOM 1282 O O . LEU B 1 55 ? -41.680 14.090 -0.999 1.00 11.41 55 LEU B O 1
ATOM 1287 N N . THR B 1 56 ? -40.624 13.143 0.747 1.00 11.26 56 THR B N 1
ATOM 1288 C CA . THR B 1 56 ? -41.154 14.101 1.726 1.00 12.70 56 THR B CA 1
ATOM 1289 C C . THR B 1 56 ? -40.237 15.297 1.938 1.00 11.96 56 THR B C 1
ATOM 1290 O O . THR B 1 56 ? -40.771 16.317 2.436 1.00 16.17 56 THR B O 1
ATOM 1294 N N . GLY B 1 57 ? -38.961 15.214 1.603 1.00 11.20 57 GLY B N 1
ATOM 1295 C CA . GLY B 1 57 ? -38.102 16.337 1.904 1.00 10.65 57 GLY B CA 1
ATOM 1296 C C . GLY B 1 57 ? -36.654 15.934 1.685 1.00 10.90 57 GLY B C 1
ATOM 1297 O O . GLY B 1 57 ? -36.367 14.794 1.233 1.00 11.87 57 GLY B O 1
ATOM 1298 N N . GLY B 1 58 ? -35.728 16.801 2.100 1.00 11.47 58 GLY B N 1
ATOM 1299 C CA . GLY B 1 58 ? -34.326 16.487 2.026 1.00 12.71 58 GLY B CA 1
ATOM 1300 C C . GLY B 1 58 ? -33.477 17.717 1.734 1.00 9.59 58 GLY B C 1
ATOM 1301 O O . GLY B 1 58 ? -34.017 18.800 1.489 1.00 11.62 58 GLY B O 1
ATOM 1302 N N . ILE B 1 59 ? -32.211 17.561 1.903 1.00 10.21 59 ILE B N 1
ATOM 1303 C CA . ILE B 1 59 ? -31.239 18.625 1.692 1.00 10.91 59 ILE B CA 1
ATOM 1304 C C . ILE B 1 59 ? -30.328 18.269 0.523 1.00 10.56 59 ILE B C 1
ATOM 1305 O O . ILE B 1 59 ? -29.899 17.117 0.341 1.00 10.05 59 ILE B O 1
ATOM 1310 N N . ILE B 1 60 ? -30.041 19.285 -0.286 1.00 9.94 60 ILE B N 1
ATOM 1311 C CA . ILE B 1 60 ? -29.217 19.209 -1.467 1.00 10.50 60 ILE B CA 1
ATOM 1312 C C . ILE B 1 60 ? -27.980 20.092 -1.258 1.00 10.19 60 ILE B C 1
ATOM 1313 O O . ILE B 1 60 ? -28.148 21.282 -0.919 1.00 10.20 60 ILE B O 1
ATOM 1318 N N . ALA B 1 61 ? -26.780 19.569 -1.467 1.00 10.62 61 ALA B N 1
ATOM 1319 C CA . ALA B 1 61 ? -25.574 20.364 -1.206 1.00 12.17 61 ALA B CA 1
ATOM 1320 C C . ALA B 1 61 ? -24.516 20.081 -2.243 1.00 13.17 61 ALA B C 1
ATOM 1321 O O . ALA B 1 61 ? -24.050 18.926 -2.320 1.00 14.34 61 ALA B O 1
ATOM 1323 N N . GLY B 1 62 ? -24.093 21.062 -3.061 1.00 15.22 62 GLY B N 1
ATOM 1324 C CA . GLY B 1 62 ? -23.002 20.852 -3.998 1.00 16.35 62 GLY B CA 1
ATOM 1325 C C . GLY B 1 62 ? -22.208 22.137 -4.164 1.00 16.77 62 GLY B C 1
ATOM 1326 O O . GLY B 1 62 ? -22.650 23.148 -3.616 1.00 18.07 62 GLY B O 1
ATOM 1327 N N . PRO B 1 63 ? -21.092 22.093 -4.930 1.00 17.38 63 PRO B N 1
ATOM 1328 C CA . PRO B 1 63 ? -20.291 23.303 -5.175 1.00 19.27 63 PRO B CA 1
ATOM 1329 C C . PRO B 1 63 ? -21.073 24.445 -5.826 1.00 19.83 63 PRO B C 1
ATOM 1330 O O . PRO B 1 63 ? -20.834 25.606 -5.500 1.00 22.90 63 PRO B O 1
ATOM 1334 N N . ASN B 1 64 ? -21.943 24.165 -6.807 1.00 18.95 64 ASN B N 1
ATOM 1335 C CA . ASN B 1 64 ? -22.489 25.277 -7.594 1.00 20.01 64 ASN B CA 1
ATOM 1336 C C . ASN B 1 64 ? -23.982 25.420 -7.374 1.00 18.70 64 ASN B C 1
ATOM 1337 O O . ASN B 1 64 ? -24.639 26.152 -8.096 1.00 19.71 64 ASN B O 1
ATOM 1342 N N . PHE B 1 65 ? -24.577 24.702 -6.408 1.00 18.02 65 PHE B N 1
ATOM 1343 C CA . PHE B 1 65 ? -25.976 24.955 -6.047 1.00 17.25 65 PHE B CA 1
ATOM 1344 C C . PHE B 1 65 ? -26.255 24.121 -4.789 1.00 17.27 65 PHE B C 1
ATOM 1345 O O . PHE B 1 65 ? -25.585 23.123 -4.512 1.00 18.49 65 PHE B O 1
ATOM 1353 N N . ASP B 1 66 ? -27.298 24.495 -4.091 1.00 17.70 66 ASP B N 1
ATOM 1354 C CA . ASP B 1 66 ? -27.728 23.828 -2.865 1.00 16.25 66 ASP B CA 1
ATOM 1355 C C . ASP B 1 66 ? -29.188 24.189 -2.591 1.00 16.08 66 ASP B C 1
ATOM 1356 O O . ASP B 1 66 ? -29.655 25.151 -3.183 1.00 17.85 66 ASP B O 1
ATOM 1361 N N . GLY B 1 67 ? -29.880 23.498 -1.656 1.00 13.84 67 GLY B N 1
ATOM 1362 C CA . GLY B 1 67 ? -31.286 23.748 -1.422 1.00 12.04 67 GLY B CA 1
ATOM 1363 C C . GLY B 1 67 ? -32.009 22.602 -0.754 1.00 11.99 67 GLY B C 1
ATOM 1364 O O . GLY B 1 67 ? -31.364 21.855 -0.019 1.00 12.55 67 GLY B O 1
ATOM 1365 N N . THR B 1 68 ? -33.327 22.566 -0.907 1.00 10.84 68 THR B N 1
ATOM 1366 C CA . THR B 1 68 ? -34.088 21.507 -0.256 1.00 12.66 68 THR B CA 1
ATOM 1367 C C . THR B 1 68 ? -35.074 20.885 -1.232 1.00 11.39 68 THR B C 1
ATOM 1368 O O . THR B 1 68 ? -35.391 21.483 -2.255 1.00 11.40 68 THR B O 1
ATOM 1372 N N . VAL B 1 69 ? -35.521 19.650 -0.951 1.00 10.70 69 VAL B N 1
ATOM 1373 C CA . VAL B 1 69 ? -36.517 18.976 -1.756 1.00 10.98 69 VAL B CA 1
ATOM 1374 C C . VAL B 1 69 ? -37.884 19.318 -1.186 1.00 10.91 69 VAL B C 1
ATOM 1375 O O . VAL B 1 69 ? -38.141 19.113 0.008 1.00 12.64 69 VAL B O 1
ATOM 1379 N N . ILE B 1 70 ? -38.786 19.848 -2.020 1.00 11.24 70 ILE B N 1
ATOM 1380 C CA . ILE B 1 70 ? -40.093 20.271 -1.561 1.00 11.98 70 ILE B CA 1
ATOM 1381 C C . ILE B 1 70 ? -41.114 19.146 -1.639 1.00 11.80 70 ILE B C 1
ATOM 1382 O O . ILE B 1 70 ? -42.170 19.212 -1.007 1.00 12.87 70 ILE B O 1
ATOM 1387 N N . GLY B 1 71 ? -40.885 18.161 -2.529 1.00 9.94 71 GLY B N 1
ATOM 1388 C CA . GLY B 1 71 ? -41.814 17.052 -2.628 1.00 11.54 71 GLY B CA 1
ATOM 1389 C C . GLY B 1 71 ? -41.580 16.349 -3.947 1.00 9.49 71 GLY B C 1
ATOM 1390 O O . GLY B 1 71 ? -40.846 16.848 -4.795 1.00 9.87 71 GLY B O 1
ATOM 1391 N N . GLY B 1 72 ? -42.289 15.254 -4.141 1.00 10.26 72 GLY B N 1
ATOM 1392 C CA . GLY B 1 72 ? -42.219 14.478 -5.361 1.00 9.77 72 GLY B CA 1
ATOM 1393 C C . GLY B 1 72 ? -42.720 13.071 -5.092 1.00 9.37 72 GLY B C 1
ATOM 1394 O O . GLY B 1 72 ? -43.157 12.739 -3.987 1.00 9.13 72 GLY B O 1
ATOM 1395 N N . THR B 1 73 ? -42.626 12.237 -6.124 1.00 7.89 73 THR B N 1
ATOM 1396 C CA . THR B 1 73 ? -43.151 10.877 -6.089 1.00 9.65 73 THR B CA 1
ATOM 1397 C C . THR B 1 73 ? -42.190 9.976 -6.830 1.00 9.01 73 THR B C 1
ATOM 1398 O O . THR B 1 73 ? -41.718 10.365 -7.909 1.00 9.31 73 THR B O 1
ATOM 1402 N N . ALA B 1 74 ? -42.013 8.755 -6.310 1.00 7.96 74 ALA B N 1
ATOM 1403 C CA . ALA B 1 74 ? -41.225 7.709 -6.975 1.00 9.69 74 ALA B CA 1
ATOM 1404 C C . ALA B 1 74 ? -42.127 6.513 -7.280 1.00 10.18 74 ALA B C 1
ATOM 1405 O O . ALA B 1 74 ? -42.961 6.113 -6.419 1.00 11.82 74 ALA B O 1
ATOM 1407 N N . LEU B 1 75 ? -42.027 5.950 -8.486 1.00 10.24 75 LEU B N 1
ATOM 1408 C CA . LEU B 1 75 ? -42.709 4.694 -8.807 1.00 10.26 75 LEU B CA 1
ATOM 1409 C C . LEU B 1 75 ? -41.629 3.632 -8.979 1.00 10.40 75 LEU B C 1
ATOM 1410 O O . LEU B 1 75 ? -40.625 3.880 -9.655 1.00 12.18 75 LEU B O 1
ATOM 1415 N N . SER B 1 76 ? -41.755 2.498 -8.315 1.00 10.38 76 SER B N 1
ATOM 1416 C CA . SER B 1 76 ? -40.693 1.493 -8.323 1.00 9.74 76 SER B CA 1
ATOM 1417 C C . SER B 1 76 ? -41.309 0.126 -8.655 1.00 9.35 76 SER B C 1
ATOM 1418 O O . SER B 1 76 ? -42.468 -0.192 -8.322 1.00 9.94 76 SER B O 1
ATOM 1421 N N . THR B 1 77 ? -40.454 -0.722 -9.194 1.00 9.10 77 THR B N 1
ATOM 1422 C CA . THR B 1 77 ? -40.813 -2.109 -9.448 1.00 9.75 77 THR B CA 1
ATOM 1423 C C . THR B 1 77 ? -39.642 -2.921 -8.913 1.00 10.92 77 THR B C 1
ATOM 1424 O O . THR B 1 77 ? -38.495 -2.729 -9.320 1.00 11.24 77 THR B O 1
ATOM 1428 N N . ARG B 1 78 ? -39.893 -3.793 -7.929 1.00 12.42 78 ARG B N 1
ATOM 1429 C CA A ARG B 1 78 ? -38.818 -4.518 -7.247 0.50 12.40 78 ARG B CA 1
ATOM 1430 C CA B ARG B 1 78 ? -38.818 -4.521 -7.259 0.50 13.82 78 ARG B CA 1
ATOM 1431 C C . ARG B 1 78 ? -39.042 -6.008 -7.469 1.00 13.42 78 ARG B C 1
ATOM 1432 O O . ARG B 1 78 ? -40.126 -6.516 -7.169 1.00 12.79 78 ARG B O 1
ATOM 1447 N N . GLY B 1 79 ? -38.032 -6.678 -8.016 1.00 12.01 79 GLY B N 1
ATOM 1448 C CA . GLY B 1 79 ? -38.134 -8.097 -8.294 1.00 13.07 79 GLY B CA 1
ATOM 1449 C C . GLY B 1 79 ? -37.417 -8.930 -7.249 1.00 13.60 79 GLY B C 1
ATOM 1450 O O . GLY B 1 79 ? -36.387 -8.557 -6.688 1.00 14.57 79 GLY B O 1
ATOM 1451 N N . ALA B 1 80 ? -37.975 -10.112 -7.009 1.00 14.05 80 ALA B N 1
ATOM 1452 C CA . ALA B 1 80 ? -37.280 -11.109 -6.223 1.00 15.03 80 ALA B CA 1
ATOM 1453 C C . ALA B 1 80 ? -35.880 -11.387 -6.762 1.00 15.43 80 ALA B C 1
ATOM 1454 O O . ALA B 1 80 ? -35.014 -11.770 -5.978 1.00 15.89 80 ALA B O 1
ATOM 1456 N N . ASP B 1 81 ? -35.669 -11.223 -8.084 1.00 16.33 81 ASP B N 1
ATOM 1457 C CA . ASP B 1 81 ? -34.383 -11.454 -8.754 1.00 16.56 81 ASP B CA 1
ATOM 1458 C C . ASP B 1 81 ? -33.339 -10.384 -8.436 1.00 15.98 81 ASP B C 1
ATOM 1459 O O . ASP B 1 81 ? -32.210 -10.417 -8.915 1.00 17.56 81 ASP B O 1
ATOM 1464 N N . GLY B 1 82 ? -33.709 -9.373 -7.643 1.00 14.25 82 GLY B N 1
ATOM 1465 C CA . GLY B 1 82 ? -32.730 -8.409 -7.194 1.00 15.73 82 GLY B CA 1
ATOM 1466 C C . GLY B 1 82 ? -32.774 -7.139 -8.034 1.00 15.10 82 GLY B C 1
ATOM 1467 O O . GLY B 1 82 ? -32.124 -6.164 -7.645 1.00 18.87 82 GLY B O 1
ATOM 1468 N N . THR B 1 83 ? -33.559 -7.135 -9.112 1.00 14.19 83 THR B N 1
ATOM 1469 C CA . THR B 1 83 ? -33.671 -5.921 -9.934 1.00 13.32 83 THR B CA 1
ATOM 1470 C C . THR B 1 83 ? -34.614 -4.940 -9.266 1.00 14.52 83 THR B C 1
ATOM 1471 O O . THR B 1 83 ? -35.603 -5.294 -8.631 1.00 16.12 83 THR B O 1
ATOM 1475 N N . ILE B 1 84 ? -34.266 -3.677 -9.372 1.00 11.35 84 ILE B N 1
ATOM 1476 C CA . ILE B 1 84 ? -35.177 -2.664 -8.867 1.00 13.36 84 ILE B CA 1
ATOM 1477 C C . ILE B 1 84 ? -35.129 -1.535 -9.882 1.00 11.38 84 ILE B C 1
ATOM 1478 O O . ILE B 1 84 ? -34.047 -0.963 -10.107 1.00 12.07 84 ILE B O 1
ATOM 1483 N N . ARG B 1 85 ? -36.263 -1.218 -10.494 1.00 10.16 85 ARG B N 1
ATOM 1484 C CA . ARG B 1 85 ? -36.363 -0.086 -11.427 1.00 9.67 85 ARG B CA 1
ATOM 1485 C C . ARG B 1 85 ? -37.187 0.997 -10.741 1.00 10.17 85 ARG B C 1
ATOM 1486 O O . ARG B 1 85 ? -38.238 0.710 -10.221 1.00 11.54 85 ARG B O 1
ATOM 1494 N N . ALA B 1 86 ? -36.730 2.250 -10.772 1.00 9.18 86 ALA B N 1
ATOM 1495 C CA . ALA B 1 86 ? -37.508 3.329 -10.174 1.00 9.88 86 ALA B CA 1
ATOM 1496 C C . ALA B 1 86 ? -37.459 4.522 -11.110 1.00 9.54 86 ALA B C 1
ATOM 1497 O O . ALA B 1 86 ? -36.508 4.718 -11.908 1.00 10.54 86 ALA B O 1
ATOM 1499 N N . ASP B 1 87 ? -38.544 5.280 -11.071 1.00 9.69 87 ASP B N 1
ATOM 1500 C CA . ASP B 1 87 ? -38.687 6.517 -11.863 1.00 11.66 87 ASP B CA 1
ATOM 1501 C C . ASP B 1 87 ? -39.259 7.551 -10.904 1.00 11.91 87 ASP B C 1
ATOM 1502 O O . ASP B 1 87 ? -40.282 7.238 -10.283 1.00 13.98 87 ASP B O 1
ATOM 1507 N N . ALA B 1 88 ? -38.654 8.737 -10.808 1.00 11.10 88 ALA B N 1
ATOM 1508 C CA . ALA B 1 88 ? -39.097 9.723 -9.824 1.00 9.37 88 ALA B CA 1
ATOM 1509 C C . ALA B 1 88 ? -39.033 11.124 -10.420 1.00 8.80 88 ALA B C 1
ATOM 1510 O O . ALA B 1 88 ? -38.244 11.418 -11.310 1.00 8.65 88 ALA B O 1
ATOM 1512 N N . HIS B 1 89 ? -39.924 11.970 -9.886 1.00 8.48 89 HIS B N 1
ATOM 1513 C CA . HIS B 1 89 ? -39.842 13.407 -10.127 1.00 9.18 89 HIS B CA 1
ATOM 1514 C C . HIS B 1 89 ? -39.898 14.108 -8.777 1.00 8.59 89 HIS B C 1
ATOM 1515 O O . HIS B 1 89 ? -40.735 13.716 -7.946 1.00 10.62 89 HIS B O 1
ATOM 1522 N N . TYR B 1 90 ? -39.023 15.070 -8.550 1.00 8.84 90 TYR B N 1
ATOM 1523 C CA . TYR B 1 90 ? -39.128 15.877 -7.353 1.00 8.82 90 TYR B CA 1
ATOM 1524 C C . TYR B 1 90 ? -38.601 17.257 -7.706 1.00 8.91 90 TYR B C 1
ATOM 1525 O O . TYR B 1 90 ? -37.940 17.453 -8.723 1.00 9.31 90 TYR B O 1
ATOM 1534 N N . LEU B 1 91 ? -38.953 18.186 -6.822 1.00 8.17 91 LEU B N 1
ATOM 1535 C CA . LEU B 1 91 ? -38.545 19.558 -7.068 1.00 8.79 91 LEU B CA 1
ATOM 1536 C C . LEU B 1 91 ? -37.581 20.054 -5.997 1.00 8.84 91 LEU B C 1
ATOM 1537 O O . LEU B 1 91 ? -37.851 19.863 -4.797 1.00 9.27 91 LEU B O 1
ATOM 1542 N N . ILE B 1 92 ? -36.477 20.631 -6.457 1.00 7.96 92 ILE B N 1
ATOM 1543 C CA . ILE B 1 92 ? -35.501 21.267 -5.557 1.00 8.74 92 ILE B CA 1
ATOM 1544 C C . ILE B 1 92 ? -35.774 22.769 -5.594 1.00 9.04 92 ILE B C 1
ATOM 1545 O O . ILE B 1 92 ? -35.887 23.349 -6.676 1.00 9.04 92 ILE B O 1
ATOM 1550 N N . GLN B 1 93 ? -35.876 23.404 -4.420 1.00 9.67 93 GLN B N 1
ATOM 1551 C CA . GLN B 1 93 ? -35.870 24.858 -4.343 1.00 10.22 93 GLN B CA 1
ATOM 1552 C C . GLN B 1 93 ? -34.521 25.282 -3.770 1.00 9.86 93 GLN B C 1
ATOM 1553 O O . GLN B 1 93 ? -34.116 24.856 -2.672 1.00 9.64 93 GLN B O 1
ATOM 1559 N N . THR B 1 94 ? -33.755 26.081 -4.529 1.00 9.04 94 THR B N 1
ATOM 1560 C CA . THR B 1 94 ? -32.445 26.528 -4.043 1.00 10.92 94 THR B CA 1
ATOM 1561 C C . THR B 1 94 ? -32.579 27.605 -2.984 1.00 12.47 94 THR B C 1
ATOM 1562 O O . THR B 1 94 ? -33.619 28.206 -2.815 1.00 11.63 94 THR B O 1
ATOM 1566 N N . SER B 1 95 ? -31.411 27.736 -2.318 1.00 14.32 95 SER B N 1
ATOM 1567 C CA . SER B 1 95 ? -31.198 28.721 -1.255 1.00 16.18 95 SER B CA 1
ATOM 1568 C C . SER B 1 95 ? -31.599 30.145 -1.646 1.00 15.87 95 SER B C 1
ATOM 1569 O O . SER B 1 95 ? -32.085 30.919 -0.829 1.00 18.62 95 SER B O 1
ATOM 1572 N N . ASP B 1 96 ? -31.393 30.505 -2.911 1.00 12.40 96 ASP B N 1
ATOM 1573 C CA . ASP B 1 96 ? -31.641 31.821 -3.476 1.00 12.27 96 ASP B CA 1
ATOM 1574 C C . ASP B 1 96 ? -32.952 31.839 -4.253 1.00 12.18 96 ASP B C 1
ATOM 1575 O O . ASP B 1 96 ? -33.255 32.871 -4.844 1.00 15.79 96 ASP B O 1
ATOM 1580 N N . GLY B 1 97 ? -33.755 30.772 -4.194 1.00 11.81 97 GLY B N 1
ATOM 1581 C CA . GLY B 1 97 ? -35.159 30.805 -4.593 1.00 13.19 97 GLY B CA 1
ATOM 1582 C C . GLY B 1 97 ? -35.496 30.193 -5.960 1.00 12.69 97 GLY B C 1
ATOM 1583 O O . GLY B 1 97 ? -36.643 30.291 -6.358 1.00 14.73 97 GLY B O 1
ATOM 1584 N N . ALA B 1 98 ? -34.546 29.577 -6.683 1.00 10.11 98 ALA B N 1
ATOM 1585 C CA . ALA B 1 98 ? -34.863 28.929 -7.971 1.00 9.49 98 ALA B CA 1
ATOM 1586 C C . ALA B 1 98 ? -35.586 27.622 -7.727 1.00 8.66 98 ALA B C 1
ATOM 1587 O O . ALA B 1 98 ? -35.261 26.869 -6.794 1.00 9.78 98 ALA B O 1
ATOM 1589 N N . ASN B 1 99 ? -36.507 27.299 -8.597 1.00 7.98 99 ASN B N 1
ATOM 1590 C CA . ASN B 1 99 ? -37.179 25.998 -8.565 1.00 7.75 99 ASN B CA 1
ATOM 1591 C C . ASN B 1 99 ? -36.646 25.149 -9.718 1.00 8.31 99 ASN B C 1
ATOM 1592 O O . ASN B 1 99 ? -36.654 25.601 -10.865 1.00 8.63 99 ASN B O 1
ATOM 1597 N N . ILE B 1 100 ? -36.325 23.887 -9.430 1.00 7.74 100 ILE B N 1
ATOM 1598 C CA . ILE B 1 100 ? -35.665 23.002 -10.402 1.00 7.46 100 ILE B CA 1
ATOM 1599 C C . ILE B 1 100 ? -36.387 21.662 -10.370 1.00 8.12 100 ILE B C 1
ATOM 1600 O O . ILE B 1 100 ? -36.455 21.014 -9.309 1.00 8.19 100 ILE B O 1
ATOM 1605 N N . LEU B 1 101 ? -36.908 21.189 -11.517 1.00 7.71 101 LEU B N 1
ATOM 1606 C CA . LEU B 1 101 ? -37.443 19.811 -11.540 1.00 7.06 101 LEU B CA 1
ATOM 1607 C C . LEU B 1 101 ? -36.305 18.819 -11.758 1.00 7.61 101 LEU B C 1
ATOM 1608 O O . LEU B 1 101 ? -35.467 18.979 -12.640 1.00 7.80 101 LEU B O 1
ATOM 1613 N N . VAL B 1 102 ? -36.308 17.780 -10.944 1.00 7.38 102 VAL B N 1
ATOM 1614 C CA . VAL B 1 102 ? -35.365 16.661 -11.083 1.00 7.77 102 VAL B CA 1
ATOM 1615 C C . VAL B 1 102 ? -36.140 15.440 -11.544 1.00 7.73 102 VAL B C 1
ATOM 1616 O O . VAL B 1 102 ? -37.188 15.068 -10.967 1.00 8.00 102 VAL B O 1
ATOM 1620 N N . THR B 1 103 ? -35.636 14.850 -12.635 1.00 7.55 103 THR B N 1
ATOM 1621 C CA . THR B 1 103 ? -36.236 13.628 -13.205 1.00 8.31 103 THR B CA 1
ATOM 1622 C C . THR B 1 103 ? -35.218 12.506 -13.086 1.00 8.42 103 THR B C 1
ATOM 1623 O O . THR B 1 103 ? -34.154 12.547 -13.728 1.00 8.14 103 THR B O 1
ATOM 1627 N N . GLU B 1 104 ? -35.557 11.499 -12.260 1.00 8.42 104 GLU B N 1
ATOM 1628 C CA . GLU B 1 104 ? -34.638 10.394 -12.006 1.00 7.97 104 GLU B CA 1
ATOM 1629 C C . GLU B 1 104 ? -35.184 9.112 -12.632 1.00 7.66 104 GLU B C 1
ATOM 1630 O O . GLU B 1 104 ? -36.399 8.831 -12.662 1.00 7.90 104 GLU B O 1
ATOM 1636 N N . SER B 1 105 ? -34.268 8.336 -13.130 1.00 6.78 105 SER B N 1
ATOM 1637 C CA . SER B 1 105 ? -34.569 6.981 -13.597 1.00 7.48 105 SER B CA 1
ATOM 1638 C C . SER B 1 105 ? -33.442 6.101 -13.126 1.00 8.21 105 SER B C 1
ATOM 1639 O O . SER B 1 105 ? -32.272 6.444 -13.308 1.00 9.34 105 SER B O 1
ATOM 1642 N N . ALA B 1 106 ? -33.754 4.935 -12.570 1.00 7.85 106 ALA B N 1
ATOM 1643 C CA . ALA B 1 106 ? -32.725 4.241 -11.772 1.00 8.55 106 ALA B CA 1
ATOM 1644 C C . ALA B 1 106 ? -32.816 2.746 -11.978 1.00 9.15 106 ALA B C 1
ATOM 1645 O O . ALA B 1 106 ? -33.911 2.198 -11.962 1.00 8.81 106 ALA B O 1
ATOM 1647 N N . ALA B 1 107 ? -31.659 2.116 -12.154 1.00 8.57 107 ALA B N 1
ATOM 1648 C CA . ALA B 1 107 ? -31.485 0.666 -11.906 1.00 8.68 107 ALA B CA 1
ATOM 1649 C C . ALA B 1 107 ? -30.852 0.597 -10.525 1.00 8.53 107 ALA B C 1
ATOM 1650 O O . ALA B 1 107 ? -29.624 0.680 -10.394 1.00 8.26 107 ALA B O 1
ATOM 1652 N N . ILE B 1 108 ? -31.711 0.639 -9.513 1.00 9.83 108 ILE B N 1
ATOM 1653 C CA . ILE B 1 108 ? -31.267 0.958 -8.147 1.00 11.55 108 ILE B CA 1
ATOM 1654 C C . ILE B 1 108 ? -30.164 -0.056 -7.809 1.00 11.46 108 ILE B C 1
ATOM 1655 O O . ILE B 1 108 ? -30.283 -1.243 -8.097 1.00 12.75 108 ILE B O 1
ATOM 1660 N N . PRO B 1 109 ? -29.043 0.337 -7.158 1.00 10.42 109 PRO B N 1
ATOM 1661 C CA . PRO B 1 109 ? -28.897 1.665 -6.536 1.00 10.76 109 PRO B CA 1
ATOM 1662 C C . PRO B 1 109 ? -28.260 2.745 -7.414 1.00 10.14 109 PRO B C 1
ATOM 1663 O O . PRO B 1 109 ? -27.841 3.759 -6.876 1.00 10.40 109 PRO B O 1
ATOM 1667 N N . TYR B 1 110 ? -28.224 2.542 -8.739 1.00 8.99 110 TYR B N 1
ATOM 1668 C CA . TYR B 1 110 ? -27.597 3.515 -9.638 1.00 8.30 110 TYR B CA 1
ATOM 1669 C C . TYR B 1 110 ? -28.681 4.392 -10.249 1.00 7.77 110 TYR B C 1
ATOM 1670 O O . TYR B 1 110 ? -29.677 3.883 -10.795 1.00 8.56 110 TYR B O 1
ATOM 1679 N N . VAL B 1 111 ? -28.469 5.715 -10.163 1.00 8.01 111 VAL B N 1
ATOM 1680 C CA . VAL B 1 111 ? -29.525 6.682 -10.452 1.00 7.60 111 VAL B CA 1
ATOM 1681 C C . VAL B 1 111 ? -29.036 7.643 -11.530 1.00 7.74 111 VAL B C 1
ATOM 1682 O O . VAL B 1 111 ? -28.065 8.346 -11.349 1.00 9.11 111 VAL B O 1
ATOM 1686 N N . ALA B 1 112 ? -29.800 7.759 -12.605 1.00 7.05 112 ALA B N 1
ATOM 1687 C CA . ALA B 1 112 ? -29.566 8.740 -13.674 1.00 7.60 112 ALA B CA 1
ATOM 1688 C C . ALA B 1 112 ? -30.520 9.907 -13.472 1.00 7.46 112 ALA B C 1
ATOM 1689 O O . ALA B 1 112 ? -31.680 9.746 -13.069 1.00 7.75 112 ALA B O 1
ATOM 1691 N N . VAL B 1 113 ? -30.010 11.124 -13.744 1.00 7.65 113 VAL B N 1
ATOM 1692 C CA . VAL B 1 113 ? -30.754 12.325 -13.402 1.00 7.99 113 VAL B CA 1
ATOM 1693 C C . VAL B 1 113 ? -30.690 13.323 -14.573 1.00 7.35 113 VAL B C 1
ATOM 1694 O O . VAL B 1 113 ? -29.637 13.501 -15.214 1.00 6.74 113 VAL B O 1
ATOM 1698 N N . LEU B 1 114 ? -31.844 13.968 -14.827 1.00 7.02 114 LEU B N 1
ATOM 1699 C CA . LEU B 1 114 ? -32.003 15.131 -15.701 1.00 6.76 114 LEU B CA 1
ATOM 1700 C C . LEU B 1 114 ? -32.637 16.247 -14.896 1.00 7.05 114 LEU B C 1
ATOM 1701 O O . LEU B 1 114 ? -33.290 16.019 -13.866 1.00 7.71 114 LEU B O 1
ATOM 1706 N N . PHE B 1 115 ? -32.480 17.466 -15.433 1.00 6.89 115 PHE B N 1
ATOM 1707 C CA . PHE B 1 115 ? -32.949 18.652 -14.706 1.00 7.22 115 PHE B CA 1
ATOM 1708 C C . PHE B 1 115 ? -33.677 19.607 -15.649 1.00 7.50 115 PHE B C 1
ATOM 1709 O O . PHE B 1 115 ? -33.349 19.666 -16.836 1.00 7.55 115 PHE B O 1
ATOM 1717 N N . ASP B 1 116 ? -34.622 20.379 -15.060 1.00 6.91 116 ASP B N 1
ATOM 1718 C CA . ASP B 1 116 ? -35.277 21.426 -15.866 1.00 7.54 116 ASP B CA 1
ATOM 1719 C C . ASP B 1 116 ? -35.510 22.650 -14.995 1.00 7.65 116 ASP B C 1
ATOM 1720 O O . ASP B 1 116 ? -36.139 22.559 -13.948 1.00 8.41 116 ASP B O 1
ATOM 1725 N N . THR B 1 117 ? -35.008 23.799 -15.452 1.00 8.58 117 THR B N 1
ATOM 1726 C CA . THR B 1 117 ? -35.316 25.071 -14.779 1.00 9.14 117 THR B CA 1
ATOM 1727 C C . THR B 1 117 ? -35.169 26.180 -15.820 1.00 9.87 117 THR B C 1
ATOM 1728 O O . THR B 1 117 ? -34.316 26.136 -16.683 1.00 12.04 117 THR B O 1
ATOM 1732 N N . SER B 1 118 ? -35.923 27.250 -15.631 1.00 9.55 118 SER B N 1
ATOM 1733 C CA . SER B 1 118 ? -35.695 28.471 -16.425 1.00 9.98 118 SER B CA 1
ATOM 1734 C C . SER B 1 118 ? -34.898 29.501 -15.633 1.00 10.61 118 SER B C 1
ATOM 1735 O O . SER B 1 118 ? -34.641 30.594 -16.162 1.00 13.28 118 SER B O 1
ATOM 1738 N N . SER B 1 119 ? -34.544 29.232 -14.369 1.00 10.20 119 SER B N 1
ATOM 1739 C CA . SER B 1 119 ? -33.757 30.189 -13.582 1.00 10.96 119 SER B CA 1
ATOM 1740 C C . SER B 1 119 ? -32.491 30.533 -14.340 1.00 12.83 119 SER B C 1
ATOM 1741 O O . SER B 1 119 ? -31.718 29.662 -14.766 1.00 14.04 119 SER B O 1
ATOM 1744 N N . GLU B 1 120 ? -32.233 31.844 -14.544 1.00 13.58 120 GLU B N 1
ATOM 1745 C CA . GLU B 1 120 ? -31.021 32.266 -15.229 1.00 14.09 120 GLU B CA 1
ATOM 1746 C C . GLU B 1 120 ? -29.754 31.775 -14.548 1.00 12.81 120 GLU B C 1
ATOM 1747 O O . GLU B 1 120 ? -28.821 31.420 -15.246 1.00 14.53 120 GLU B O 1
ATOM 1753 N N . LYS B 1 121 ? -29.739 31.647 -13.224 1.00 12.39 121 LYS B N 1
ATOM 1754 C CA . LYS B 1 121 ? -28.500 31.253 -12.591 1.00 14.12 121 LYS B CA 1
ATOM 1755 C C . LYS B 1 121 ? -28.260 29.741 -12.654 1.00 12.08 121 LYS B C 1
ATOM 1756 O O . LYS B 1 121 ? -27.112 29.299 -12.564 1.00 14.70 121 LYS B O 1
ATOM 1762 N N . TYR B 1 122 ? -29.321 28.980 -12.889 1.00 10.50 122 TYR B N 1
ATOM 1763 C CA . TYR B 1 122 ? -29.204 27.514 -12.774 1.00 10.34 122 TYR B CA 1
ATOM 1764 C C . TYR B 1 122 ? -29.541 26.793 -14.083 1.00 10.72 122 TYR B C 1
ATOM 1765 O O . TYR B 1 122 ? -29.534 25.547 -14.160 1.00 10.25 122 TYR B O 1
ATOM 1774 N N . ASN B 1 123 ? -29.780 27.541 -15.172 1.00 11.43 123 ASN B N 1
ATOM 1775 C CA . ASN B 1 123 ? -30.283 26.850 -16.371 1.00 12.18 123 ASN B CA 1
ATOM 1776 C C . ASN B 1 123 ? -29.166 26.094 -17.117 1.00 11.06 123 ASN B C 1
ATOM 1777 O O . ASN B 1 123 ? -29.510 25.259 -17.959 1.00 12.25 123 ASN B O 1
ATOM 1782 N N . TRP B 1 124 ? -27.922 26.197 -16.677 1.00 11.15 124 TRP B N 1
ATOM 1783 C CA . TRP B 1 124 ? -26.852 25.314 -17.146 1.00 10.63 124 TRP B CA 1
ATOM 1784 C C . TRP B 1 124 ? -27.199 23.839 -16.813 1.00 11.08 124 TRP B C 1
ATOM 1785 O O . TRP B 1 124 ? -26.813 22.925 -17.560 1.00 10.90 124 TRP B O 1
ATOM 1796 N N . LEU B 1 125 ? -28.004 23.607 -15.766 1.00 9.41 125 LEU B N 1
ATOM 1797 C CA . LEU B 1 125 ? -28.438 22.243 -15.420 1.00 9.80 125 LEU B CA 1
ATOM 1798 C C . LEU B 1 125 ? -29.311 21.625 -16.514 1.00 9.97 125 LEU B C 1
ATOM 1799 O O . LEU B 1 125 ? -29.392 20.393 -16.589 1.00 10.31 125 LEU B O 1
ATOM 1804 N N . ASN B 1 126 ? -29.935 22.425 -17.382 1.00 9.24 126 ASN B N 1
ATOM 1805 C CA . ASN B 1 126 ? -30.796 21.892 -18.432 1.00 10.29 126 ASN B CA 1
ATOM 1806 C C . ASN B 1 126 ? -29.995 21.001 -19.388 1.00 9.50 126 ASN B C 1
ATOM 1807 O O . ASN B 1 126 ? -30.606 20.160 -20.059 1.00 11.78 126 ASN B O 1
ATOM 1812 N N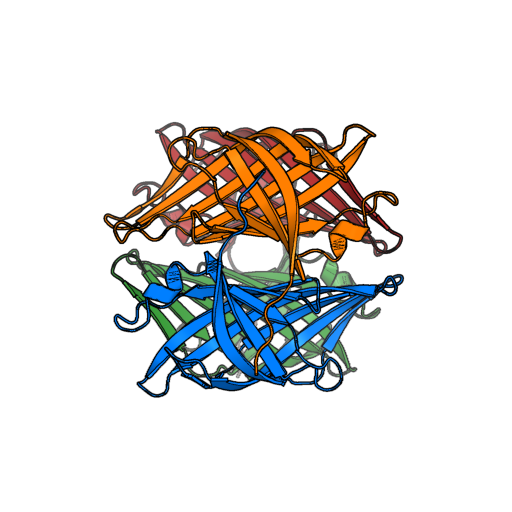 . ASN B 1 127 ? -28.697 21.229 -19.453 1.00 9.23 127 ASN B N 1
ATOM 1813 C CA . ASN B 1 127 ? -27.832 20.501 -20.368 1.00 9.13 127 ASN B CA 1
ATOM 1814 C C . ASN B 1 127 ? -27.033 19.411 -19.683 1.00 9.13 127 ASN B C 1
ATOM 1815 O O . ASN B 1 127 ? -26.117 18.835 -20.308 1.00 10.11 127 ASN B O 1
ATOM 1820 N N . VAL B 1 128 ? -27.315 19.116 -18.414 1.00 9.25 128 VAL B N 1
ATOM 1821 C CA . VAL B 1 128 ? -26.547 18.156 -17.633 1.00 8.82 128 VAL B CA 1
ATOM 1822 C C . VAL B 1 128 ? -27.238 16.794 -17.579 1.00 8.35 128 VAL B C 1
ATOM 1823 O O . VAL B 1 128 ? -28.423 16.698 -17.257 1.00 8.47 128 VAL B O 1
ATOM 1827 N N . THR B 1 129 ? -26.431 15.757 -17.802 1.00 7.96 129 THR B N 1
ATOM 1828 C CA . THR B 1 129 ? -26.785 14.418 -17.362 1.00 7.88 129 THR B CA 1
ATOM 1829 C C . THR B 1 129 ? -25.960 14.110 -16.125 1.00 7.46 129 THR B C 1
ATOM 1830 O O . THR B 1 129 ? -24.722 14.180 -16.162 1.00 8.86 129 THR B O 1
ATOM 1834 N N . ALA B 1 130 ? -26.661 13.751 -15.043 1.00 7.94 130 ALA B N 1
ATOM 1835 C CA . ALA B 1 130 ? -25.948 13.403 -13.804 1.00 7.91 130 ALA B CA 1
ATOM 1836 C C . ALA B 1 130 ? -26.250 11.952 -13.426 1.00 7.55 130 ALA B C 1
ATOM 1837 O O . ALA B 1 130 ? -27.119 11.281 -14.035 1.00 7.74 130 ALA B O 1
ATOM 1839 N N . TRP B 1 131 ? -25.494 11.449 -12.486 1.00 7.72 131 TRP B N 1
ATOM 1840 C CA . TRP B 1 131 ? -25.573 10.050 -12.072 1.00 7.95 131 TRP B CA 1
ATOM 1841 C C . TRP B 1 131 ? -25.151 9.975 -10.612 1.00 8.79 131 TRP B C 1
ATOM 1842 O O . TRP B 1 131 ? -24.177 10.634 -10.194 1.00 8.40 131 TRP B O 1
ATOM 1853 N N . GLY B 1 132 ? -25.906 9.221 -9.811 1.00 8.54 132 GLY B N 1
ATOM 1854 C CA . GLY B 1 132 ? -25.534 9.114 -8.411 1.00 8.86 132 GLY B CA 1
ATOM 1855 C C . GLY B 1 132 ? -25.835 7.745 -7.823 1.00 8.66 132 GLY B C 1
ATOM 1856 O O . GLY B 1 132 ? -26.505 6.902 -8.414 1.00 8.65 132 GLY B O 1
ATOM 1857 N N . THR B 1 133 ? -25.275 7.543 -6.628 1.00 9.26 133 THR B N 1
ATOM 1858 C CA . THR B 1 133 ? -25.497 6.280 -5.907 1.00 9.41 133 THR B CA 1
ATOM 1859 C C . THR B 1 133 ? -25.152 6.593 -4.458 1.00 9.14 133 THR B C 1
ATOM 1860 O O . THR B 1 133 ? -24.399 7.502 -4.159 1.00 10.10 133 THR B O 1
ATOM 1864 N N . PRO B 1 134 ? -25.686 5.796 -3.493 1.00 9.78 134 PRO B N 1
ATOM 1865 C CA . PRO B 1 134 ? -25.315 6.045 -2.091 1.00 9.39 134 PRO B CA 1
ATOM 1866 C C . PRO B 1 134 ? -23.860 5.624 -1.924 1.00 9.93 134 PRO B C 1
ATOM 1867 O O . PRO B 1 134 ? -23.508 4.487 -2.222 1.00 11.78 134 PRO B O 1
ATOM 1871 N N . PRO B 1 135 ? -22.980 6.465 -1.344 1.00 10.34 135 PRO B N 1
ATOM 1872 C CA . PRO B 1 135 ? -21.606 5.993 -1.070 1.00 11.07 135 PRO B CA 1
ATOM 1873 C C . PRO B 1 135 ? -21.508 4.859 -0.040 1.00 12.03 135 PRO B C 1
ATOM 1874 O O . PRO B 1 135 ? -20.512 4.136 -0.039 1.00 14.26 135 PRO B O 1
ATOM 1878 N N . ASN B 1 136 ? -22.511 4.744 0.843 1.00 10.65 136 ASN B N 1
ATOM 1879 C CA . ASN B 1 136 ? -22.566 3.684 1.851 1.00 11.82 136 ASN B CA 1
ATOM 1880 C C . ASN B 1 136 ? -24.014 3.164 1.768 1.00 11.69 136 ASN B C 1
ATOM 1881 O O . ASN B 1 136 ? -24.941 3.871 2.147 1.00 11.97 136 ASN B O 1
ATOM 1886 N N . LEU B 1 137 ? -24.178 1.917 1.335 1.00 11.20 137 LEU B N 1
ATOM 1887 C CA . LEU B 1 137 ? -25.509 1.362 1.171 1.00 11.44 137 LEU B CA 1
ATOM 1888 C C . LEU B 1 137 ? -26.211 1.170 2.516 1.00 13.15 137 LEU B C 1
ATOM 1889 O O . LEU B 1 137 ? -27.428 0.979 2.523 1.00 14.18 137 LEU B O 1
ATOM 1894 N N . ASN B 1 138 ? -25.472 1.223 3.642 1.00 12.88 138 ASN B N 1
ATOM 1895 C CA . ASN B 1 138 ? -26.126 1.268 4.940 1.00 12.97 138 ASN B CA 1
ATOM 1896 C C . ASN B 1 138 ? -27.120 2.393 5.027 1.00 14.18 138 ASN B C 1
ATOM 1897 O O . ASN B 1 138 ? -28.101 2.269 5.743 1.00 13.49 138 ASN B O 1
ATOM 1902 N N . GLU B 1 139 ? -26.773 3.514 4.364 1.00 13.94 139 GLU B N 1
ATOM 1903 C CA . GLU B 1 139 ? -27.509 4.753 4.434 1.00 16.43 139 GLU B CA 1
ATOM 1904 C C . GLU B 1 139 ? -28.023 5.012 3.022 1.00 14.63 139 GLU B C 1
ATO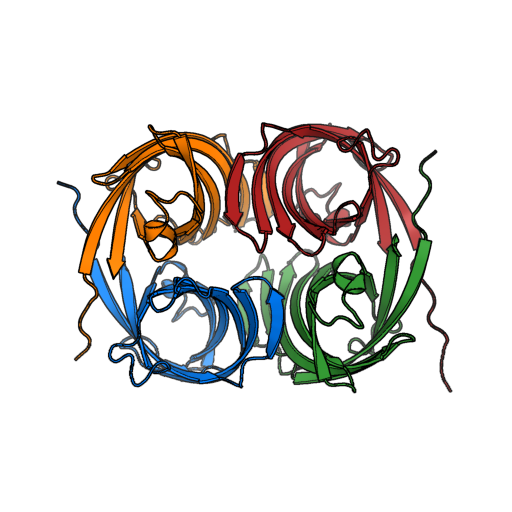M 1905 O O . GLU B 1 139 ? -27.454 5.810 2.275 1.00 14.47 139 GLU B O 1
ATOM 1911 N N . ILE B 1 140 ? -29.106 4.365 2.725 1.00 12.94 140 ILE B N 1
ATOM 1912 C CA . ILE B 1 140 ? -29.621 4.280 1.369 1.00 14.84 140 ILE B CA 1
ATOM 1913 C C . ILE B 1 140 ? -30.122 5.617 0.868 1.00 14.79 140 ILE B C 1
ATOM 1914 O O . ILE B 1 140 ? -30.173 5.787 -0.358 1.00 14.84 140 ILE B O 1
ATOM 1919 N N . ASN B 1 141 ? -30.529 6.531 1.742 1.00 12.59 141 ASN B N 1
ATOM 1920 C CA . ASN B 1 141 ? -31.130 7.796 1.307 1.00 14.25 141 ASN B CA 1
ATOM 1921 C C . ASN B 1 141 ? -30.118 8.941 1.295 1.00 13.89 141 ASN B C 1
ATOM 1922 O O . ASN B 1 141 ? -30.584 10.083 1.081 1.00 14.24 141 ASN B O 1
ATOM 1927 N N . PHE B 1 142 ? -28.818 8.674 1.454 1.00 11.41 142 PHE B N 1
ATOM 1928 C CA . PHE B 1 142 ? -27.778 9.678 1.252 1.00 10.34 142 PHE B CA 1
ATOM 1929 C C . PHE B 1 142 ? -27.015 9.261 -0.008 1.00 10.55 142 PHE B C 1
ATOM 1930 O O . PHE B 1 142 ? -26.421 8.191 -0.095 1.00 9.61 142 PHE B O 1
ATOM 1938 N N . LEU B 1 143 ? -27.091 10.129 -1.027 1.00 10.11 143 LEU B N 1
ATOM 1939 C CA . LEU B 1 143 ? -26.509 9.858 -2.347 1.00 9.52 143 LEU B CA 1
ATOM 1940 C C . LEU B 1 143 ? -25.531 10.952 -2.757 1.00 8.48 143 LEU B C 1
ATOM 1941 O O . LEU B 1 143 ? -25.744 12.140 -2.396 1.00 10.85 143 LEU B O 1
ATOM 1946 N N . GLU B 1 144 ? -24.528 10.574 -3.510 1.00 8.97 144 GLU B N 1
ATOM 1947 C CA . GLU B 1 144 ? -23.616 11.528 -4.140 1.00 9.18 144 GLU B CA 1
ATOM 1948 C C . GLU B 1 144 ? -23.775 11.422 -5.652 1.00 9.93 144 GLU B C 1
ATOM 1949 O O . GLU B 1 144 ? -23.821 10.303 -6.185 1.00 9.70 144 GLU B O 1
ATOM 1955 N N . TYR B 1 145 ? -23.869 12.594 -6.296 1.00 9.08 145 TYR B N 1
ATOM 1956 C CA . TYR B 1 145 ? -24.159 12.675 -7.724 1.00 9.26 145 TYR B CA 1
ATOM 1957 C C . TYR B 1 145 ? -23.025 13.389 -8.429 1.00 9.94 145 TYR B C 1
ATOM 1958 O O . TYR B 1 145 ? -22.448 14.357 -7.893 1.00 10.47 145 TYR B O 1
ATOM 1967 N N . TRP B 1 146 ? -22.834 13.028 -9.701 1.00 9.64 146 TRP B N 1
ATOM 1968 C CA . TRP B 1 146 ? -21.734 13.426 -10.573 1.00 10.10 146 TRP B CA 1
ATOM 1969 C C . TRP B 1 146 ? -22.312 13.889 -11.889 1.00 8.84 146 TRP B C 1
ATOM 1970 O O . TRP B 1 146 ? -23.186 13.223 -12.466 1.00 9.69 146 TRP B O 1
ATOM 1981 N N . GLN B 1 147 ? -21.796 14.988 -12.435 1.00 9.81 147 GLN B N 1
ATOM 1982 C CA . GLN B 1 147 ? -22.069 15.409 -13.804 1.00 10.24 147 GLN B CA 1
ATOM 1983 C C . GLN B 1 147 ? -21.166 14.586 -14.702 1.00 9.34 147 GLN B C 1
ATOM 1984 O O . GLN B 1 147 ? -19.959 14.539 -14.501 1.00 10.56 147 GLN B O 1
ATOM 1990 N N . ILE B 1 148 ? -21.763 13.943 -15.714 1.00 9.66 148 ILE B N 1
ATOM 1991 C CA . ILE B 1 148 ? -21.046 13.170 -16.714 1.00 9.88 148 ILE B CA 1
ATOM 1992 C C . ILE B 1 148 ? -21.026 13.940 -18.025 1.00 11.27 148 ILE B C 1
ATOM 1993 O O . ILE B 1 148 ? -22.094 14.201 -18.565 1.00 9.97 148 ILE B O 1
ATOM 1998 N N . GLU B 1 149 ? -19.827 14.226 -18.552 1.00 12.93 149 GLU B N 1
ATOM 1999 C CA . GLU B 1 149 ? -19.681 14.788 -19.895 1.00 16.28 149 GLU B CA 1
ATOM 2000 C C . GLU B 1 149 ? -18.215 14.917 -20.272 1.00 23.31 149 GLU B C 1
ATOM 2001 O O . GLU B 1 149 ? -17.402 15.014 -19.344 1.00 29.22 149 GLU B O 1
ATOM 2008 N N . ARG C 1 20 ? -77.491 14.958 -9.944 1.00 50.82 20 ARG C N 1
ATOM 2009 C CA . ARG C 1 20 ? -76.701 13.736 -10.280 1.00 48.34 20 ARG C CA 1
ATOM 2010 C C . ARG C 1 20 ? -75.643 14.095 -11.326 1.00 41.61 20 ARG C C 1
ATOM 2011 O O . ARG C 1 20 ? -75.753 15.124 -11.998 1.00 36.34 20 ARG C O 1
ATOM 2019 N N . PRO C 1 21 ? -74.546 13.308 -11.438 1.00 34.67 21 PRO C N 1
ATOM 2020 C CA . PRO C 1 21 ? -73.501 13.572 -12.439 1.00 28.04 21 PRO C CA 1
ATOM 2021 C C . PRO C 1 21 ? -74.012 13.596 -13.888 1.00 25.53 21 PRO C C 1
ATOM 2022 O O . PRO C 1 21 ? -74.775 12.729 -14.279 1.00 28.76 21 PRO C O 1
ATOM 2026 N N . THR C 1 22 ? -73.636 14.621 -14.667 1.00 25.24 22 THR C N 1
ATOM 2027 C CA . THR C 1 22 ? -74.012 14.704 -16.079 1.00 27.46 22 THR C CA 1
ATOM 2028 C C . THR C 1 22 ? -72.845 14.213 -16.949 1.00 24.21 22 THR C C 1
ATOM 2029 O O . THR C 1 22 ? -71.739 14.742 -16.807 1.00 24.98 22 THR C O 1
ATOM 2033 N N . PRO C 1 23 ? -73.014 13.203 -17.842 1.00 23.97 23 PRO C N 1
ATOM 2034 C CA . PRO C 1 23 ? -71.876 12.686 -18.613 1.00 21.72 23 PRO C CA 1
ATOM 2035 C C . PRO C 1 23 ? -71.478 13.620 -19.740 1.00 23.52 23 PRO C C 1
ATOM 2036 O O . PRO C 1 23 ? -72.253 14.488 -20.148 1.00 21.12 23 PRO C O 1
ATOM 2040 N N . PRO C 1 24 ? -70.223 13.508 -20.248 1.00 20.87 24 PRO C N 1
ATOM 2041 C CA . PRO C 1 24 ? -69.774 14.321 -21.396 1.00 19.41 24 PRO C CA 1
ATOM 2042 C C . PRO C 1 24 ? -70.456 13.782 -22.654 1.00 17.37 24 PRO C C 1
ATOM 2043 O O . PRO C 1 24 ? -71.027 12.705 -22.614 1.00 17.70 24 PRO C O 1
ATOM 2047 N N . ASN C 1 25 ? -70.382 14.538 -23.743 1.00 17.99 25 ASN C N 1
ATOM 2048 C CA . ASN C 1 25 ? -70.896 14.058 -25.012 1.00 17.33 25 ASN C CA 1
ATOM 2049 C C . ASN C 1 25 ? -69.745 13.536 -25.867 1.00 18.71 25 ASN C C 1
ATOM 2050 O O . ASN C 1 25 ? -68.587 13.908 -25.658 1.00 17.34 25 ASN C O 1
ATOM 2055 N N . LEU C 1 26 ? -70.072 12.665 -26.813 1.00 16.29 26 LEU C N 1
ATOM 2056 C CA . LEU C 1 26 ? -69.132 11.982 -27.692 1.00 17.95 26 LEU C CA 1
ATOM 2057 C C . LEU C 1 26 ? -69.462 12.324 -29.137 1.00 15.48 26 LEU C C 1
ATOM 2058 O O . LEU C 1 26 ? -70.637 12.224 -29.545 1.00 18.13 26 LEU C O 1
ATOM 2063 N N . GLU C 1 27 ? -68.453 12.701 -29.941 1.00 13.92 27 GLU C N 1
ATOM 2064 C CA . GLU C 1 27 ? -68.634 12.941 -31.371 1.00 14.42 27 GLU C CA 1
ATOM 2065 C C . GLU C 1 27 ? -67.560 12.177 -32.130 1.00 14.88 27 GLU C C 1
ATOM 2066 O O . GLU C 1 27 ? -66.401 12.075 -31.681 1.00 13.83 27 GLU C O 1
ATOM 2072 N N . PHE C 1 28 ? -67.884 11.617 -33.268 1.00 13.49 28 PHE C N 1
ATOM 2073 C CA . PHE C 1 28 ? -66.950 10.794 -34.014 1.00 13.47 28 PHE C CA 1
ATOM 2074 C C . PHE C 1 28 ? -65.835 11.693 -34.525 1.00 13.35 28 PHE C C 1
ATOM 2075 O O . PHE C 1 28 ? -66.057 12.747 -35.105 1.00 14.37 28 PHE C O 1
ATOM 2083 N N . LEU C 1 29 ? -64.576 11.231 -34.304 1.00 13.02 29 LEU C N 1
ATOM 2084 C CA . LEU C 1 29 ? -63.391 12.029 -34.645 1.00 12.28 29 LEU C CA 1
ATOM 2085 C C . LEU C 1 29 ? -62.698 11.511 -35.907 1.00 12.40 29 LEU C C 1
ATOM 2086 O O . LEU C 1 29 ? -62.557 12.266 -36.865 1.00 13.23 29 LEU C O 1
ATOM 2091 N N . PHE C 1 30 ? -62.256 10.257 -35.878 1.00 12.27 30 PHE C N 1
ATOM 2092 C CA . PHE C 1 30 ? -61.686 9.645 -37.065 1.00 12.62 30 PHE C CA 1
ATOM 2093 C C . PHE C 1 30 ? -61.620 8.139 -36.863 1.00 12.27 30 PHE C C 1
ATOM 2094 O O . PHE C 1 30 ? -61.756 7.619 -35.725 1.00 12.09 30 PHE C O 1
ATOM 2102 N N . SER C 1 31 ? -61.397 7.423 -37.975 1.00 12.73 31 SER C N 1
ATOM 2103 C CA . SER C 1 31 ? -60.993 6.028 -37.915 1.00 12.89 31 SER C CA 1
ATOM 2104 C C . SER C 1 31 ? -59.512 5.883 -38.295 1.00 13.90 31 SER C C 1
ATOM 2105 O O . SER C 1 31 ? -58.942 6.754 -38.955 1.00 13.26 31 SER C O 1
ATOM 2108 N N . ALA C 1 32 ? -58.920 4.765 -37.850 1.00 13.93 32 ALA C N 1
ATOM 2109 C CA . ALA C 1 32 ? -57.535 4.429 -38.186 1.00 15.36 32 ALA C CA 1
ATOM 2110 C C . ALA C 1 32 ? -57.480 2.981 -38.653 1.00 15.13 32 ALA C C 1
ATOM 2111 O O . ALA C 1 32 ? -58.012 2.094 -38.001 1.00 17.08 32 ALA C O 1
ATOM 2113 N N . ASN C 1 33 ? -56.858 2.736 -39.808 1.00 14.79 33 ASN C N 1
ATOM 2114 C CA . ASN C 1 33 ? -56.627 1.388 -40.314 1.00 16.43 33 ASN C CA 1
ATOM 2115 C C . ASN C 1 33 ? -55.104 1.215 -40.341 1.00 15.69 33 ASN C C 1
ATOM 2116 O O . ASN C 1 33 ? -54.459 1.783 -41.228 1.00 16.18 33 ASN C O 1
ATOM 2121 N N . LEU C 1 34 ? -54.564 0.541 -39.324 1.00 15.55 34 LEU C N 1
ATOM 2122 C CA . LEU C 1 34 ? -53.141 0.621 -39.023 1.00 16.16 34 LEU C CA 1
ATOM 2123 C C . LEU C 1 34 ? -52.405 -0.598 -39.555 1.00 16.50 34 LEU C C 1
ATOM 2124 O O . LEU C 1 34 ? -52.961 -1.687 -39.620 1.00 17.01 34 LEU C O 1
ATOM 2129 N N . THR C 1 35 ? -51.121 -0.426 -39.897 1.00 13.83 35 THR C N 1
ATOM 2130 C CA . THR C 1 35 ? -50.252 -1.572 -40.140 1.00 13.35 35 THR C CA 1
ATOM 2131 C C . THR C 1 35 ? -49.151 -1.565 -39.070 1.00 13.05 35 THR C C 1
ATOM 2132 O O . THR C 1 35 ? -48.747 -0.486 -38.605 1.00 12.99 35 THR C O 1
ATOM 2136 N N . LYS C 1 36 ? -48.703 -2.752 -38.673 1.00 12.16 36 LYS C N 1
ATOM 2137 C CA . LYS C 1 36 ? -47.739 -2.902 -37.594 1.00 13.23 36 LYS C CA 1
ATOM 2138 C C . LYS C 1 36 ? -46.665 -3.889 -37.991 1.00 15.16 36 LYS C C 1
ATOM 2139 O O . LYS C 1 36 ? -46.890 -4.793 -38.793 1.00 16.01 36 LYS C O 1
ATOM 2145 N N . GLY C 1 37 ? -45.483 -3.732 -37.407 1.00 13.69 37 GLY C N 1
ATOM 2146 C CA . GLY C 1 37 ? -44.424 -4.716 -37.604 1.00 15.63 37 GLY C CA 1
ATOM 2147 C C . GLY C 1 37 ? -44.622 -5.894 -36.662 1.00 14.54 37 GLY C C 1
ATOM 2148 O O . GLY C 1 37 ? -45.611 -5.963 -35.958 1.00 14.42 37 GLY C O 1
ATOM 2149 N N . PRO C 1 38 ? -43.634 -6.831 -36.587 1.00 16.13 38 PRO C N 1
ATOM 2150 C CA . PRO C 1 38 ? -43.707 -7.966 -35.673 1.00 16.70 38 PRO C CA 1
ATOM 2151 C C . PRO C 1 38 ? -43.724 -7.454 -34.218 1.00 14.79 38 PRO C C 1
ATOM 2152 O O . PRO C 1 38 ? -43.119 -6.420 -33.924 1.00 14.43 38 PRO C O 1
ATOM 2156 N N . ALA C 1 39 ? -44.375 -8.169 -33.315 1.00 14.59 39 ALA C N 1
ATOM 2157 C CA . ALA C 1 39 ? -44.248 -7.872 -31.905 1.00 13.72 39 ALA C CA 1
ATOM 2158 C C . ALA C 1 39 ? -42.962 -8.537 -31.392 1.00 14.08 39 ALA C C 1
ATOM 2159 O O . ALA C 1 39 ? -42.784 -9.776 -31.415 1.00 15.28 39 ALA C O 1
ATOM 2161 N N . TYR C 1 40 ? -42.036 -7.714 -30.886 1.00 10.48 40 TYR C N 1
ATOM 2162 C CA . TYR C 1 40 ? -40.785 -8.224 -30.335 1.00 10.49 40 TYR C CA 1
ATOM 2163 C C . TYR C 1 40 ? -40.926 -8.325 -28.818 1.00 10.15 40 TYR C C 1
ATOM 2164 O O . TYR C 1 40 ? -40.945 -7.310 -28.116 1.00 10.03 40 TYR C O 1
ATOM 2173 N N . ILE C 1 41 ? -40.999 -9.543 -28.294 1.00 9.50 41 ILE C N 1
ATOM 2174 C CA . ILE C 1 41 ? -41.079 -9.751 -26.866 1.00 10.12 41 ILE C CA 1
ATOM 2175 C C . ILE C 1 41 ? -39.671 -9.639 -26.295 1.00 9.92 41 ILE C C 1
ATOM 2176 O O . ILE C 1 41 ? -38.770 -10.401 -26.672 1.00 9.65 41 ILE C O 1
ATOM 2181 N N . TYR C 1 42 ? -39.494 -8.722 -25.338 1.00 8.60 42 TYR C N 1
ATOM 2182 C CA . TYR C 1 42 ? -38.177 -8.551 -24.734 1.00 8.86 42 TYR C CA 1
ATOM 2183 C C . TYR C 1 42 ? -38.142 -9.023 -23.283 1.00 9.26 42 TYR C C 1
ATOM 2184 O O . TYR C 1 42 ? -37.066 -9.283 -22.749 1.00 9.64 42 TYR C O 1
ATOM 2193 N N . ASP C 1 43 ? -39.292 -9.127 -22.618 1.00 10.12 43 ASP C N 1
ATOM 2194 C CA . ASP C 1 43 ? -39.277 -9.503 -21.196 1.00 11.84 43 ASP C CA 1
ATOM 2195 C C . ASP C 1 43 ? -40.480 -10.385 -20.884 1.00 13.98 43 ASP C C 1
ATOM 2196 O O . ASP C 1 43 ? -41.592 -9.843 -20.723 1.00 14.51 43 ASP C O 1
ATOM 2201 N N . GLN C 1 44 ? -40.214 -11.691 -20.777 1.00 14.27 44 GLN C N 1
ATOM 2202 C CA . GLN C 1 44 ? -41.268 -12.614 -20.360 1.00 17.29 44 GLN C CA 1
ATOM 2203 C C . GLN C 1 44 ? -40.919 -13.236 -19.011 1.00 18.07 44 GLN C C 1
ATOM 2204 O O . GLN C 1 44 ? -39.810 -13.695 -18.804 1.00 19.28 44 GLN C O 1
ATOM 2210 N N . SER C 1 45 ? -41.886 -13.207 -18.098 1.00 19.87 45 SER C N 1
ATOM 2211 C CA . SER C 1 45 ? -41.718 -13.821 -16.793 1.00 21.86 45 SER C CA 1
ATOM 2212 C C . SER C 1 45 ? -43.108 -14.146 -16.305 1.00 25.37 45 SER C C 1
ATOM 2213 O O . SER C 1 45 ? -44.081 -13.823 -16.964 1.00 24.75 45 SER C O 1
ATOM 2216 N N . ASP C 1 46 ? -43.195 -14.708 -15.103 1.00 28.23 46 ASP C N 1
ATOM 2217 C CA . ASP C 1 46 ? -44.503 -15.145 -14.638 1.00 34.35 46 ASP C CA 1
ATOM 2218 C C . ASP C 1 46 ? -45.479 -13.972 -14.483 1.00 32.12 46 ASP C C 1
ATOM 2219 O O . ASP C 1 46 ? -46.646 -14.128 -14.815 1.00 31.21 46 ASP C O 1
ATOM 2224 N N . ALA C 1 47 ? -45.013 -12.820 -13.960 1.00 30.98 47 ALA C N 1
ATOM 2225 C CA . ALA C 1 47 ? -45.821 -11.627 -13.713 1.00 30.17 47 ALA C CA 1
ATOM 2226 C C . ALA C 1 47 ? -46.387 -10.990 -15.008 1.00 31.84 47 ALA C C 1
ATOM 2227 O O . ALA C 1 47 ? -47.564 -10.581 -15.020 1.00 29.48 47 ALA C O 1
ATOM 2229 N N . GLN C 1 48 ? -45.567 -10.897 -16.094 1.00 28.36 48 GLN C N 1
ATOM 2230 C CA . GLN C 1 48 ? -45.979 -10.212 -17.321 1.00 23.27 48 GLN C CA 1
ATOM 2231 C C . GLN C 1 48 ? -45.125 -10.576 -18.546 1.00 20.00 48 GLN C C 1
ATOM 2232 O O . GLN C 1 48 ? -43.970 -10.992 -18.419 1.00 19.05 48 GLN C O 1
ATOM 2238 N N . ILE C 1 49 ? -45.713 -10.344 -19.739 1.00 18.99 49 ILE C N 1
ATOM 2239 C CA . ILE C 1 49 ? -45.030 -10.412 -21.029 1.00 18.02 49 ILE C CA 1
ATOM 2240 C C . ILE C 1 49 ? -45.018 -9.039 -21.691 1.00 13.78 49 ILE C C 1
ATOM 2241 O O . ILE C 1 49 ? -46.065 -8.475 -22.024 1.00 13.68 49 ILE C O 1
ATOM 2246 N N . LYS C 1 50 ? -43.805 -8.548 -21.985 1.00 11.89 50 LYS C N 1
ATOM 2247 C CA . LYS C 1 50 ? -43.599 -7.158 -22.449 1.00 9.88 50 LYS C CA 1
ATOM 2248 C C . LYS C 1 50 ? -42.993 -7.162 -23.851 1.00 9.03 50 LYS C C 1
ATOM 2249 O O . LYS C 1 50 ? -42.014 -7.896 -24.102 1.00 10.43 50 LYS C O 1
ATOM 2255 N N . ALA C 1 51 ? -43.571 -6.349 -24.757 1.00 9.06 51 ALA C N 1
ATOM 2256 C CA . ALA C 1 51 ? -43.161 -6.318 -26.148 1.00 9.29 51 ALA C CA 1
ATOM 2257 C C . ALA C 1 51 ? -43.083 -4.886 -26.672 1.00 9.20 51 ALA C C 1
ATOM 2258 O O . ALA C 1 51 ? -43.743 -3.960 -26.144 1.00 9.25 51 ALA C O 1
ATOM 2260 N N . LEU C 1 52 ? -42.270 -4.722 -27.724 1.00 8.45 52 LEU C N 1
ATOM 2261 C CA . LEU C 1 52 ? -42.250 -3.510 -28.523 1.00 8.77 52 LEU C CA 1
ATOM 2262 C C . LEU C 1 52 ? -42.784 -3.868 -29.902 1.00 9.62 52 LEU C C 1
ATOM 2263 O O . LEU C 1 52 ? -42.406 -4.932 -30.447 1.00 10.07 52 LEU C O 1
ATOM 2268 N N . GLN C 1 53 ? -43.555 -2.973 -30.507 1.00 9.40 53 GLN C N 1
ATOM 2269 C CA . GLN C 1 53 ? -44.074 -3.203 -31.845 1.00 10.01 53 GLN C CA 1
ATOM 2270 C C . GLN C 1 53 ? -44.088 -1.886 -32.594 1.00 11.02 53 GLN C C 1
ATOM 2271 O O . GLN C 1 53 ? -44.646 -0.906 -32.075 1.00 10.95 53 GLN C O 1
ATOM 2277 N N . THR C 1 54 ? -43.517 -1.865 -33.790 1.00 9.93 54 THR C N 1
ATOM 2278 C CA A THR C 1 54 ? -43.526 -0.707 -34.664 0.50 10.54 54 THR C CA 1
ATOM 2279 C CA B THR C 1 54 ? -43.577 -0.638 -34.571 0.50 9.98 54 THR C CA 1
ATOM 2280 C C . THR C 1 54 ? -44.908 -0.497 -35.307 1.00 11.21 54 THR C C 1
ATOM 2281 O O . THR C 1 54 ? -45.577 -1.470 -35.687 1.00 12.08 54 THR C O 1
ATOM 2288 N N . LEU C 1 55 ? -45.325 0.758 -35.451 1.00 10.71 55 LEU C N 1
ATOM 2289 C CA A LEU C 1 55 ? -46.442 1.133 -36.287 0.50 12.10 55 LEU C CA 1
ATOM 2290 C CA B LEU C 1 55 ? -46.442 1.118 -36.320 0.50 11.15 55 LEU C CA 1
ATOM 2291 C C . LEU C 1 55 ? -45.832 1.570 -37.624 1.00 12.21 55 LEU C C 1
ATOM 2292 O O . LEU C 1 55 ? -45.049 2.518 -37.670 1.00 13.57 55 LEU C O 1
ATOM 2301 N N . THR C 1 56 ? -46.118 0.793 -38.664 1.00 12.56 56 THR C N 1
ATOM 2302 C CA . THR C 1 56 ? -45.430 1.007 -39.933 1.00 13.30 56 THR C CA 1
ATOM 2303 C C . THR C 1 56 ? -46.186 1.926 -40.882 1.00 14.71 56 THR C C 1
ATOM 2304 O O . THR C 1 56 ? -45.620 2.388 -41.875 1.00 15.35 56 THR C O 1
ATOM 2308 N N . GLY C 1 57 ? -47.468 2.154 -40.612 1.00 13.16 57 GLY C N 1
ATOM 2309 C CA . GLY C 1 57 ? -48.276 2.966 -41.508 1.00 12.16 57 GLY C CA 1
ATOM 2310 C C . GLY C 1 57 ? -49.734 2.885 -41.087 1.00 12.55 57 GLY C C 1
ATOM 2311 O O . GLY C 1 57 ? -50.073 2.357 -40.040 1.00 13.23 57 GLY C O 1
ATOM 2312 N N . GLY C 1 58 ? -50.577 3.479 -41.912 1.00 12.05 58 GLY C N 1
ATOM 2313 C CA . GLY C 1 58 ? -51.984 3.456 -41.597 1.00 12.80 58 GLY C CA 1
ATOM 2314 C C . GLY C 1 58 ? -52.710 4.599 -42.278 1.00 12.16 58 GLY C C 1
ATOM 2315 O O . GLY C 1 58 ? -52.129 5.625 -42.622 1.00 13.91 58 GLY C O 1
ATOM 2316 N N . ILE C 1 59 ? -54.030 4.384 -42.464 1.00 14.01 59 ILE C N 1
ATOM 2317 C CA . ILE C 1 59 ? -54.908 5.381 -43.067 1.00 14.23 59 ILE C CA 1
ATOM 2318 C C . ILE C 1 59 ? -55.796 6.013 -41.998 1.00 11.81 59 ILE C C 1
ATOM 2319 O O . ILE C 1 59 ? -56.421 5.262 -41.253 1.00 12.54 59 ILE C O 1
ATOM 2324 N N . ILE C 1 60 ? -55.841 7.342 -41.941 1.00 11.95 60 ILE C N 1
ATOM 2325 C CA . ILE C 1 60 ? -56.699 8.066 -41.002 1.00 13.09 60 ILE C CA 1
ATOM 2326 C C . ILE C 1 60 ? -57.782 8.763 -41.834 1.00 12.79 60 ILE C C 1
ATOM 2327 O O . ILE C 1 60 ? -57.483 9.443 -42.804 1.00 13.80 60 ILE C O 1
ATOM 2332 N N . ALA C 1 61 ? -59.037 8.659 -41.376 1.00 13.83 61 ALA C N 1
ATOM 2333 C CA . ALA C 1 61 ? -60.135 9.308 -42.128 1.00 14.49 61 ALA C CA 1
ATOM 2334 C C . ALA C 1 61 ? -61.151 9.900 -41.152 1.00 14.34 61 ALA C C 1
ATOM 2335 O O . ALA C 1 61 ? -61.627 9.149 -40.323 1.00 14.72 61 ALA C O 1
ATOM 2337 N N . GLY C 1 62 ? -61.460 11.192 -41.262 1.00 13.15 62 GLY C N 1
ATOM 2338 C CA . GLY C 1 62 ? -62.421 11.842 -40.387 1.00 13.77 62 GLY C CA 1
ATOM 2339 C C . GLY C 1 62 ? -62.971 13.122 -41.006 1.00 15.19 62 GLY C C 1
ATOM 2340 O O . GLY C 1 62 ? -62.364 13.624 -41.963 1.00 15.27 62 GLY C O 1
ATOM 2341 N N . PRO C 1 63 ? -63.997 13.758 -40.396 1.00 17.02 63 PRO C N 1
ATOM 2342 C CA . PRO C 1 63 ? -64.578 14.951 -40.998 1.00 17.99 63 PRO C CA 1
ATOM 2343 C C . PRO C 1 63 ? -63.604 16.102 -41.183 1.00 16.86 63 PRO C C 1
ATOM 2344 O O . PRO C 1 63 ? -63.721 16.868 -42.130 1.00 16.89 63 PRO C O 1
ATOM 2348 N N . ASN C 1 64 ? -62.593 16.223 -40.299 1.00 15.07 64 ASN C N 1
ATOM 2349 C CA . ASN C 1 64 ? -61.690 17.358 -40.390 1.00 14.61 64 ASN C CA 1
ATOM 2350 C C . ASN C 1 64 ? -60.529 17.167 -41.368 1.00 14.21 64 ASN C C 1
ATOM 2351 O O . ASN C 1 64 ? -59.947 18.178 -41.794 1.00 15.29 64 ASN C O 1
ATOM 2356 N N . PHE C 1 65 ? -60.123 15.912 -41.633 1.00 14.50 65 PHE C N 1
ATOM 2357 C CA . PHE C 1 65 ? -58.962 15.632 -42.471 1.00 14.52 65 PHE C CA 1
ATOM 2358 C C . PHE C 1 65 ? -58.828 14.130 -42.728 1.00 14.97 65 PHE C C 1
ATOM 2359 O O . PHE C 1 65 ? -59.281 13.264 -41.979 1.00 14.28 65 PHE C O 1
ATOM 2367 N N . ASP C 1 66 ? -58.179 13.839 -43.844 1.00 15.28 66 ASP C N 1
ATOM 2368 C CA . ASP C 1 66 ? -57.652 12.511 -44.086 1.00 15.31 66 ASP C CA 1
ATOM 2369 C C . ASP C 1 66 ? -56.137 12.599 -43.867 1.00 14.40 66 ASP C C 1
ATOM 2370 O O . ASP C 1 66 ? -55.559 13.688 -44.025 1.00 14.39 66 ASP C O 1
ATOM 2375 N N . GLY C 1 67 ? -55.532 11.436 -43.583 1.00 12.81 67 GLY C N 1
ATOM 2376 C CA . GLY C 1 67 ? -54.074 11.449 -43.500 1.00 13.44 67 GLY C CA 1
ATOM 2377 C C . GLY C 1 67 ? -53.530 10.043 -43.386 1.00 12.92 67 GLY C C 1
ATOM 2378 O O . GLY C 1 67 ? -54.229 9.056 -43.594 1.00 12.87 67 GLY C O 1
ATOM 2379 N N . THR C 1 68 ? -52.218 10.003 -43.076 1.00 12.44 68 THR C N 1
ATOM 2380 C CA . THR C 1 68 ? -51.567 8.712 -42.938 1.00 11.91 68 THR C CA 1
ATOM 2381 C C . THR C 1 68 ? -50.738 8.684 -41.636 1.00 10.66 68 THR C C 1
ATOM 2382 O O . THR C 1 68 ? -50.375 9.742 -41.120 1.00 13.16 68 THR C O 1
ATOM 2386 N N . VAL C 1 69 ? -50.444 7.479 -41.169 1.00 10.43 69 VAL C N 1
ATOM 2387 C CA . VAL C 1 69 ? -49.526 7.301 -40.049 1.00 10.57 69 VAL C CA 1
ATOM 2388 C C . VAL C 1 69 ? -48.129 7.151 -40.630 1.00 10.95 69 VAL C C 1
ATOM 2389 O O . VAL C 1 69 ? -47.849 6.216 -41.392 1.00 11.74 69 VAL C O 1
ATOM 2393 N N . ILE C 1 70 ? -47.285 8.100 -40.269 1.00 10.24 70 ILE C N 1
ATOM 2394 C CA . ILE C 1 70 ? -45.885 8.118 -40.701 1.00 12.29 70 ILE C CA 1
ATOM 2395 C C . ILE C 1 70 ? -45.051 7.040 -40.017 1.00 12.16 70 ILE C C 1
ATOM 2396 O O . ILE C 1 70 ? -44.151 6.457 -40.608 1.00 14.26 70 ILE C O 1
ATOM 2401 N N . GLY C 1 71 ? -45.286 6.848 -38.722 1.00 11.18 71 GLY C N 1
ATOM 2402 C CA . GLY C 1 71 ? -44.547 5.869 -37.951 1.00 11.69 71 GLY C CA 1
ATOM 2403 C C . GLY C 1 71 ? -44.877 6.055 -36.496 1.00 10.43 71 GLY C C 1
ATOM 2404 O O . GLY C 1 71 ? -45.462 7.057 -36.089 1.00 10.65 71 GLY C O 1
ATOM 2405 N N . GLY C 1 72 ? -44.386 5.130 -35.694 1.00 10.42 72 GLY C N 1
ATOM 2406 C CA . GLY C 1 72 ? -44.479 5.219 -34.241 1.00 9.37 72 GLY C CA 1
ATOM 2407 C C . GLY C 1 72 ? -44.171 3.877 -33.630 1.00 8.95 72 GLY C C 1
ATOM 2408 O O . GLY C 1 72 ? -43.799 2.943 -34.347 1.00 9.47 72 GLY C O 1
ATOM 2409 N N . THR C 1 73 ? -44.281 3.803 -32.330 1.00 8.20 73 THR C N 1
ATOM 2410 C CA . THR C 1 73 ? -43.922 2.605 -31.579 1.00 8.92 73 THR C CA 1
ATOM 2411 C C . THR C 1 73 ? -44.941 2.391 -30.463 1.00 8.90 73 THR C C 1
ATOM 2412 O O . THR C 1 73 ? -45.363 3.353 -29.817 1.00 9.76 73 THR C O 1
ATOM 2416 N N . ALA C 1 74 ? -45.304 1.124 -30.199 1.00 8.77 74 ALA C N 1
ATOM 2417 C CA . ALA C 1 74 ? -46.168 0.725 -29.093 1.00 9.68 74 ALA C CA 1
ATOM 2418 C C . ALA C 1 74 ? -45.411 -0.175 -28.134 1.00 10.85 74 ALA C C 1
ATOM 2419 O O . ALA C 1 74 ? -44.715 -1.110 -28.590 1.00 10.82 74 ALA C O 1
ATOM 2421 N N . LEU C 1 75 ? -45.492 0.107 -26.840 1.00 9.78 75 LEU C N 1
ATOM 2422 C CA . LEU C 1 75 ? -45.017 -0.805 -25.807 1.00 10.36 75 LEU C CA 1
ATOM 2423 C C . LEU C 1 75 ? -46.204 -1.447 -25.127 1.00 11.42 75 LEU C C 1
ATOM 2424 O O . LEU C 1 75 ? -47.140 -0.724 -24.745 1.00 13.33 75 LEU C O 1
ATOM 2429 N N . SER C 1 76 ? -46.180 -2.773 -24.939 1.00 10.33 76 SER C N 1
ATOM 2430 C CA . SER C 1 76 ? -47.339 -3.427 -24.338 1.00 11.17 76 SER C CA 1
ATOM 2431 C C . SER C 1 76 ? -46.849 -4.338 -23.226 1.00 11.17 76 SER C C 1
ATOM 2432 O O . SER C 1 76 ? -45.778 -4.942 -23.294 1.00 11.14 76 SER C O 1
ATOM 2435 N N . THR C 1 77 ? -47.706 -4.507 -22.213 1.00 11.77 77 THR C N 1
ATOM 2436 C CA . THR C 1 77 ? -47.471 -5.475 -21.154 1.00 12.63 77 THR C CA 1
ATOM 2437 C C . THR C 1 77 ? -48.734 -6.297 -20.957 1.00 13.32 77 THR C C 1
ATOM 2438 O O . THR C 1 77 ? -49.789 -5.742 -20.624 1.00 13.39 77 THR C O 1
ATOM 2442 N N . ARG C 1 78 ? -48.603 -7.609 -21.151 1.00 13.88 78 ARG C N 1
ATOM 2443 C CA . ARG C 1 78 ? -49.709 -8.514 -20.822 1.00 15.80 78 ARG C CA 1
ATOM 2444 C C . ARG C 1 78 ? -49.423 -9.101 -19.441 1.00 17.64 78 ARG C C 1
ATOM 2445 O O . ARG C 1 78 ? -48.393 -9.777 -19.251 1.00 17.89 78 ARG C O 1
ATOM 2453 N N . GLY C 1 79 ? -50.325 -8.846 -18.477 1.00 18.64 79 GLY C N 1
ATOM 2454 C CA . GLY C 1 79 ? -50.144 -9.365 -17.133 1.00 23.75 79 GLY C CA 1
ATOM 2455 C C . GLY C 1 79 ? -50.564 -10.831 -17.037 1.00 23.63 79 GLY C C 1
ATOM 2456 O O . GLY C 1 79 ? -51.286 -11.334 -17.881 1.00 24.90 79 GLY C O 1
ATOM 2457 N N . ALA C 1 80 ? -50.080 -11.506 -15.992 1.00 28.80 80 ALA C N 1
ATOM 2458 C CA . ALA C 1 80 ? -50.537 -12.844 -15.632 1.00 35.69 80 ALA C CA 1
ATOM 2459 C C . ALA C 1 80 ? -52.056 -12.852 -15.455 1.00 42.52 80 ALA C C 1
ATOM 2460 O O . ALA C 1 80 ? -52.687 -13.867 -15.741 1.00 44.78 80 ALA C O 1
ATOM 2462 N N . ASP C 1 81 ? -52.613 -11.705 -15.012 1.00 47.14 81 ASP C N 1
ATOM 2463 C CA . ASP C 1 81 ? -54.037 -11.522 -14.756 1.00 50.88 81 ASP C CA 1
ATOM 2464 C C . ASP C 1 81 ? -54.844 -11.496 -16.055 1.00 51.43 81 ASP C C 1
ATOM 2465 O O . ASP C 1 81 ? -56.070 -11.602 -16.017 1.00 53.00 81 ASP C O 1
ATOM 2470 N N . GLY C 1 82 ? -54.159 -11.323 -17.196 1.00 47.37 82 GLY C N 1
ATOM 2471 C CA . GLY C 1 82 ? -54.804 -11.328 -18.503 1.00 40.36 82 GLY C CA 1
ATOM 2472 C C . GLY C 1 82 ? -54.922 -9.930 -19.122 1.00 35.28 82 GLY C C 1
ATOM 2473 O O . GLY C 1 82 ? -55.067 -9.794 -20.339 1.00 33.77 82 GLY C O 1
ATOM 2474 N N . THR C 1 83 ? -54.868 -8.895 -18.276 1.00 30.68 83 THR C N 1
ATOM 2475 C CA . THR C 1 83 ? -55.062 -7.538 -18.760 1.00 25.47 83 THR C CA 1
ATOM 2476 C C . THR C 1 83 ? -53.834 -7.112 -19.574 1.00 20.17 83 THR C C 1
ATOM 2477 O O . THR C 1 83 ? -52.705 -7.533 -19.290 1.00 21.93 83 THR C O 1
ATOM 2481 N N . ILE C 1 84 ? -54.080 -6.357 -20.637 1.00 17.09 84 ILE C N 1
ATOM 2482 C CA . ILE C 1 84 ? -52.991 -5.852 -21.446 1.00 15.84 84 ILE C CA 1
ATOM 2483 C C . ILE C 1 84 ? -53.032 -4.338 -21.334 1.00 14.32 84 ILE C C 1
ATOM 2484 O O . ILE C 1 84 ? -54.062 -3.717 -21.595 1.00 14.09 84 ILE C O 1
ATOM 2489 N N . ARG C 1 85 ? -51.903 -3.745 -20.951 1.00 13.35 85 ARG C N 1
ATOM 2490 C CA . ARG C 1 85 ? -51.735 -2.285 -20.933 1.00 12.78 85 ARG C CA 1
ATOM 2491 C C . ARG C 1 85 ? -50.781 -1.891 -22.069 1.00 11.98 85 ARG C C 1
ATOM 2492 O O . ARG C 1 85 ? -49.724 -2.547 -22.200 1.00 14.51 85 ARG C O 1
ATOM 2500 N N . ALA C 1 86 ? -51.133 -0.892 -22.881 1.00 10.35 86 ALA C N 1
ATOM 2501 C CA . ALA C 1 86 ? -50.245 -0.505 -23.979 1.00 11.35 86 ALA C CA 1
ATOM 2502 C C . ALA C 1 86 ? -50.065 0.990 -23.906 1.00 11.55 86 ALA C C 1
ATOM 2503 O O . ALA C 1 86 ? -50.973 1.732 -23.511 1.00 12.37 86 ALA C O 1
ATOM 2505 N N . ASP C 1 87 ? -48.930 1.462 -24.387 1.00 11.92 87 ASP C N 1
ATOM 2506 C CA . ASP C 1 87 ? -48.639 2.899 -24.483 1.00 13.14 87 ASP C CA 1
ATOM 2507 C C . ASP C 1 87 ? -47.942 3.132 -25.817 1.00 12.53 87 ASP C C 1
ATOM 2508 O O . ASP C 1 87 ? -46.877 2.490 -26.018 1.00 13.82 87 ASP C O 1
ATOM 2513 N N . ALA C 1 88 ? -48.508 3.982 -26.688 1.00 11.65 88 ALA C N 1
ATOM 2514 C CA . ALA C 1 88 ? -47.908 4.214 -28.004 1.00 11.06 88 ALA C CA 1
ATOM 2515 C C . ALA C 1 88 ? -47.793 5.700 -28.307 1.00 10.33 88 ALA C C 1
ATOM 2516 O O . ALA C 1 88 ? -48.554 6.543 -27.804 1.00 9.67 88 ALA C O 1
ATOM 2518 N N . HIS C 1 89 ? -46.859 5.999 -29.195 1.00 9.65 89 HIS C N 1
ATOM 2519 C CA . HIS C 1 89 ? -46.711 7.304 -29.819 1.00 9.72 89 HIS C CA 1
ATOM 2520 C C . HIS C 1 89 ? -46.606 7.093 -31.295 1.00 8.90 89 HIS C C 1
ATOM 2521 O O . HIS C 1 89 ? -45.775 6.287 -31.742 1.00 10.30 89 HIS C O 1
ATOM 2528 N N . TYR C 1 90 ? -47.361 7.879 -32.034 1.00 9.01 90 TYR C N 1
ATOM 2529 C CA . TYR C 1 90 ? -47.243 7.817 -33.488 1.00 9.71 90 TYR C CA 1
ATOM 2530 C C . TYR C 1 90 ? -47.566 9.169 -34.077 1.00 9.64 90 TYR C C 1
ATOM 2531 O O . TYR C 1 90 ? -48.133 10.019 -33.382 1.00 9.82 90 TYR C O 1
ATOM 2540 N N . LEU C 1 91 ? -47.179 9.376 -35.330 1.00 9.28 91 LEU C N 1
ATOM 2541 C CA . LEU C 1 91 ? -47.325 10.670 -35.976 1.00 9.38 91 LEU C CA 1
ATOM 2542 C C . LEU C 1 91 ? -48.261 10.503 -37.167 1.00 9.54 91 LEU C C 1
ATOM 2543 O O . LEU C 1 91 ? -48.049 9.640 -38.023 1.00 9.68 91 LEU C O 1
ATOM 2548 N N . ILE C 1 92 ? -49.329 11.321 -37.174 1.00 8.91 92 ILE C N 1
ATOM 2549 C CA . ILE C 1 92 ? -50.230 11.443 -38.331 1.00 8.91 92 ILE C CA 1
ATOM 2550 C C . ILE C 1 92 ? -49.750 12.618 -39.153 1.00 9.36 92 ILE C C 1
ATOM 2551 O O . 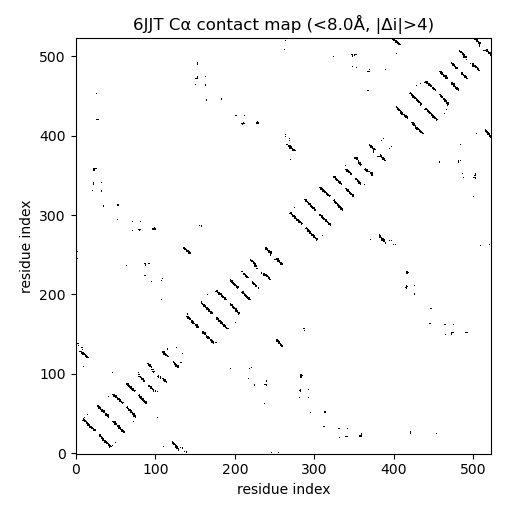ILE C 1 92 ? -49.528 13.695 -38.602 1.00 9.67 92 ILE C O 1
ATOM 2556 N N . GLN C 1 93 ? -49.566 12.409 -40.453 1.00 10.29 93 GLN C N 1
ATOM 2557 C CA . GLN C 1 93 ? -49.451 13.552 -41.354 1.00 10.86 93 GLN C CA 1
ATOM 2558 C C . GLN C 1 93 ? -50.718 13.643 -42.209 1.00 10.98 93 GLN C C 1
ATOM 2559 O O . GLN C 1 93 ? -51.130 12.677 -42.865 1.00 12.03 93 GLN C O 1
ATOM 2565 N N . THR C 1 94 ? -51.346 14.819 -42.137 1.00 11.83 94 THR C N 1
ATOM 2566 C CA . THR C 1 94 ? -52.586 15.023 -42.897 1.00 12.37 94 THR C CA 1
ATOM 2567 C C . THR C 1 94 ? -52.263 15.131 -44.378 1.00 12.97 94 THR C C 1
ATOM 2568 O O . THR C 1 94 ? -51.142 15.355 -44.790 1.00 13.54 94 THR C O 1
ATOM 2572 N N . SER C 1 95 ? -53.322 15.024 -45.180 1.00 15.68 95 SER C N 1
ATOM 2573 C CA . SER C 1 95 ? -53.155 15.105 -46.634 1.00 15.69 95 SER C CA 1
ATOM 2574 C C . SER C 1 95 ? -52.522 16.438 -47.080 1.00 18.02 95 SER C C 1
ATOM 2575 O O . SER C 1 95 ? -51.788 16.480 -48.063 1.00 17.49 95 SER C O 1
ATOM 2578 N N . ASP C 1 96 ? -52.748 17.515 -46.314 1.00 17.78 96 ASP C N 1
ATOM 2579 C CA . ASP C 1 96 ? -52.230 18.854 -46.571 1.00 18.73 96 ASP C CA 1
ATOM 2580 C C . ASP C 1 96 ? -50.869 19.071 -45.904 1.00 18.59 96 ASP C C 1
ATOM 2581 O O . ASP C 1 96 ? -50.296 20.154 -46.021 1.00 21.18 96 ASP C O 1
ATOM 2586 N N . GLY C 1 97 ? -50.297 18.044 -45.241 1.00 16.46 97 GLY C N 1
ATOM 2587 C CA . GLY C 1 97 ? -48.916 18.155 -44.767 1.00 16.22 97 GLY C CA 1
ATOM 2588 C C . GLY C 1 97 ? -48.737 18.521 -43.289 1.00 15.49 97 GLY C C 1
ATOM 2589 O O . GLY C 1 97 ? -47.585 18.627 -42.853 1.00 17.76 97 GLY C O 1
ATOM 2590 N N . ALA C 1 98 ? -49.833 18.672 -42.527 1.00 14.23 98 ALA C N 1
ATOM 2591 C CA . ALA C 1 98 ? -49.706 18.951 -41.086 1.00 12.47 98 ALA C CA 1
ATOM 2592 C C . ALA C 1 98 ? -49.328 17.695 -40.300 1.00 10.96 98 ALA C C 1
ATOM 2593 O O . ALA C 1 98 ? -49.848 16.637 -40.569 1.00 12.55 98 ALA C O 1
ATOM 2595 N N . ASN C 1 99 ? -48.429 17.892 -39.327 1.00 9.49 99 ASN C N 1
ATOM 2596 C CA . ASN C 1 99 ? -47.964 16.787 -38.475 1.00 9.64 99 ASN C CA 1
ATOM 2597 C C . ASN C 1 99 ? -48.680 16.859 -37.129 1.00 8.92 99 ASN C C 1
ATOM 2598 O O . ASN C 1 99 ? -48.675 17.923 -36.495 1.00 9.93 99 ASN C O 1
ATOM 2603 N N . ILE C 1 100 ? -49.148 15.688 -36.654 1.00 9.09 100 ILE C N 1
ATOM 2604 C CA . ILE C 1 100 ? -49.843 15.619 -35.375 1.00 9.74 100 ILE C CA 1
ATOM 2605 C C . ILE C 1 100 ? -49.279 14.446 -34.586 1.00 9.46 100 ILE C C 1
ATOM 2606 O O . ILE C 1 100 ? -49.278 13.317 -35.070 1.00 9.55 100 ILE C O 1
ATOM 2611 N N . LEU C 1 101 ? -48.790 14.749 -33.354 1.00 8.99 101 LEU C N 1
ATOM 2612 C CA . LEU C 1 101 ? -48.380 13.632 -32.468 1.00 8.34 101 LEU C CA 1
ATOM 2613 C C . LEU C 1 101 ? -49.610 13.044 -31.790 1.00 8.64 101 LEU C C 1
ATOM 2614 O O . LEU C 1 101 ? -50.406 13.794 -31.220 1.00 9.47 101 LEU C O 1
ATOM 2619 N N . VAL C 1 102 ? -49.761 11.725 -31.799 1.00 8.16 102 VAL C N 1
ATOM 2620 C CA . VAL C 1 102 ? -50.817 11.004 -31.116 1.00 8.74 102 VAL C CA 1
ATOM 2621 C C . VAL C 1 102 ? -50.170 10.192 -29.988 1.00 8.65 102 VAL C C 1
ATOM 2622 O O . VAL C 1 102 ? -49.237 9.412 -30.215 1.00 8.80 102 VAL C O 1
ATOM 2626 N N . THR C 1 103 ? -50.691 10.368 -28.786 1.00 8.47 103 THR C N 1
ATOM 2627 C CA . THR C 1 103 ? -50.192 9.658 -27.611 1.00 8.65 103 THR C CA 1
ATOM 2628 C C .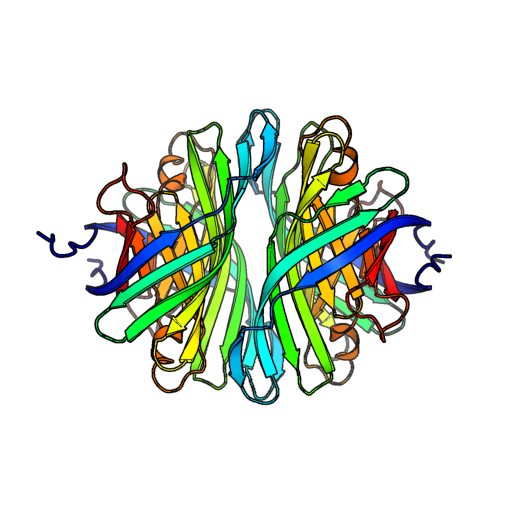 THR C 1 103 ? -51.337 8.790 -27.111 1.00 8.14 103 THR C C 1
ATOM 2629 O O . THR C 1 103 ? -52.345 9.341 -26.608 1.00 9.45 103 THR C O 1
ATOM 2633 N N . GLU C 1 104 ? -51.199 7.482 -27.202 1.00 8.98 104 GLU C N 1
ATOM 2634 C CA . GLU C 1 104 ? -52.225 6.536 -26.832 1.00 8.78 104 GLU C CA 1
ATOM 2635 C C . GLU C 1 104 ? -51.813 5.845 -25.537 1.00 8.34 104 GLU C C 1
ATOM 2636 O O . GLU C 1 104 ? -50.642 5.497 -25.292 1.00 8.70 104 GLU C O 1
ATOM 2642 N N . SER C 1 105 ? -52.774 5.586 -24.665 1.00 8.45 105 SER C N 1
ATOM 2643 C CA . SER C 1 105 ? -52.584 4.776 -23.479 1.00 8.36 105 SER C CA 1
ATOM 2644 C C . SER C 1 105 ? -53.820 3.900 -23.370 1.00 9.19 105 SER C C 1
ATOM 2645 O O . SER C 1 105 ? -54.947 4.443 -23.445 1.00 10.83 105 SER C O 1
ATOM 2648 N N . ALA C 1 106 ? -53.642 2.600 -23.221 1.00 9.17 106 ALA C N 1
ATOM 2649 C CA . ALA C 1 106 ? -54.765 1.691 -23.482 1.00 9.45 106 ALA C CA 1
ATOM 2650 C C . ALA C 1 106 ? -54.847 0.641 -22.404 1.00 9.48 106 ALA C C 1
ATOM 2651 O O . ALA C 1 106 ? -53.844 0.055 -21.988 1.00 10.36 106 ALA C O 1
ATOM 2653 N N . ALA C 1 107 ? -56.091 0.366 -21.921 1.00 10.16 107 ALA C N 1
ATOM 2654 C CA . ALA C 1 107 ? -56.432 -0.865 -21.242 1.00 11.44 107 ALA C CA 1
ATOM 2655 C C . ALA C 1 107 ? -57.114 -1.708 -22.318 1.00 10.96 107 ALA C C 1
ATOM 2656 O O . ALA C 1 107 ? -58.323 -1.544 -22.557 1.00 11.07 107 ALA C O 1
ATOM 2658 N N . ILE C 1 108 ? -56.298 -2.464 -23.061 1.00 11.08 108 ILE C N 1
ATOM 2659 C CA . ILE C 1 108 ? -56.730 -3.073 -24.306 1.00 12.92 108 ILE C CA 1
ATOM 2660 C C . ILE C 1 108 ? -58.042 -3.820 -24.058 1.00 13.15 108 ILE C C 1
ATOM 2661 O O . ILE C 1 108 ? -58.161 -4.555 -23.093 1.00 14.36 108 ILE C O 1
ATOM 2666 N N . PRO C 1 109 ? -59.064 -3.688 -24.947 1.00 12.31 109 PRO C N 1
ATOM 2667 C CA . PRO C 1 109 ? -59.003 -2.958 -26.224 1.00 11.77 109 PRO C CA 1
ATOM 2668 C C . PRO C 1 109 ? -59.504 -1.532 -26.244 1.00 9.97 109 PRO C C 1
ATOM 2669 O O . PRO C 1 109 ? -59.716 -0.985 -27.317 1.00 11.18 109 PRO C O 1
ATOM 2673 N N . TYR C 1 110 ? -59.504 -0.880 -25.049 1.00 10.61 110 TYR C N 1
ATOM 2674 C CA . TYR C 1 110 ? -59.992 0.478 -24.917 1.00 10.19 110 TYR C CA 1
ATOM 2675 C C . TYR C 1 110 ? -58.819 1.462 -24.907 1.00 9.12 110 TYR C C 1
ATOM 2676 O O . TYR C 1 110 ? -57.869 1.268 -24.110 1.00 11.69 110 TYR C O 1
ATOM 2685 N N . VAL C 1 111 ? -58.849 2.454 -25.792 1.00 9.68 111 VAL C N 1
ATOM 2686 C CA . VAL C 1 111 ? -57.653 3.272 -26.064 1.00 9.00 111 VAL C CA 1
ATOM 2687 C C . VAL C 1 111 ? -57.998 4.724 -25.768 1.00 9.14 111 VAL C C 1
ATOM 2688 O O . VAL C 1 111 ? -58.860 5.320 -26.417 1.00 11.22 111 VAL C O 1
ATOM 2692 N N . ALA C 1 112 ? -57.262 5.347 -24.834 1.00 10.10 112 ALA C N 1
ATOM 2693 C CA . ALA C 1 112 ? -57.379 6.778 -24.603 1.00 9.38 112 ALA C CA 1
ATOM 2694 C C . ALA C 1 112 ? -56.332 7.534 -25.419 1.00 8.59 112 ALA C C 1
ATOM 2695 O O . ALA C 1 112 ? -55.197 6.992 -25.593 1.00 9.36 112 ALA C O 1
ATOM 2697 N N . VAL C 1 113 ? -56.637 8.744 -25.868 1.00 8.74 113 VAL C N 1
ATOM 2698 C CA . VAL C 1 113 ? -55.790 9.397 -26.845 1.00 8.91 113 VAL C CA 1
ATOM 2699 C C . VAL C 1 113 ? -55.658 10.868 -26.505 1.00 8.77 113 VAL C C 1
ATOM 2700 O O . VAL C 1 113 ? -56.645 11.556 -26.165 1.00 8.85 113 VAL C O 1
ATOM 2704 N N . LEU C 1 114 ? -54.456 11.390 -26.669 1.00 8.05 114 LEU C N 1
ATOM 2705 C CA . LEU C 1 114 ? -54.138 12.809 -26.576 1.00 8.36 114 LEU C CA 1
ATOM 2706 C C . LEU C 1 114 ? -53.360 13.243 -27.812 1.00 7.30 114 LEU C C 1
ATOM 2707 O O . LEU C 1 114 ? -52.772 12.375 -28.479 1.00 9.04 114 LEU C O 1
ATOM 2712 N N . PHE C 1 115 ? -53.347 14.523 -28.109 1.00 8.09 115 PHE C N 1
ATOM 2713 C CA . PHE C 1 115 ? -52.799 15.033 -29.359 1.00 7.98 115 PHE C CA 1
ATOM 2714 C C . PHE C 1 115 ? -51.913 16.251 -29.144 1.00 8.63 115 PHE C C 1
ATOM 2715 O O . PHE C 1 115 ? -52.118 17.048 -28.222 1.00 9.00 115 PHE C O 1
ATOM 2723 N N . ASP C 1 116 ? -50.981 16.443 -30.071 1.00 8.62 116 ASP C N 1
ATOM 2724 C CA . ASP C 1 116 ? -50.201 17.667 -30.042 1.00 8.56 116 ASP C CA 1
ATOM 2725 C C . ASP C 1 116 ? -49.877 18.067 -31.476 1.00 9.16 116 ASP C C 1
ATOM 2726 O O . ASP C 1 116 ? -49.272 17.309 -32.236 1.00 9.21 116 ASP C O 1
ATOM 2731 N N . THR C 1 117 ? -50.369 19.264 -31.869 1.00 9.27 117 THR C N 1
ATOM 2732 C CA . THR C 1 117 ? -50.009 19.851 -33.152 1.00 10.42 117 THR C CA 1
ATOM 2733 C C . THR C 1 117 ? -50.053 21.367 -33.078 1.00 10.39 117 THR C C 1
ATOM 2734 O O . THR C 1 117 ? -51.054 21.894 -32.553 1.00 12.64 117 THR C O 1
ATOM 2738 N N . SER C 1 118 ? -49.092 22.070 -33.650 1.00 10.53 118 SER C N 1
ATOM 2739 C CA . SER C 1 118 ? -49.153 23.521 -33.771 1.00 11.83 118 SER C CA 1
ATOM 2740 C C . SER C 1 118 ? -49.768 23.923 -35.113 1.00 12.68 118 SER C C 1
ATOM 2741 O O . SER C 1 118 ? -49.890 25.116 -35.353 1.00 13.80 118 SER C O 1
ATOM 2744 N N . SER C 1 119 ? -50.143 22.979 -35.972 1.00 12.73 119 SER C N 1
ATOM 2745 C CA . SER C 1 119 ? -50.740 23.325 -37.267 1.00 15.20 119 SER C CA 1
ATOM 2746 C C . SER C 1 119 ? -51.944 24.234 -37.022 1.00 15.38 119 SER C C 1
ATOM 2747 O O . SER C 1 119 ? -52.803 23.918 -36.223 1.00 14.18 119 SER C O 1
ATOM 2750 N N . GLU C 1 120 ? -51.996 25.354 -37.745 1.00 15.02 120 GLU C N 1
ATOM 2751 C CA . GLU C 1 120 ? -53.098 26.294 -37.525 1.00 19.35 120 GLU C CA 1
ATOM 2752 C C . GLU C 1 120 ? -54.462 25.681 -37.858 1.00 16.60 120 GLU C C 1
ATOM 2753 O O . GLU C 1 120 ? -55.448 26.017 -37.207 1.00 19.27 120 GLU C O 1
ATOM 2759 N N . LYS C 1 121 ? -54.510 24.819 -38.856 1.00 15.09 121 LYS C N 1
ATOM 2760 C CA . LYS C 1 121 ? -55.750 24.187 -39.255 1.00 14.76 121 LYS C CA 1
ATOM 2761 C C . LYS C 1 121 ? -56.252 23.204 -38.207 1.00 15.10 121 LYS C C 1
ATOM 2762 O O . LYS C 1 121 ? -57.435 22.917 -38.162 1.00 16.43 121 LYS C O 1
ATOM 2768 N N . TYR C 1 122 ? -55.365 22.574 -37.409 1.00 12.97 122 TYR C N 1
ATOM 2769 C CA . TYR C 1 122 ? -55.784 21.432 -36.619 1.00 13.44 122 TYR C CA 1
ATOM 2770 C C . TYR C 1 122 ? -55.472 21.636 -35.132 1.00 13.12 122 TYR C C 1
ATOM 2771 O O . TYR C 1 122 ? -55.610 20.698 -34.380 1.00 13.09 122 TYR C O 1
ATOM 2780 N N . ASN C 1 123 ? -55.066 22.836 -34.716 1.00 13.64 123 ASN C N 1
ATOM 2781 C CA . ASN C 1 123 ? -54.591 22.987 -33.347 1.00 15.19 123 ASN C CA 1
ATOM 2782 C C . ASN C 1 123 ? -55.708 22.840 -32.301 1.00 14.79 123 ASN C C 1
ATOM 2783 O O . ASN C 1 123 ? -55.402 22.760 -31.124 1.00 13.13 123 ASN C O 1
ATOM 2788 N N . TRP C 1 124 ? -56.994 22.782 -32.693 1.00 13.32 124 TRP C N 1
ATOM 2789 C CA . TRP C 1 124 ? -58.056 22.451 -31.768 1.00 12.62 124 TRP C CA 1
ATOM 2790 C C . TRP C 1 124 ? -57.821 21.076 -31.141 1.00 12.59 124 TRP C C 1
ATOM 2791 O O . TRP C 1 124 ? -58.293 20.759 -30.062 1.00 11.80 124 TRP C O 1
ATOM 2802 N N . LEU C 1 125 ? -57.052 20.213 -31.836 1.00 10.48 125 LEU C N 1
ATOM 2803 C CA . LEU C 1 125 ? -56.771 18.885 -31.266 1.00 11.12 125 LEU C CA 1
ATOM 2804 C C . LEU C 1 125 ? -55.989 18.919 -29.940 1.00 10.83 125 LEU C C 1
ATOM 2805 O O . LEU C 1 125 ? -56.101 18.000 -29.138 1.00 10.55 125 LEU C O 1
ATOM 2810 N N . ASN C 1 126 ? -55.236 20.004 -29.706 1.00 10.47 126 ASN C N 1
ATOM 2811 C CA . ASN C 1 126 ? -54.439 20.140 -28.494 1.00 11.25 126 ASN C CA 1
ATOM 2812 C C . ASN C 1 126 ? -55.313 20.044 -27.272 1.00 12.14 126 ASN C C 1
ATOM 2813 O O . ASN C 1 126 ? -54.867 19.543 -26.242 1.00 12.90 126 ASN C O 1
ATOM 2818 N N . ASN C 1 127 ? -56.576 20.455 -27.394 1.00 11.02 127 ASN C N 1
ATOM 2819 C CA . ASN C 1 127 ? -57.497 20.519 -26.276 1.00 11.30 127 ASN C CA 1
ATOM 2820 C C . ASN C 1 127 ? -58.437 19.324 -26.217 1.00 10.07 127 ASN C C 1
ATOM 2821 O O . ASN C 1 127 ? -59.371 19.301 -25.397 1.00 11.65 127 ASN C O 1
ATOM 2826 N N . VAL C 1 128 ? -58.164 18.287 -27.042 1.00 10.74 128 VAL C N 1
ATOM 2827 C CA . VAL C 1 128 ? -59.055 17.145 -27.131 1.00 10.53 128 VAL C CA 1
ATOM 2828 C C . VAL C 1 128 ? -58.549 15.944 -26.330 1.00 10.69 128 VAL C C 1
ATOM 2829 O O . VAL C 1 128 ? -57.348 15.557 -26.410 1.00 10.89 128 VAL C O 1
ATOM 2833 N N . THR C 1 129 ? -59.446 15.314 -25.594 1.00 9.45 129 THR C N 1
ATOM 2834 C CA . THR C 1 129 ? -59.304 13.951 -25.122 1.00 10.89 129 THR C CA 1
ATOM 2835 C C . THR C 1 129 ? -60.149 13.032 -25.993 1.00 9.98 129 THR C C 1
ATOM 2836 O O . THR C 1 129 ? -61.368 13.306 -26.175 1.00 12.63 129 THR C O 1
ATOM 2840 N N . ALA C 1 130 ? -59.553 12.020 -26.606 1.00 9.08 130 ALA C N 1
ATOM 2841 C CA . ALA C 1 130 ? -60.326 11.093 -27.421 1.00 9.54 130 ALA C CA 1
ATOM 2842 C C . ALA C 1 130 ? -60.268 9.688 -26.881 1.00 8.49 130 ALA C C 1
ATOM 2843 O O . ALA C 1 130 ? -59.470 9.337 -26.005 1.00 8.74 130 ALA C O 1
ATOM 2845 N N . TRP C 1 131 ? -61.047 8.795 -27.471 1.00 9.37 131 TRP C N 1
ATOM 2846 C CA . TRP C 1 131 ? -61.157 7.429 -26.994 1.00 9.84 131 TRP C CA 1
ATOM 2847 C C . TRP C 1 131 ? -61.507 6.537 -28.184 1.00 10.07 131 TRP C C 1
ATOM 2848 O O . TRP C 1 131 ? -62.366 6.933 -29.012 1.00 10.84 131 TRP C O 1
ATOM 2859 N N . GLY C 1 132 ? -60.846 5.398 -28.331 1.00 9.97 132 GLY C N 1
ATOM 2860 C CA . GLY C 1 132 ? -61.189 4.522 -29.439 1.00 10.78 132 GLY C CA 1
ATOM 2861 C C . GLY C 1 132 ? -61.165 3.072 -29.045 1.00 10.38 132 GLY C C 1
ATOM 2862 O O . GLY C 1 132 ? -60.585 2.654 -28.043 1.00 10.67 132 GLY C O 1
ATOM 2863 N N . THR C 1 133 ? -61.676 2.231 -29.975 1.00 11.34 133 THR C N 1
ATOM 2864 C CA . THR C 1 133 ? -61.607 0.794 -29.809 1.00 11.25 133 THR C CA 1
ATOM 2865 C C . THR C 1 133 ? -61.897 0.150 -31.173 1.00 10.17 133 THR C C 1
ATOM 2866 O O . THR C 1 133 ? -62.528 0.781 -32.026 1.00 11.25 133 THR C O 1
ATOM 2870 N N . PRO C 1 134 ? -61.455 -1.108 -31.426 1.00 12.16 134 PRO C N 1
ATOM 2871 C CA . PRO C 1 134 ? -61.787 -1.769 -32.700 1.00 11.62 134 PRO C CA 1
ATOM 2872 C C . PRO C 1 134 ? -63.259 -2.160 -32.675 1.00 13.17 134 PRO C C 1
ATOM 2873 O O . PRO C 1 134 ? -63.617 -2.854 -31.737 1.00 12.06 134 PRO C O 1
ATOM 2877 N N . PRO C 1 135 ? -64.092 -1.808 -33.694 1.00 12.01 135 PRO C N 1
ATOM 2878 C CA . PRO C 1 135 ? -65.476 -2.329 -33.636 1.00 12.54 135 PRO C CA 1
ATOM 2879 C C . PRO C 1 135 ? -65.561 -3.841 -33.728 1.00 13.82 135 PRO C C 1
ATOM 2880 O O . PRO C 1 135 ? -66.472 -4.439 -33.149 1.00 12.96 135 PRO C O 1
ATOM 2884 N N . ASN C 1 136 ? -64.542 -4.481 -34.333 1.00 12.50 136 ASN C N 1
ATOM 2885 C CA . ASN C 1 136 ? -64.475 -5.933 -34.401 1.00 13.05 136 ASN C CA 1
ATOM 2886 C C . ASN C 1 136 ? -63.170 -6.408 -33.756 1.00 13.15 136 ASN C C 1
ATOM 2887 O O . ASN C 1 136 ? -62.091 -6.145 -34.329 1.00 13.57 136 ASN C O 1
ATOM 2892 N N . LEU C 1 137 ? -63.272 -7.190 -32.687 1.00 12.94 137 LEU C N 1
ATOM 2893 C CA . LEU C 1 137 ? -62.069 -7.587 -31.947 1.00 15.65 137 LEU C CA 1
ATOM 2894 C C . LEU C 1 137 ? -61.323 -8.736 -32.619 1.00 18.45 137 LEU C C 1
ATOM 2895 O O . LEU C 1 137 ? -60.352 -9.260 -32.038 1.00 19.81 137 LEU C O 1
ATOM 2900 N N . ASN C 1 138 ? -61.774 -9.196 -33.793 1.00 17.48 138 ASN C N 1
ATOM 2901 C CA A ASN C 1 138 ? -60.969 -10.144 -34.552 0.50 19.79 138 ASN C CA 1
ATOM 2902 C CA B ASN C 1 138 ? -60.984 -10.154 -34.563 0.50 16.57 138 ASN C CA 1
ATOM 2903 C C . ASN C 1 138 ? -60.455 -9.459 -35.815 1.00 20.03 138 ASN C C 1
ATOM 2904 O O . ASN C 1 138 ? -60.043 -10.150 -36.750 1.00 23.35 138 ASN C O 1
ATOM 2913 N N . GLU C 1 139 ? -60.498 -8.100 -35.831 1.00 20.30 139 GLU C N 1
ATOM 2914 C CA . GLU C 1 139 ? -59.940 -7.228 -36.870 1.00 18.48 139 GLU C CA 1
ATOM 2915 C C . GLU C 1 139 ? -59.367 -5.980 -36.151 1.00 20.18 139 GLU C C 1
ATOM 2916 O O . GLU C 1 139 ? -59.808 -4.846 -36.357 1.00 22.38 139 GLU C O 1
ATOM 2922 N N . ILE C 1 140 ? -58.340 -6.176 -35.304 1.00 20.19 140 ILE C N 1
ATOM 2923 C CA . ILE C 1 140 ? -57.851 -5.220 -34.301 1.00 19.60 140 ILE C CA 1
ATOM 2924 C C . ILE C 1 140 ? -57.069 -4.035 -34.883 1.00 21.23 140 ILE C C 1
ATOM 2925 O O . ILE C 1 140 ? -56.806 -3.073 -34.165 1.00 23.83 140 ILE C O 1
ATOM 2930 N N . ASN C 1 141 ? -56.696 -4.074 -36.161 1.00 21.17 141 ASN C N 1
ATOM 2931 C CA . ASN C 1 141 ? -55.964 -2.897 -36.596 1.00 22.68 141 ASN C CA 1
ATOM 2932 C C . ASN C 1 141 ? -56.875 -1.830 -37.200 1.00 19.49 141 ASN C C 1
ATOM 2933 O O . ASN C 1 141 ? -56.382 -0.820 -37.679 1.00 18.91 141 ASN C O 1
ATOM 2938 N N . PHE C 1 142 ? -58.207 -2.014 -37.152 1.00 16.24 142 PHE C N 1
ATOM 2939 C CA . PHE C 1 142 ? -59.147 -0.963 -37.505 1.00 16.14 142 PHE C CA 1
ATOM 2940 C C . PHE C 1 142 ? -59.853 -0.465 -36.243 1.00 14.20 142 PHE C C 1
ATOM 2941 O O . PHE C 1 142 ? -60.573 -1.239 -35.570 1.00 14.74 142 PHE C O 1
ATOM 2949 N N . LEU C 1 143 ? -59.660 0.818 -35.960 1.00 13.60 143 LEU C N 1
ATOM 2950 C CA . LEU C 1 143 ? -60.263 1.423 -34.779 1.00 13.40 143 LEU C CA 1
ATOM 2951 C C . LEU C 1 143 ? -61.060 2.658 -35.164 1.00 12.36 143 LEU C C 1
ATOM 2952 O O . LEU C 1 143 ? -60.742 3.380 -36.100 1.00 14.81 143 LEU C O 1
ATOM 2957 N N . GLU C 1 144 ? -62.095 2.945 -34.335 1.00 12.76 144 GLU C N 1
ATOM 2958 C CA . GLU C 1 144 ? -62.886 4.160 -34.462 1.00 12.16 144 GLU C CA 1
ATOM 2959 C C . GLU C 1 144 ? -62.689 4.968 -33.189 1.00 11.65 144 GLU C C 1
ATOM 2960 O O . GLU C 1 144 ? -62.756 4.376 -32.128 1.00 12.66 144 GLU C O 1
ATOM 2966 N N . TYR C 1 145 ? -62.489 6.265 -33.342 1.00 10.80 145 TYR C N 1
ATOM 2967 C CA . TYR C 1 145 ? -62.139 7.151 -32.233 1.00 11.03 145 TYR C CA 1
ATOM 2968 C C . TYR C 1 145 ? -63.215 8.222 -32.100 1.00 11.75 145 TYR C C 1
ATOM 2969 O O . TYR C 1 145 ? -63.718 8.757 -33.122 1.00 12.61 145 TYR C O 1
ATOM 2978 N N . TRP C 1 146 ? -63.402 8.690 -30.853 1.00 12.15 146 TRP C N 1
ATOM 2979 C CA . TRP C 1 146 ? -64.444 9.638 -30.462 1.00 11.42 146 TRP C CA 1
ATOM 2980 C C . TRP C 1 146 ? -63.845 10.730 -29.596 1.00 10.44 146 TRP C C 1
ATOM 2981 O O . TRP C 1 146 ? -63.042 10.412 -28.699 1.00 12.29 146 TRP C O 1
ATOM 2992 N N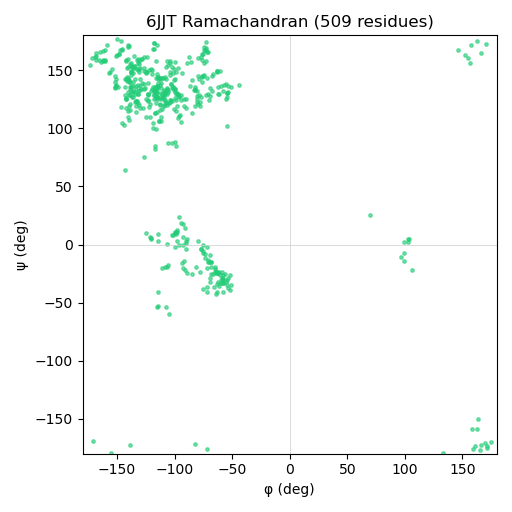 . GLN C 1 147 ? -64.178 11.973 -29.884 1.00 12.02 147 GLN C N 1
ATOM 2993 C CA . GLN C 1 147 ? -63.862 13.130 -29.063 1.00 11.44 147 GLN C CA 1
ATOM 2994 C C . GLN C 1 147 ? -64.821 13.143 -27.880 1.00 14.10 147 GLN C C 1
ATOM 2995 O O . GLN C 1 147 ? -66.047 13.171 -28.081 1.00 15.19 147 GLN C O 1
ATOM 3001 N N . ILE C 1 148 ? -64.319 13.227 -26.652 1.00 13.91 148 ILE C N 1
ATOM 3002 C CA . ILE C 1 148 ? -65.150 13.251 -25.448 1.00 15.61 148 ILE C CA 1
ATOM 3003 C C . ILE C 1 148 ? -64.993 14.609 -24.771 1.00 16.52 148 ILE C C 1
ATOM 3004 O O . ILE C 1 148 ? -63.869 15.006 -24.440 1.00 13.75 148 ILE C O 1
ATOM 3009 N N . GLU C 1 149 ? -66.097 15.318 -24.510 1.00 17.25 149 GLU C N 1
ATOM 3010 C CA . GLU C 1 149 ? -66.069 16.534 -23.717 1.00 17.69 149 GLU C CA 1
ATOM 3011 C C . GLU C 1 149 ? -67.495 17.004 -23.417 1.00 21.39 149 GLU C C 1
ATOM 3012 O O . GLU C 1 149 ? -68.423 16.497 -24.050 1.00 22.35 149 GLU C O 1
ATOM 3019 N N . LEU D 1 17 ? -70.093 -2.388 -48.848 1.00 29.31 17 LEU D N 1
ATOM 3020 C CA . LEU D 1 17 ? -70.832 -2.206 -47.521 1.00 30.56 17 LEU D CA 1
ATOM 3021 C C . LEU D 1 17 ? -69.964 -1.610 -46.408 1.00 32.41 17 LEU D C 1
ATOM 3022 O O . LEU D 1 17 ? -68.782 -1.934 -46.311 1.00 31.32 17 LEU D O 1
ATOM 3023 N N . GLY D 1 18 ? -70.562 -0.714 -45.592 1.00 29.73 18 GLY D N 1
ATOM 3024 C CA . GLY D 1 18 ? -69.884 -0.047 -44.489 1.00 26.34 18 GLY D CA 1
ATOM 3025 C C . GLY D 1 18 ? -70.835 0.075 -43.288 1.00 27.67 18 GLY D C 1
ATOM 3026 O O . GLY D 1 18 ? -72.038 0.297 -43.455 1.00 29.60 18 GLY D O 1
ATOM 3027 N N . SER D 1 19 ? -70.313 -0.052 -42.063 1.00 25.68 19 SER D N 1
ATOM 3028 C CA . SER D 1 19 ? -71.143 0.208 -40.885 1.00 24.72 19 SER D CA 1
ATOM 3029 C C . SER D 1 19 ? -70.812 1.571 -40.282 1.00 25.57 19 SER D C 1
ATOM 3030 O O . SER D 1 19 ? -69.643 1.931 -40.185 1.00 24.41 19 SER D O 1
ATOM 3033 N N . ARG D 1 20 ? -71.831 2.333 -39.870 1.00 26.57 20 ARG D N 1
ATOM 3034 C CA . ARG D 1 20 ? -71.648 3.641 -39.254 1.00 28.83 20 ARG D CA 1
ATOM 3035 C C . ARG D 1 20 ? -71.014 3.482 -37.874 1.00 28.19 20 ARG D C 1
ATOM 3036 O O . ARG D 1 20 ? -71.415 2.589 -37.130 1.00 27.16 20 ARG D O 1
ATOM 3044 N N . PRO D 1 21 ? -69.977 4.286 -37.505 1.00 24.18 21 PRO D N 1
ATOM 3045 C CA . PRO D 1 21 ? -69.429 4.238 -36.137 1.00 22.37 21 PRO D CA 1
ATOM 3046 C C . PRO D 1 21 ? -70.483 4.439 -35.055 1.00 20.76 21 PRO D C 1
ATOM 3047 O O . PRO D 1 21 ? -71.237 5.418 -35.130 1.00 23.56 21 PRO D O 1
ATOM 3051 N N . THR D 1 22 ? -70.477 3.525 -34.074 1.00 18.79 22 THR D N 1
ATOM 3052 C CA . THR D 1 22 ? -71.337 3.718 -32.913 1.00 22.75 22 THR D CA 1
ATOM 3053 C C . THR D 1 22 ? -70.489 3.935 -31.657 1.00 21.62 22 THR D C 1
ATOM 3054 O O . THR D 1 22 ? -69.502 3.228 -31.500 1.00 20.57 22 THR D O 1
ATOM 3058 N N . PRO D 1 23 ? -70.936 4.831 -30.744 1.00 20.92 23 PRO D N 1
ATOM 3059 C CA . PRO D 1 23 ? -70.142 5.217 -29.576 1.00 21.75 23 PRO D CA 1
ATOM 3060 C C . PRO D 1 23 ? -70.155 4.172 -28.467 1.00 20.91 23 PRO D C 1
ATOM 3061 O O . PRO D 1 23 ? -71.011 3.285 -28.359 1.00 21.20 23 PRO D O 1
ATOM 3065 N N . PRO D 1 24 ? -69.166 4.247 -27.548 1.00 20.18 24 PRO D N 1
ATOM 3066 C CA . PRO D 1 24 ? -69.158 3.420 -26.350 1.00 18.41 24 PRO D CA 1
ATOM 3067 C C . PRO D 1 24 ? -70.232 3.923 -25.379 1.00 19.09 24 PRO D C 1
ATOM 3068 O O . PRO D 1 24 ? -70.815 4.982 -25.583 1.00 20.71 24 PRO D O 1
ATOM 3072 N N . ASN D 1 25 ? -70.409 3.169 -24.300 1.00 18.56 25 ASN D N 1
ATOM 3073 C CA . ASN D 1 25 ? -71.300 3.560 -23.216 1.00 21.73 25 ASN D CA 1
ATOM 3074 C C . ASN D 1 25 ? -70.479 4.223 -22.110 1.00 21.83 25 ASN D C 1
ATOM 3075 O O . ASN D 1 25 ? -69.288 3.883 -21.967 1.00 19.42 25 ASN D O 1
ATOM 3080 N N . LEU D 1 26 ? -71.129 5.131 -21.359 1.00 17.71 26 LEU D N 1
ATOM 3081 C CA . LEU D 1 26 ? -70.564 5.868 -20.220 1.00 18.27 26 LEU D CA 1
ATOM 3082 C C . LEU D 1 26 ? -71.342 5.484 -18.959 1.00 20.39 26 LEU D C 1
ATOM 3083 O O . LEU D 1 26 ? -72.579 5.505 -18.965 1.00 21.61 26 LEU D O 1
ATOM 3088 N N . GLU D 1 27 ? -70.636 5.156 -17.870 1.00 20.26 27 GLU D N 1
ATOM 3089 C CA . GLU D 1 27 ? -71.248 4.844 -16.587 1.00 21.07 27 GLU D CA 1
ATOM 3090 C C . GLU D 1 27 ? -70.500 5.606 -15.504 1.00 19.98 27 GLU D C 1
ATOM 3091 O O . GLU D 1 27 ? -69.274 5.661 -15.525 1.00 18.29 27 GLU D O 1
ATOM 3097 N N . PHE D 1 28 ? -71.202 6.222 -14.557 1.00 18.46 28 PHE D N 1
ATOM 3098 C CA . PHE D 1 28 ? -70.529 6.980 -13.507 1.00 17.10 28 PHE D CA 1
ATOM 3099 C C . PHE D 1 28 ? -69.655 6.053 -12.677 1.00 17.68 28 PHE D C 1
ATOM 3100 O O . PHE D 1 28 ? -70.020 4.942 -12.304 1.00 17.82 28 PHE D O 1
ATOM 3108 N N . LEU D 1 29 ? -68.381 6.461 -12.496 1.00 15.82 29 LEU D N 1
ATOM 3109 C CA . LEU D 1 29 ? -67.424 5.595 -11.824 1.00 14.91 29 LEU D CA 1
ATOM 3110 C C . LEU D 1 29 ? -67.081 6.093 -10.419 1.00 15.32 29 LEU D C 1
ATOM 3111 O O . LEU D 1 29 ? -67.100 5.270 -9.511 1.00 15.40 29 LEU D O 1
ATOM 3116 N N . PHE D 1 30 ? -66.658 7.366 -10.281 1.00 14.10 30 PHE D N 1
ATOM 3117 C CA . PHE D 1 30 ? -66.235 7.859 -8.965 1.00 15.48 30 PHE D CA 1
ATOM 3118 C C . PHE D 1 30 ? -66.099 9.353 -9.031 1.00 13.86 30 PHE D C 1
ATOM 3119 O O . PHE D 1 30 ? -65.972 9.915 -10.105 1.00 14.80 30 PHE D O 1
ATOM 3127 N N . SER D 1 31 ? -66.093 9.995 -7.841 1.00 17.18 31 SER D N 1
ATOM 3128 C CA . SER D 1 31 ? -65.697 11.377 -7.720 1.00 16.64 31 SER D CA 1
ATOM 3129 C C . SER D 1 31 ? -64.443 11.442 -6.847 1.00 15.57 31 SER D C 1
ATOM 3130 O O . SER D 1 31 ? -64.154 10.564 -6.037 1.00 15.34 31 SER D O 1
ATOM 3133 N N . ALA D 1 32 ? -63.727 12.549 -7.035 1.00 15.63 32 ALA D N 1
ATOM 3134 C CA . ALA D 1 32 ? -62.536 12.819 -6.254 1.00 16.86 32 ALA D CA 1
ATOM 3135 C C . ALA D 1 32 ? -62.609 14.274 -5.823 1.00 17.74 32 ALA D C 1
ATOM 3136 O O . ALA D 1 32 ? -62.906 15.158 -6.637 1.00 18.35 32 ALA D O 1
ATOM 3138 N N . ASN D 1 33 ? -62.388 14.500 -4.519 1.00 18.66 33 ASN D N 1
ATOM 3139 C CA . ASN D 1 33 ? -62.344 15.836 -3.969 1.00 18.62 33 ASN D CA 1
ATOM 3140 C C . ASN D 1 33 ? -60.943 16.006 -3.381 1.00 19.42 33 ASN D C 1
ATOM 3141 O O . ASN D 1 33 ? -60.657 15.441 -2.315 1.00 17.65 33 ASN D O 1
ATOM 3146 N N . LEU D 1 34 ? -60.075 16.693 -4.136 1.00 18.63 34 LEU D N 1
ATOM 3147 C CA . LEU D 1 34 ? -58.647 16.564 -3.932 1.00 19.04 34 LEU D CA 1
ATOM 3148 C C . LEU D 1 34 ? -58.126 17.778 -3.174 1.00 18.36 34 LEU D C 1
ATOM 3149 O O . LEU D 1 34 ? -58.686 18.871 -3.247 1.00 20.11 34 LEU D O 1
ATOM 3154 N N . THR D 1 35 ? -57.034 17.557 -2.436 1.00 14.78 35 THR D N 1
ATOM 3155 C CA . THR D 1 35 ? -56.279 18.657 -1.838 1.00 15.89 35 THR D CA 1
ATOM 3156 C C . THR D 1 35 ? -54.888 18.657 -2.474 1.00 15.68 35 THR D C 1
ATOM 3157 O O . THR D 1 35 ? -54.320 17.585 -2.749 1.00 14.31 35 THR D O 1
ATOM 3161 N N . LYS D 1 36 ? -54.348 19.852 -2.699 1.00 15.40 36 LYS D N 1
ATOM 3162 C CA . LYS D 1 36 ? -53.076 19.971 -3.392 1.00 15.95 36 LYS D CA 1
ATOM 3163 C C . LYS D 1 36 ? -52.172 20.922 -2.644 1.00 16.22 36 LYS D C 1
ATOM 3164 O O . LYS D 1 36 ? -52.660 21.846 -1.983 1.00 17.82 36 LYS D O 1
ATOM 3170 N N . GLY D 1 37 ? -50.868 20.694 -2.761 1.00 15.38 37 GLY D N 1
ATOM 3171 C CA . GLY D 1 37 ? -49.852 21.639 -2.326 1.00 16.05 37 GLY D CA 1
ATOM 3172 C C . GLY D 1 37 ? -49.780 22.857 -3.235 1.00 15.28 37 GLY D C 1
ATOM 3173 O O . GLY D 1 37 ? -50.519 22.976 -4.216 1.00 15.96 37 GLY D O 1
ATOM 3174 N N . PRO D 1 38 ? -48.803 23.775 -2.971 1.00 16.74 38 PRO D N 1
ATOM 3175 C CA . PRO D 1 38 ? -48.515 24.906 -3.860 1.00 16.99 38 PRO D CA 1
ATOM 3176 C C . PRO D 1 38 ? -48.095 24.416 -5.261 1.00 16.27 38 PRO D C 1
ATOM 3177 O O . PRO D 1 38 ? -47.476 23.354 -5.389 1.00 17.07 38 PRO D O 1
ATOM 3181 N N . ALA D 1 39 ? -48.392 25.192 -6.295 1.00 15.50 39 ALA D N 1
ATOM 3182 C CA . ALA D 1 39 ? -47.884 24.929 -7.645 1.00 15.63 39 ALA D CA 1
ATOM 3183 C C . ALA D 1 39 ? -46.491 25.550 -7.757 1.00 14.45 39 ALA D C 1
ATOM 3184 O O . ALA D 1 39 ? -46.347 26.768 -7.745 1.00 13.90 39 ALA D O 1
ATOM 3186 N N . TYR D 1 40 ? -45.456 24.708 -7.891 1.00 11.94 40 TYR D N 1
ATOM 3187 C CA . TYR D 1 40 ? -44.091 25.172 -8.002 1.00 11.07 40 TYR D CA 1
ATOM 3188 C C . TYR D 1 40 ? -43.717 25.276 -9.486 1.00 10.14 40 TYR D C 1
ATOM 3189 O O . TYR D 1 40 ? -43.534 24.256 -10.155 1.00 10.24 40 TYR D O 1
ATOM 3198 N N . ILE D 1 41 ? -43.642 26.492 -10.016 1.00 10.12 41 ILE D N 1
ATOM 3199 C CA . ILE D 1 41 ? -43.247 26.743 -11.382 1.00 10.91 41 ILE D CA 1
ATOM 3200 C C . ILE D 1 41 ? -41.734 26.617 -11.485 1.00 10.35 41 ILE D C 1
ATOM 3201 O O . ILE D 1 41 ? -40.994 27.368 -10.839 1.00 9.73 41 ILE D O 1
ATOM 3206 N N . TYR D 1 42 ? -41.273 25.666 -12.313 1.00 8.58 42 TYR D N 1
ATOM 3207 C CA . TYR D 1 42 ? -39.841 25.489 -12.508 1.00 9.27 42 TYR D CA 1
ATOM 3208 C C . TYR D 1 42 ? -39.340 26.000 -13.863 1.00 9.42 42 TYR D C 1
ATOM 3209 O O . TYR D 1 42 ? -38.153 26.241 -14.019 1.00 10.01 42 TYR D O 1
ATOM 3218 N N 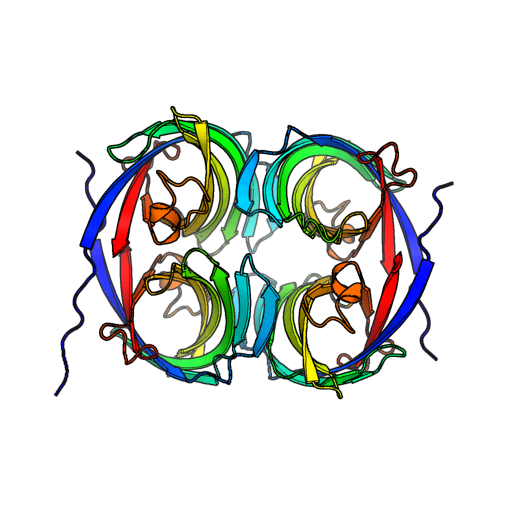. ASP D 1 43 ? -40.245 26.191 -14.826 1.00 9.45 43 ASP D N 1
ATOM 3219 C CA . ASP D 1 43 ? -39.788 26.586 -16.153 1.00 11.94 43 ASP D CA 1
ATOM 3220 C C . ASP D 1 43 ? -40.830 27.517 -16.763 1.00 14.80 43 ASP D C 1
ATOM 3221 O O . ASP D 1 43 ? -41.877 27.049 -17.205 1.00 15.46 43 ASP D O 1
ATOM 3226 N N . GLN D 1 44 ? -40.504 28.800 -16.786 1.00 14.32 44 GLN D N 1
ATOM 3227 C CA . GLN D 1 44 ? -41.339 29.773 -17.482 1.00 17.15 44 GLN D CA 1
ATOM 3228 C C . GLN D 1 44 ? -40.539 30.357 -18.667 1.00 16.52 44 GLN D C 1
ATOM 3229 O O . GLN D 1 44 ? -39.409 30.788 -18.479 1.00 21.34 44 GLN D O 1
ATOM 3235 N N . SER D 1 45 ? -41.095 30.330 -19.887 1.00 20.71 45 SER D N 1
ATOM 3236 C CA . SER D 1 45 ? -40.455 30.857 -21.093 1.00 21.11 45 SER D CA 1
ATOM 3237 C C . SER D 1 45 ? -41.583 31.317 -22.011 1.00 25.33 45 SER D C 1
ATOM 3238 O O . SER D 1 45 ? -42.761 31.071 -21.698 1.00 23.28 45 SER D O 1
ATOM 3241 N N . ASP D 1 46 ? -41.245 31.906 -23.172 1.00 22.42 46 ASP D N 1
ATOM 3242 C CA . ASP D 1 46 ? -42.323 32.421 -24.009 1.00 29.63 46 ASP D CA 1
ATOM 3243 C C . ASP D 1 46 ? -43.254 31.290 -24.443 1.00 28.78 46 ASP D C 1
ATOM 3244 O O . ASP D 1 46 ? -44.453 31.496 -24.565 1.00 31.55 46 ASP D O 1
ATOM 3249 N N . ALA D 1 47 ? -42.675 30.112 -24.693 1.00 26.44 47 ALA D N 1
ATOM 3250 C CA . ALA D 1 47 ? -43.401 28.974 -25.246 1.00 23.98 47 ALA D CA 1
ATOM 3251 C C . ALA D 1 47 ? -44.373 28.328 -24.243 1.00 25.54 47 ALA D C 1
ATOM 3252 O O . ALA D 1 47 ? -45.425 27.836 -24.688 1.00 25.75 47 ALA D O 1
ATOM 3254 N N . GLN D 1 48 ? -44.000 28.255 -22.928 1.00 23.87 48 GLN D N 1
ATOM 3255 C CA . GLN D 1 48 ? -44.844 27.590 -21.944 1.00 22.40 48 GLN D CA 1
ATOM 3256 C C . GLN D 1 48 ? -44.413 27.833 -20.492 1.00 20.47 48 GLN D C 1
ATOM 3257 O O . GLN D 1 48 ? -43.282 28.256 -20.254 1.00 20.53 48 GLN D O 1
ATOM 3263 N N . ILE D 1 49 ? -45.353 27.588 -19.536 1.00 19.08 49 ILE D N 1
ATOM 3264 C CA . ILE D 1 49 ? -45.182 27.572 -18.073 1.00 17.57 49 ILE D CA 1
ATOM 3265 C C . ILE D 1 49 ? -45.356 26.161 -17.499 1.00 13.31 49 ILE D C 1
ATOM 3266 O O . ILE D 1 49 ? -46.439 25.581 -17.563 1.00 12.63 49 ILE D O 1
ATOM 3271 N N . LYS D 1 50 ? -44.306 25.645 -16.824 1.00 11.91 50 LYS D N 1
ATOM 3272 C CA . LYS D 1 50 ? -44.239 24.241 -16.369 1.00 10.49 50 LYS D CA 1
ATOM 3273 C C . LYS D 1 50 ? -44.168 24.210 -14.838 1.00 9.26 50 LYS D C 1
ATOM 3274 O O . LYS D 1 50 ? -43.344 24.962 -14.257 1.00 10.17 50 LYS D O 1
ATOM 3280 N N . ALA D 1 51 ? -44.995 23.385 -14.184 1.00 9.06 51 ALA D N 1
ATOM 3281 C CA . ALA D 1 51 ? -45.074 23.337 -12.733 1.00 9.49 51 ALA D CA 1
ATOM 3282 C C . ALA D 1 51 ? -45.184 21.908 -12.246 1.00 9.35 51 ALA D C 1
ATOM 3283 O O . ALA D 1 51 ? -45.646 20.989 -12.957 1.00 9.80 51 ALA D O 1
ATOM 3285 N N . LEU D 1 52 ? -44.750 21.711 -11.002 1.00 9.21 52 LEU D N 1
ATOM 3286 C CA . LEU D 1 52 ? -44.963 20.482 -10.265 1.00 9.14 52 LEU D CA 1
ATOM 3287 C C . LEU D 1 52 ? -45.860 20.802 -9.076 1.00 9.77 52 LEU D C 1
ATOM 3288 O O . LEU D 1 52 ? -45.661 21.890 -8.461 1.00 10.70 52 LEU D O 1
ATOM 3293 N N . GLN D 1 53 ? -46.870 19.968 -8.781 1.00 10.54 53 GLN D N 1
ATOM 3294 C CA . GLN D 1 53 ? -47.789 20.212 -7.683 1.00 10.35 53 GLN D CA 1
ATOM 3295 C C . GLN D 1 53 ? -48.061 18.883 -6.990 1.00 11.61 53 GLN D C 1
ATOM 3296 O O . GLN D 1 53 ? -48.443 17.907 -7.637 1.00 11.57 53 GLN D O 1
ATOM 3302 N N . THR D 1 54 ? -47.894 18.853 -5.670 1.00 11.43 54 THR D N 1
ATOM 3303 C CA . THR D 1 54 ? -48.179 17.669 -4.876 1.00 12.18 54 THR D CA 1
ATOM 3304 C C . THR D 1 54 ? -49.693 17.477 -4.731 1.00 12.55 54 THR D C 1
ATOM 3305 O O . THR D 1 54 ? -50.420 18.481 -4.546 1.00 13.27 54 THR D O 1
ATOM 3309 N N . LEU D 1 55 ? -50.167 16.231 -4.685 1.00 12.23 55 LEU D N 1
ATOM 3310 C CA . LEU D 1 55 ? -51.514 15.900 -4.259 1.00 13.48 55 LEU D CA 1
ATOM 3311 C C . LEU D 1 55 ? -51.372 15.466 -2.801 1.00 14.68 55 LEU D C 1
ATOM 3312 O O . LEU D 1 55 ? -50.666 14.520 -2.515 1.00 13.88 55 LEU D O 1
ATOM 3317 N N . THR D 1 56 ? -51.962 16.241 -1.888 1.00 14.42 56 THR D N 1
ATOM 3318 C CA . THR D 1 56 ? -51.747 16.043 -0.457 1.00 15.01 56 THR D CA 1
ATOM 3319 C C . THR D 1 56 ? -52.785 15.123 0.183 1.00 16.10 56 THR D C 1
ATOM 3320 O O . THR D 1 56 ? -52.564 14.621 1.282 1.00 17.40 56 THR D O 1
ATOM 3324 N N . GLY D 1 57 ? -53.884 14.861 -0.520 1.00 14.37 57 GLY D N 1
ATOM 3325 C CA . GLY D 1 57 ? -54.941 14.051 0.050 1.00 15.17 57 GLY D CA 1
ATOM 3326 C C . GLY D 1 57 ? -56.186 14.195 -0.805 1.00 14.57 57 GLY D C 1
ATOM 3327 O O . GLY D 1 57 ? -56.157 14.792 -1.900 1.00 14.51 57 GLY D O 1
ATOM 3328 N N . GLY D 1 58 ? -57.268 13.623 -0.285 1.00 15.33 58 GLY D N 1
ATOM 3329 C CA . GLY D 1 58 ? -58.504 13.735 -1.029 1.00 14.41 58 GLY D CA 1
ATOM 3330 C C . GLY D 1 58 ? -59.445 12.602 -0.697 1.00 15.94 58 GLY D C 1
ATOM 3331 O O . GLY D 1 58 ? -59.017 11.600 -0.151 1.00 17.00 58 GLY D O 1
ATOM 3332 N N . ILE D 1 59 ? -60.734 12.832 -1.004 1.00 15.93 59 ILE D N 1
ATOM 3333 C CA . ILE D 1 59 ? -61.830 11.907 -0.736 1.00 16.36 59 ILE D CA 1
ATOM 3334 C C . ILE D 1 59 ? -62.316 11.323 -2.055 1.00 15.30 59 ILE D C 1
ATOM 3335 O O . ILE D 1 59 ? -62.603 12.060 -2.992 1.00 15.61 59 ILE D O 1
ATOM 3340 N N . ILE D 1 60 ? -62.366 9.996 -2.101 1.00 15.55 60 ILE D N 1
ATOM 3341 C CA . ILE D 1 60 ? -62.824 9.269 -3.263 1.00 16.61 60 ILE D CA 1
ATOM 3342 C C . ILE D 1 60 ? -64.185 8.691 -2.877 1.00 17.15 60 ILE D C 1
ATOM 3343 O O . ILE D 1 60 ? -64.286 8.059 -1.826 1.00 17.46 60 ILE D O 1
ATOM 3348 N N . ALA D 1 61 ? -65.196 8.907 -3.733 1.00 17.55 61 ALA D N 1
ATOM 3349 C CA . ALA D 1 61 ? -66.520 8.387 -3.410 1.00 20.11 61 ALA D CA 1
ATOM 3350 C C . ALA D 1 61 ? -67.172 7.860 -4.666 1.00 21.62 61 ALA D C 1
ATOM 3351 O O . ALA D 1 61 ? -66.699 8.083 -5.765 1.00 21.60 61 ALA D O 1
ATOM 3353 N N . GLY D 1 62 ? -68.309 7.204 -4.483 1.00 22.71 62 GLY D N 1
ATOM 3354 C CA . GLY D 1 62 ? -69.086 6.699 -5.600 1.00 25.93 62 GLY D CA 1
ATOM 3355 C C . GLY D 1 62 ? -69.509 5.255 -5.359 1.00 27.03 62 GLY D C 1
ATOM 3356 O O . GLY D 1 62 ? -69.196 4.684 -4.324 1.00 24.96 62 GLY D O 1
ATOM 3357 N N . PRO D 1 63 ? -70.237 4.650 -6.320 1.00 26.50 63 PRO D N 1
ATOM 3358 C CA . PRO D 1 63 ? -70.871 3.340 -6.115 1.00 26.80 63 PRO D CA 1
ATOM 3359 C C . PRO D 1 63 ? -69.966 2.107 -6.153 1.00 30.22 63 PRO D C 1
ATOM 3360 O O . PRO D 1 63 ? -70.410 1.012 -5.834 1.00 33.33 63 PRO D O 1
ATOM 3364 N N . ASN D 1 64 ? -68.691 2.290 -6.523 1.00 29.79 64 ASN D N 1
ATOM 3365 C CA . ASN D 1 64 ? -67.840 1.172 -6.901 1.00 29.50 64 ASN D CA 1
ATOM 3366 C C . ASN D 1 64 ? -66.704 1.008 -5.890 1.00 29.15 64 ASN D C 1
ATOM 3367 O O . ASN D 1 64 ? -66.313 -0.113 -5.549 1.00 29.69 64 ASN D O 1
ATOM 3372 N N . PHE D 1 65 ? -66.151 2.154 -5.463 1.00 27.28 65 PHE D N 1
ATOM 3373 C CA . PHE D 1 65 ? -65.049 2.195 -4.514 1.00 25.78 65 PHE D CA 1
ATOM 3374 C C . PHE D 1 65 ? -65.060 3.568 -3.843 1.00 25.98 65 PHE D C 1
ATOM 3375 O O . PHE D 1 65 ? -65.458 4.580 -4.428 1.00 26.33 65 PHE D O 1
ATOM 3383 N N . ASP D 1 66 ? -64.644 3.585 -2.582 1.00 26.95 66 ASP D N 1
ATOM 3384 C CA . ASP D 1 66 ? -64.494 4.834 -1.865 1.00 25.40 66 ASP D CA 1
ATOM 3385 C C . ASP D 1 66 ? -63.228 4.734 -1.026 1.00 22.93 66 ASP D C 1
ATOM 3386 O O . ASP D 1 66 ? -62.782 3.632 -0.713 1.00 21.65 66 ASP D O 1
ATOM 3391 N N . GLY D 1 67 ? -62.705 5.898 -0.640 1.00 18.87 67 GLY D N 1
ATOM 3392 C CA . GLY D 1 67 ? -61.467 5.924 0.115 1.00 20.94 67 GLY D CA 1
ATOM 3393 C C . GLY D 1 67 ? -60.802 7.297 0.136 1.00 18.20 67 GLY D C 1
ATOM 3394 O O . GLY D 1 67 ? -61.469 8.329 0.084 1.00 18.54 67 GLY D O 1
ATOM 3395 N N . THR D 1 68 ? -59.464 7.259 0.239 1.00 17.02 68 THR D N 1
ATOM 3396 C CA . THR D 1 68 ? -58.761 8.525 0.285 1.00 17.11 68 THR D CA 1
ATOM 3397 C C . THR D 1 68 ? -57.542 8.451 -0.634 1.00 15.22 68 THR D C 1
ATOM 3398 O O . THR D 1 68 ? -57.061 7.372 -0.961 1.00 16.88 68 THR D O 1
ATOM 3402 N N . VAL D 1 69 ? -57.037 9.626 -0.960 1.00 13.79 69 VAL D N 1
ATOM 3403 C CA . VAL D 1 69 ? -55.812 9.714 -1.735 1.00 13.01 69 VAL D CA 1
ATOM 3404 C C . VAL D 1 69 ? -54.682 9.858 -0.719 1.00 12.51 69 VAL D C 1
ATOM 3405 O O . VAL D 1 69 ? -54.674 10.785 0.101 1.00 14.19 69 VAL D O 1
ATOM 3409 N N . ILE D 1 70 ? -53.715 8.950 -0.796 1.00 12.99 70 ILE D N 1
ATOM 3410 C CA . ILE D 1 70 ? -52.535 8.907 0.053 1.00 14.68 70 ILE D CA 1
ATOM 3411 C C . ILE D 1 70 ? -51.517 9.975 -0.327 1.00 13.62 70 ILE D C 1
ATOM 3412 O O . ILE D 1 70 ? -50.819 10.545 0.518 1.00 14.62 70 ILE D O 1
ATOM 3417 N N . GLY D 1 71 ? -51.382 10.198 -1.640 1.00 14.18 71 GLY D N 1
ATOM 3418 C CA . GLY D 1 71 ? -50.367 11.126 -2.100 1.00 12.74 71 GLY D CA 1
ATOM 3419 C C . GLY D 1 71 ? -50.177 10.948 -3.594 1.00 11.36 71 GLY D C 1
ATOM 3420 O O . GLY D 1 71 ? -50.662 9.985 -4.169 1.00 12.80 71 GLY D O 1
ATOM 3421 N N . GLY D 1 72 ? -49.527 11.912 -4.208 1.00 11.47 72 GLY D N 1
ATOM 3422 C CA . GLY D 1 72 ? -49.097 11.787 -5.601 1.00 10.44 72 GLY D CA 1
ATOM 3423 C C . GLY D 1 72 ? -48.571 13.123 -6.076 1.00 9.84 72 GLY D C 1
ATOM 3424 O O . GLY D 1 72 ? -48.397 14.038 -5.265 1.00 10.52 72 GLY D O 1
ATOM 3425 N N . THR D 1 73 ? -48.228 13.216 -7.342 1.00 9.09 73 THR D N 1
ATOM 3426 C CA . THR D 1 73 ? -47.654 14.415 -7.932 1.00 10.13 73 THR D CA 1
ATOM 3427 C C . THR D 1 73 ? -48.246 14.628 -9.316 1.00 9.90 73 THR D C 1
ATOM 3428 O O . THR D 1 73 ? -48.433 13.672 -10.080 1.00 10.69 73 THR D O 1
ATOM 3432 N N . ALA D 1 74 ? -48.513 15.890 -9.666 1.00 10.10 74 ALA D N 1
ATOM 3433 C CA . ALA D 1 74 ? -48.970 16.317 -10.984 1.00 10.03 74 ALA D CA 1
ATOM 3434 C C . ALA D 1 74 ? -47.934 17.224 -11.634 1.00 10.48 74 ALA D C 1
ATOM 3435 O O . ALA D 1 74 ? -47.371 18.102 -10.968 1.00 11.52 74 ALA D O 1
ATOM 3437 N N . LEU D 1 75 ? -47.622 17.007 -12.904 1.00 10.49 75 LEU D N 1
ATOM 3438 C CA . LEU D 1 75 ? -46.780 17.897 -13.687 1.00 11.22 75 LEU D CA 1
ATOM 3439 C C . LEU D 1 75 ? -47.634 18.551 -14.741 1.00 10.38 75 LEU D C 1
ATOM 3440 O O . LEU D 1 75 ? -48.430 17.854 -15.423 1.00 13.18 75 LEU D O 1
ATOM 3445 N N . SER D 1 76 ? -47.574 19.872 -14.879 1.00 9.62 76 SER D N 1
ATOM 3446 C CA . SER D 1 76 ? -48.479 20.534 -15.814 1.00 11.13 76 SER D CA 1
ATOM 3447 C C . SER D 1 76 ? -47.670 21.479 -16.688 1.00 11.95 76 SER D C 1
ATOM 3448 O O . SER D 1 76 ? -46.642 22.013 -16.278 1.00 11.54 76 SER D O 1
ATOM 3451 N N . THR D 1 77 ? -48.108 21.661 -17.917 1.00 12.97 77 THR D N 1
ATOM 3452 C CA . THR D 1 77 ? -47.518 22.654 -18.813 1.00 12.79 77 THR D CA 1
ATOM 3453 C C . THR D 1 77 ? -48.622 23.487 -19.464 1.00 12.41 77 THR D C 1
ATOM 3454 O O . THR D 1 77 ? -49.498 22.893 -20.134 1.00 12.23 77 THR D O 1
ATOM 3458 N N . ARG D 1 78 ? -48.553 24.792 -19.252 1.00 12.63 78 ARG D N 1
ATOM 3459 C CA . ARG D 1 78 ? -49.449 25.718 -19.932 1.00 13.40 78 ARG D CA 1
ATOM 3460 C C . ARG D 1 78 ? -48.666 26.322 -21.084 1.00 14.98 78 ARG D C 1
ATOM 3461 O O . ARG D 1 78 ? -47.705 27.035 -20.831 1.00 15.78 78 ARG D O 1
ATOM 3469 N N . GLY D 1 79 ? -49.088 26.080 -22.344 1.00 16.59 79 GLY D N 1
ATOM 3470 C CA . GLY D 1 79 ? -48.337 26.607 -23.490 1.00 15.99 79 GLY D CA 1
ATOM 3471 C C . GLY D 1 79 ? -48.808 28.024 -23.823 1.00 16.28 79 GLY D C 1
ATOM 3472 O O . GLY D 1 79 ? -49.896 28.428 -23.406 1.00 17.13 79 GLY D O 1
ATOM 3473 N N . ALA D 1 80 ? -47.963 28.762 -24.577 1.00 18.47 80 ALA D N 1
ATOM 3474 C CA . ALA D 1 80 ? -48.325 30.069 -25.122 1.00 19.74 80 ALA D CA 1
ATOM 3475 C C . ALA D 1 80 ? -49.573 29.952 -26.003 1.00 21.81 80 ALA D C 1
ATOM 3476 O O . ALA D 1 80 ? -50.319 30.923 -26.171 1.00 22.22 80 ALA D O 1
ATOM 3478 N N . ASP D 1 81 ? -49.798 28.751 -26.573 1.00 19.63 81 ASP D N 1
ATOM 3479 C CA . ASP D 1 81 ? -50.922 28.490 -27.463 1.00 17.59 81 ASP D CA 1
ATOM 3480 C C . ASP D 1 81 ? -52.225 28.327 -26.688 1.00 18.43 81 ASP D C 1
ATOM 3481 O O . ASP D 1 81 ? -53.261 28.149 -27.327 1.00 18.09 81 ASP D O 1
ATOM 3486 N N . GLY D 1 82 ? -52.179 28.349 -25.344 1.00 19.65 82 GLY D N 1
ATOM 3487 C CA . GLY D 1 82 ? -53.400 28.234 -24.562 1.00 20.11 82 GLY D CA 1
ATOM 3488 C C . GLY D 1 82 ? -53.704 26.815 -24.059 1.00 21.18 82 GLY D C 1
ATOM 3489 O O . GLY D 1 82 ? -54.650 26.624 -23.297 1.00 22.41 82 GLY D O 1
ATOM 3490 N N . THR D 1 83 ? -52.987 25.803 -24.538 1.00 16.77 83 THR D N 1
ATOM 3491 C CA . THR D 1 83 ? -53.283 24.444 -24.106 1.00 16.29 83 THR D CA 1
ATOM 3492 C C . THR D 1 83 ? -52.726 24.262 -22.680 1.00 15.63 83 THR D C 1
ATOM 3493 O O . THR D 1 83 ? -51.629 24.758 -22.393 1.00 16.49 83 THR D O 1
ATOM 3497 N N . ILE D 1 84 ? -53.401 23.494 -21.812 1.00 14.83 84 ILE D N 1
ATOM 3498 C CA . ILE D 1 84 ? -52.846 23.087 -20.524 1.00 14.56 84 ILE D CA 1
ATOM 3499 C C . ILE D 1 84 ? -52.823 21.565 -20.454 1.00 12.96 84 ILE D C 1
ATOM 3500 O O . ILE D 1 84 ? -53.880 20.892 -20.427 1.00 13.23 84 ILE D O 1
ATOM 3505 N N . ARG D 1 85 ? -51.624 20.974 -20.495 1.00 12.60 85 ARG D N 1
ATOM 3506 C CA . ARG D 1 85 ? -51.488 19.527 -20.445 1.00 12.46 85 ARG D CA 1
ATOM 3507 C C . ARG D 1 85 ? -51.046 19.133 -19.031 1.00 12.21 85 ARG D C 1
ATOM 3508 O O . ARG D 1 85 ? -50.238 19.858 -18.427 1.00 14.58 85 ARG D O 1
ATOM 3516 N N . ALA D 1 86 ? -51.611 18.067 -18.469 1.00 10.43 86 ALA D N 1
ATOM 3517 C CA . ALA D 1 86 ? -51.163 17.652 -17.144 1.00 10.85 86 ALA D CA 1
ATOM 3518 C C . ALA D 1 86 ? -51.040 16.156 -17.136 1.00 10.64 86 ALA D C 1
ATOM 3519 O O . ALA D 1 86 ? -51.760 15.444 -17.844 1.00 12.44 86 ALA D O 1
ATOM 3521 N N . ASP D 1 87 ? -50.099 15.629 -16.354 1.00 11.47 87 ASP D N 1
ATOM 3522 C CA . ASP D 1 87 ? -49.914 14.194 -16.141 1.00 13.31 87 ASP D CA 1
ATOM 3523 C C . ASP D 1 87 ? -49.671 13.954 -14.658 1.00 13.48 87 ASP D C 1
ATOM 3524 O O . ASP D 1 87 ? -48.783 14.643 -14.097 1.00 14.13 87 ASP D O 1
ATOM 3529 N N . ALA D 1 88 ? -50.448 13.048 -14.035 1.00 11.79 88 ALA D N 1
ATOM 3530 C CA . ALA D 1 88 ? -50.339 12.863 -12.583 1.00 12.03 88 ALA D CA 1
ATOM 3531 C C . ALA D 1 88 ? -50.354 11.381 -12.266 1.00 10.89 88 ALA D C 1
ATOM 3532 O O . ALA D 1 88 ? -50.901 10.585 -13.015 1.00 11.07 88 ALA D O 1
ATOM 3534 N N . HIS D 1 89 ? -49.735 11.035 -11.153 1.00 9.94 89 HIS D N 1
ATOM 3535 C CA . HIS D 1 89 ? -49.905 9.741 -10.549 1.00 11.11 89 HIS D CA 1
ATOM 3536 C C . HIS D 1 89 ? -50.297 9.976 -9.109 1.00 11.21 89 HIS D C 1
ATOM 3537 O O . HIS D 1 89 ? -49.706 10.853 -8.443 1.00 11.89 89 HIS D O 1
ATOM 3544 N N . TYR D 1 90 ? -51.263 9.191 -8.643 1.00 10.68 90 TYR D N 1
ATOM 3545 C CA . TYR D 1 90 ? -51.569 9.263 -7.222 1.00 10.78 90 TYR D CA 1
ATOM 3546 C C . TYR D 1 90 ? -52.097 7.922 -6.781 1.00 10.67 90 TYR D C 1
ATOM 3547 O O . TYR D 1 90 ? -52.471 7.079 -7.613 1.00 11.36 90 TYR D O 1
ATOM 3556 N N . LEU D 1 91 ? -52.085 7.701 -5.471 1.00 10.50 91 LEU D N 1
ATOM 3557 C CA . LEU D 1 91 ? -52.463 6.390 -4.947 1.00 10.56 91 LEU D CA 1
ATOM 3558 C C . LEU D 1 91 ? -53.735 6.557 -4.109 1.00 12.18 91 LEU D C 1
ATOM 3559 O O . LEU D 1 91 ? -53.788 7.391 -3.195 1.00 12.52 91 LEU D O 1
ATOM 3564 N N . ILE D 1 92 ? -54.742 5.746 -4.431 1.00 10.68 92 ILE D N 1
ATOM 3565 C CA . ILE D 1 92 ? -55.973 5.652 -3.639 1.00 11.13 92 ILE D CA 1
ATOM 3566 C C . ILE D 1 92 ? -55.824 4.475 -2.702 1.00 11.60 92 ILE D C 1
ATOM 3567 O O . ILE D 1 92 ? -55.442 3.384 -3.135 1.00 12.81 92 ILE D O 1
ATOM 3572 N N . GLN D 1 93 ? -56.057 4.712 -1.418 1.00 13.43 93 GLN D N 1
ATOM 3573 C CA . GLN D 1 93 ? -56.293 3.578 -0.530 1.00 14.00 93 GLN D CA 1
ATOM 3574 C C . GLN D 1 93 ? -57.796 3.526 -0.208 1.00 14.61 93 GLN D C 1
ATOM 3575 O O . GLN D 1 93 ? -58.371 4.505 0.289 1.00 16.29 93 GLN D O 1
ATOM 3581 N N . THR D 1 94 ? -58.439 2.394 -0.523 1.00 15.62 94 THR D N 1
ATOM 3582 C CA . THR D 1 94 ? -59.871 2.298 -0.320 1.00 16.25 94 THR D CA 1
ATOM 3583 C C . THR D 1 94 ? -60.170 2.140 1.169 1.00 18.47 94 THR D C 1
ATOM 3584 O O . THR D 1 94 ? -59.298 1.795 1.947 1.00 16.11 94 THR D O 1
ATOM 3588 N N . SER D 1 95 ? -61.459 2.303 1.505 1.00 19.89 95 SER D N 1
ATOM 3589 C CA . SER D 1 95 ? -61.954 2.147 2.881 1.00 23.50 95 SER D CA 1
ATOM 3590 C C . SER D 1 95 ? -61.587 0.779 3.459 1.00 24.24 95 SER D C 1
ATOM 3591 O O . SER D 1 95 ? -61.269 0.674 4.642 1.00 25.28 95 SER D O 1
ATOM 3594 N N . ASP D 1 96 ? -61.527 -0.253 2.608 1.00 23.53 96 ASP D N 1
ATOM 3595 C CA . ASP D 1 96 ? -61.178 -1.590 3.077 1.00 25.07 96 ASP D CA 1
ATOM 3596 C C . ASP D 1 96 ? -59.701 -1.936 2.854 1.00 26.03 96 ASP D C 1
ATOM 3597 O O . ASP D 1 96 ? -59.298 -3.089 2.984 1.00 27.90 96 ASP D O 1
ATOM 3602 N N . GLY D 1 97 ? -58.858 -0.955 2.514 1.00 21.71 97 GLY D N 1
ATOM 3603 C CA . GLY D 1 97 ? -57.427 -1.174 2.644 1.00 20.55 97 GLY D CA 1
ATOM 3604 C C . GLY D 1 97 ? -56.668 -1.478 1.342 1.00 19.39 97 GLY D C 1
ATOM 3605 O O . GLY D 1 97 ? -55.454 -1.734 1.401 1.00 23.54 97 GLY D O 1
ATOM 3606 N N . ALA D 1 98 ? -57.359 -1.472 0.189 1.00 18.40 98 ALA D N 1
ATOM 3607 C CA . ALA D 1 98 ? -56.682 -1.807 -1.066 1.00 17.46 98 ALA D CA 1
ATOM 3608 C C . ALA D 1 98 ? -55.991 -0.564 -1.644 1.00 13.83 98 ALA D C 1
ATOM 3609 O O . ALA D 1 98 ? -56.552 0.529 -1.580 1.00 14.88 98 ALA D O 1
ATOM 3611 N N . ASN D 1 99 ? -54.796 -0.769 -2.207 1.00 12.86 99 ASN D N 1
ATOM 3612 C CA . ASN D 1 99 ? -54.048 0.314 -2.831 1.00 12.16 99 ASN D CA 1
ATOM 3613 C C . ASN D 1 99 ? -54.257 0.241 -4.342 1.00 10.78 99 ASN D C 1
ATOM 3614 O O . ASN D 1 99 ? -54.104 -0.825 -4.929 1.00 11.67 99 ASN D O 1
ATOM 3619 N N . ILE D 1 100 ? -54.533 1.397 -4.949 1.00 11.19 100 ILE D N 1
ATOM 3620 C CA . ILE D 1 100 ? -54.788 1.497 -6.381 1.00 10.66 100 ILE D CA 1
ATOM 3621 C C . ILE D 1 100 ? -53.970 2.669 -6.919 1.00 10.70 100 ILE D C 1
ATOM 3622 O O . ILE D 1 100 ? -54.147 3.787 -6.445 1.00 11.05 100 ILE D O 1
ATOM 3627 N N . LEU D 1 101 ? -53.114 2.404 -7.921 1.00 10.19 101 LEU D N 1
ATOM 3628 C CA . LEU D 1 101 ? -52.459 3.536 -8.600 1.00 10.21 101 LEU D CA 1
ATOM 3629 C C . LEU D 1 101 ? -53.382 4.133 -9.658 1.00 9.48 101 LEU D C 1
ATOM 3630 O O . LEU D 1 101 ? -53.941 3.399 -10.495 1.00 10.76 101 LEU D O 1
ATOM 3635 N N . VAL D 1 102 ? -53.489 5.451 -9.669 1.00 8.94 102 VAL D N 1
ATOM 3636 C CA . VAL D 1 102 ? -54.256 6.188 -10.648 1.00 8.84 102 VAL D CA 1
ATOM 3637 C C . VAL D 1 102 ? -53.267 6.970 -11.500 1.00 9.93 102 VAL D C 1
ATOM 3638 O O . VAL D 1 102 ? -52.432 7.718 -10.971 1.00 10.23 102 VAL D O 1
ATOM 3642 N N . THR D 1 103 ? -53.339 6.779 -12.809 1.00 9.10 103 THR D N 1
ATOM 3643 C CA . THR D 1 103 ? -52.501 7.452 -13.798 1.00 9.96 103 THR D CA 1
ATOM 3644 C C . THR D 1 103 ? -53.392 8.383 -14.600 1.00 9.12 103 THR D C 1
ATOM 3645 O O . THR D 1 103 ? -54.232 7.892 -15.400 1.00 9.66 103 THR D O 1
ATOM 3649 N N . GLU D 1 104 ? -53.236 9.700 -14.417 1.00 9.97 104 GLU D N 1
ATOM 3650 C CA . GLU D 1 104 ? -54.054 10.648 -15.130 1.00 10.47 104 GLU D CA 1
ATOM 3651 C C . GLU D 1 104 ? -53.247 11.365 -16.190 1.00 10.00 104 GLU D C 1
ATOM 3652 O O . GLU D 1 104 ? -52.069 11.661 -16.028 1.00 10.01 104 GLU D O 1
ATOM 3658 N N . SER D 1 105 ? -53.888 11.643 -17.306 1.00 9.21 105 SER D N 1
ATOM 3659 C CA . SER D 1 105 ? -53.321 12.449 -18.383 1.00 9.21 105 SER D CA 1
ATOM 3660 C C . SER D 1 105 ? -54.420 13.365 -18.900 1.00 9.65 105 SER D C 1
ATOM 3661 O O . SER D 1 105 ? -55.537 12.877 -19.149 1.00 11.22 105 SER D O 1
ATOM 3664 N N . ALA D 1 106 ? -54.150 14.648 -19.079 1.00 9.55 106 ALA D N 1
ATOM 3665 C CA . ALA D 1 106 ? -55.248 15.597 -19.231 1.00 9.22 106 ALA D CA 1
ATOM 3666 C C . ALA D 1 106 ? -54.940 16.655 -20.259 1.00 10.04 106 ALA D C 1
ATOM 3667 O O . ALA D 1 106 ? -53.824 17.126 -20.324 1.00 10.30 106 ALA D O 1
ATOM 3669 N N . ALA D 1 107 ? -55.957 17.023 -21.065 1.00 11.19 107 ALA D N 1
ATOM 3670 C CA . ALA D 1 107 ? -56.010 18.298 -21.749 1.00 12.53 107 ALA D CA 1
ATOM 3671 C C . ALA D 1 107 ? -56.986 19.140 -20.950 1.00 12.05 107 ALA D C 1
ATOM 3672 O O . ALA D 1 107 ? -58.210 19.034 -21.129 1.00 12.43 107 ALA D O 1
ATOM 3674 N N . ILE D 1 108 ? -56.462 19.829 -19.935 1.00 11.90 108 ILE D N 1
ATOM 3675 C CA . ILE D 1 108 ? -57.309 20.399 -18.895 1.00 12.74 108 ILE D CA 1
ATOM 3676 C C . ILE D 1 108 ? -58.383 21.247 -19.582 1.00 13.08 108 ILE D C 1
ATOM 3677 O O . ILE D 1 108 ? -58.099 22.031 -20.484 1.00 14.58 108 ILE D O 1
ATOM 3682 N N . PRO D 1 109 ? -59.658 21.143 -19.131 1.00 12.78 109 PRO D N 1
ATOM 3683 C CA . PRO D 1 109 ? -60.073 20.438 -17.925 1.00 12.77 109 PRO D CA 1
ATOM 3684 C C . PRO D 1 109 ? -60.541 19.002 -18.075 1.00 12.23 109 PRO D C 1
ATOM 3685 O O . PRO D 1 109 ? -61.187 18.481 -17.177 1.00 13.85 109 PRO D O 1
ATOM 3689 N N . TYR D 1 110 ? -60.195 18.359 -19.206 1.00 11.92 110 TYR D N 1
ATOM 3690 C CA . TYR D 1 110 ? -60.620 16.994 -19.466 1.00 11.22 110 TYR D CA 1
ATOM 3691 C C . TYR D 1 110 ? -59.514 15.991 -19.082 1.00 10.60 110 TYR D C 1
ATOM 3692 O O . TYR D 1 110 ? -58.352 16.132 -19.564 1.00 11.46 110 TYR D O 1
ATOM 3701 N N . VAL D 1 111 ? -59.877 14.996 -18.294 1.00 10.31 111 VAL D N 1
ATOM 3702 C CA . VAL D 1 111 ? -58.909 14.117 -17.642 1.00 10.47 111 VAL D CA 1
ATOM 3703 C C . VAL D 1 111 ? -59.176 12.675 -18.017 1.00 11.04 111 VAL D C 1
ATOM 3704 O O . VAL D 1 111 ? -60.247 12.142 -17.751 1.00 12.29 111 VAL D O 1
ATOM 3708 N N . ALA D 1 112 ? -58.168 11.997 -18.572 1.00 9.99 112 ALA D N 1
ATOM 3709 C CA . ALA D 1 112 ? -58.272 10.570 -18.843 1.00 10.11 112 ALA D CA 1
ATOM 3710 C C . ALA D 1 112 ? -57.577 9.812 -17.724 1.00 9.62 112 ALA D C 1
ATOM 3711 O O . ALA D 1 112 ? -56.527 10.298 -17.240 1.00 10.72 112 ALA D O 1
ATOM 3713 N N . VAL D 1 113 ? -58.048 8.621 -17.388 1.00 9.92 113 VAL D N 1
ATOM 3714 C CA . VAL D 1 113 ? -57.568 7.919 -16.220 1.00 10.07 113 VAL D CA 1
ATOM 3715 C C . VAL D 1 113 ? -57.409 6.450 -16.543 1.00 9.65 113 VAL D C 1
ATOM 3716 O O . VAL D 1 113 ? -58.265 5.843 -17.219 1.00 9.72 113 VAL D O 1
ATOM 3720 N N . LEU D 1 114 ? -56.335 5.870 -16.027 1.00 8.94 114 LEU D N 1
ATOM 3721 C CA . LEU D 1 114 ? -56.059 4.455 -16.003 1.00 9.52 114 LEU D CA 1
ATOM 3722 C C . LEU D 1 114 ? -55.763 4.047 -14.555 1.00 9.17 114 LEU D C 1
ATOM 3723 O O . LEU D 1 114 ? -55.408 4.918 -13.740 1.00 9.43 114 LEU D O 1
ATOM 3728 N N . PHE D 1 115 ? -55.867 2.755 -14.257 1.00 9.12 115 PHE D N 1
ATOM 3729 C CA . PHE D 1 115 ? -55.757 2.222 -12.906 1.00 8.96 115 PHE D CA 1
ATOM 3730 C C . PHE D 1 115 ? -54.903 0.978 -12.869 1.00 10.14 115 PHE D C 1
ATOM 3731 O O . PHE D 1 115 ? -54.844 0.211 -13.839 1.00 10.15 115 PHE D O 1
ATOM 3739 N N . ASP D 1 116 ? -54.193 0.785 -11.747 1.00 9.79 116 ASP D N 1
ATOM 3740 C CA A ASP D 1 116 ? -53.438 -0.425 -11.520 0.50 10.19 116 ASP D CA 1
ATOM 3741 C CA B ASP D 1 116 ? -53.447 -0.436 -11.521 0.50 9.52 116 ASP D CA 1
ATOM 3742 C C . ASP D 1 116 ? -53.616 -0.871 -10.082 1.00 11.02 116 ASP D C 1
ATOM 3743 O O . ASP D 1 116 ? -53.269 -0.140 -9.141 1.00 10.06 116 ASP D O 1
ATOM 3752 N N . THR D 1 117 ? -54.115 -2.092 -9.926 1.00 11.42 117 THR D N 1
ATOM 3753 C CA . THR D 1 117 ? -54.200 -2.711 -8.603 1.00 12.90 117 THR D CA 1
ATOM 3754 C C . THR D 1 117 ? -54.128 -4.222 -8.759 1.00 13.34 117 THR D C 1
ATOM 3755 O O . THR D 1 117 ? -54.738 -4.762 -9.693 1.00 16.25 117 THR D O 1
ATOM 3759 N N . SER D 1 118 ? -53.506 -4.912 -7.814 1.00 13.75 118 SER D N 1
ATOM 3760 C CA . SER D 1 118 ? -53.603 -6.376 -7.765 1.00 14.61 118 SER D CA 1
ATOM 3761 C C . SER D 1 118 ? -54.682 -6.850 -6.790 1.00 15.48 118 SER D C 1
ATOM 3762 O O . SER D 1 118 ? -54.842 -8.070 -6.633 1.00 17.30 118 SER D O 1
ATOM 3765 N N . SER D 1 119 ? -55.366 -5.925 -6.120 1.00 14.15 119 SER D N 1
ATOM 3766 C CA . SER D 1 119 ? -56.475 -6.265 -5.236 1.00 17.72 119 SER D CA 1
ATOM 3767 C C . SER D 1 119 ? -57.511 -7.119 -5.967 1.00 18.40 119 SER D C 1
ATOM 3768 O O . SER D 1 119 ? -58.008 -6.734 -7.009 1.00 18.13 119 SER D O 1
ATOM 3771 N N . GLU D 1 120 ? -57.928 -8.236 -5.351 1.00 20.32 120 GLU D N 1
ATOM 3772 C CA . GLU D 1 120 ? -58.903 -9.097 -6.021 1.00 22.39 120 GLU D CA 1
ATOM 3773 C C . GLU D 1 120 ? -60.253 -8.403 -6.185 1.00 19.22 120 GLU D C 1
ATOM 3774 O O . GLU D 1 120 ? -60.927 -8.574 -7.200 1.00 21.19 120 GLU D O 1
ATOM 3780 N N . LYS D 1 121 ? -60.639 -7.615 -5.192 1.00 18.31 121 LYS D N 1
ATOM 3781 C CA . LYS D 1 121 ? -61.919 -6.942 -5.204 1.00 19.30 121 LYS D CA 1
ATOM 3782 C C . LYS D 1 121 ? -61.963 -5.844 -6.260 1.00 18.17 121 LYS D C 1
ATOM 3783 O O . LYS D 1 121 ? -63.003 -5.580 -6.855 1.00 19.93 121 LYS D O 1
ATOM 3789 N N . TYR D 1 122 ? -60.811 -5.192 -6.529 1.00 18.28 122 TYR D N 1
ATOM 3790 C CA . TYR D 1 122 ? -60.812 -4.003 -7.371 1.00 17.41 122 TYR D CA 1
ATOM 3791 C C . TYR D 1 122 ? -60.065 -4.193 -8.688 1.00 15.20 122 TYR D C 1
ATOM 3792 O O . TYR D 1 122 ? -59.972 -3.239 -9.446 1.00 14.98 122 TYR D O 1
ATOM 3801 N N . ASN D 1 123 ? -59.561 -5.404 -8.963 1.00 17.79 123 ASN D N 1
ATOM 3802 C CA . ASN D 1 123 ? -58.687 -5.508 -10.132 1.00 18.85 123 ASN D CA 1
ATOM 3803 C C . ASN D 1 123 ? -59.459 -5.433 -11.460 1.00 16.84 123 ASN D C 1
ATOM 3804 O O . ASN D 1 123 ? -58.821 -5.324 -12.493 1.00 17.02 123 ASN D O 1
ATOM 3809 N N . TRP D 1 124 ? -60.788 -5.460 -11.460 1.00 16.01 124 TRP D N 1
ATOM 3810 C CA . TRP D 1 124 ? -61.569 -5.068 -12.628 1.00 16.51 124 TRP D CA 1
ATOM 3811 C C . TRP D 1 124 ? -61.152 -3.681 -13.153 1.00 14.90 124 TRP D C 1
ATOM 3812 O O . TRP D 1 124 ? -61.315 -3.371 -14.333 1.00 15.04 124 TRP D O 1
ATOM 3823 N N . LEU D 1 125 ? -60.617 -2.818 -12.274 1.00 14.98 125 LEU D N 1
ATOM 3824 C CA . LEU D 1 125 ? -60.227 -1.471 -12.695 1.00 13.48 125 LEU D CA 1
ATOM 3825 C C . LEU D 1 125 ? -59.023 -1.500 -13.637 1.00 12.54 125 LEU D C 1
ATOM 3826 O O . LEU D 1 125 ? -58.846 -0.558 -14.407 1.00 11.92 125 LEU D O 1
ATOM 3831 N N . ASN D 1 126 ? -58.286 -2.605 -13.622 1.00 12.39 126 ASN D N 1
ATOM 3832 C CA . ASN D 1 126 ? -57.148 -2.713 -14.505 1.00 13.80 126 ASN D CA 1
ATOM 3833 C C . ASN D 1 126 ? -57.568 -2.690 -15.966 1.00 14.92 126 ASN D C 1
ATOM 3834 O O . ASN D 1 126 ? -56.753 -2.379 -16.849 1.00 15.01 126 ASN D O 1
ATOM 3839 N N . ASN D 1 127 ? -58.831 -3.059 -16.212 1.00 13.12 127 ASN D N 1
ATOM 3840 C CA . ASN D 1 127 ? -59.339 -3.078 -17.569 1.00 13.95 127 ASN D CA 1
ATOM 3841 C C . ASN D 1 127 ? -60.149 -1.846 -17.910 1.00 13.34 127 ASN D C 1
ATOM 3842 O O . ASN D 1 127 ? -60.780 -1.827 -18.967 1.00 13.82 127 ASN D O 1
ATOM 3847 N N . VAL D 1 128 ? -60.143 -0.810 -17.072 1.00 11.90 128 VAL D N 1
ATOM 3848 C CA . VAL D 1 128 ? -60.978 0.358 -17.262 1.00 11.67 128 VAL D CA 1
ATOM 3849 C C . VAL D 1 128 ? -60.217 1.558 -17.829 1.00 11.28 128 VAL D C 1
ATOM 3850 O O . VAL D 1 128 ? -59.147 1.945 -17.319 1.00 11.89 128 VAL D O 1
ATOM 3854 N N . THR D 1 129 ? -60.795 2.228 -18.814 1.00 10.93 129 THR D N 1
ATOM 3855 C CA . THR D 1 129 ? -60.437 3.592 -19.178 1.00 11.88 129 THR D CA 1
ATOM 3856 C C . THR D 1 129 ? -61.529 4.513 -18.653 1.00 10.72 129 THR D C 1
ATOM 3857 O O . THR D 1 129 ? -62.746 4.359 -19.015 1.00 12.60 129 THR D O 1
ATOM 3861 N N . ALA D 1 130 ? -61.175 5.489 -17.829 1.00 9.83 130 ALA D N 1
ATOM 3862 C CA . ALA D 1 130 ? -62.127 6.489 -17.373 1.00 10.38 130 ALA D CA 1
ATOM 3863 C C . ALA D 1 130 ? -61.805 7.883 -17.845 1.00 11.65 130 ALA D C 1
ATOM 3864 O O . ALA D 1 130 ? -60.716 8.158 -18.371 1.00 11.13 130 ALA D O 1
ATOM 3866 N N . TRP D 1 131 ? -62.728 8.820 -17.601 1.00 10.94 131 TRP D N 1
ATOM 3867 C CA . TRP D 1 131 ? -62.643 10.182 -18.083 1.00 11.19 131 TRP D CA 1
ATOM 3868 C C . TRP D 1 131 ? -63.380 11.062 -17.082 1.00 11.69 131 TRP D C 1
ATOM 3869 O O . TRP D 1 131 ? -64.478 10.652 -16.654 1.00 13.75 131 TRP D O 1
ATOM 3880 N N . GLY D 1 132 ? -62.801 12.213 -16.739 1.00 12.31 132 GLY D N 1
ATOM 3881 C CA . GLY D 1 132 ? -63.441 13.082 -15.762 1.00 12.47 132 GLY D CA 1
ATOM 3882 C C . GLY D 1 132 ? -63.211 14.539 -16.055 1.00 12.39 132 GLY D C 1
ATOM 3883 O O . GLY D 1 132 ? -62.359 14.912 -16.855 1.00 12.92 132 GLY D O 1
ATOM 3884 N N . THR D 1 133 ? -63.981 15.396 -15.349 1.00 12.61 133 THR D N 1
ATOM 3885 C CA . THR D 1 133 ? -63.822 16.827 -15.454 1.00 14.28 133 THR D CA 1
ATOM 3886 C C . THR D 1 133 ? -64.512 17.438 -14.233 1.00 13.39 133 THR D C 1
ATOM 3887 O O . THR D 1 133 ? -65.347 16.754 -13.641 1.00 14.76 133 THR D O 1
ATOM 3891 N N . PRO D 1 134 ? -64.163 18.665 -13.809 1.00 14.61 134 PRO D N 1
ATOM 3892 C CA . PRO D 1 134 ? -64.872 19.318 -12.685 1.00 15.30 134 PRO D CA 1
ATOM 3893 C C . PRO D 1 134 ? -66.288 19.693 -13.148 1.00 16.32 134 PRO D C 1
ATOM 3894 O O . PRO D 1 134 ? -66.405 20.405 -14.137 1.00 18.80 134 PRO D O 1
ATOM 3898 N N . PRO D 1 135 ? -67.387 19.254 -12.463 1.00 17.16 135 PRO D N 1
ATOM 3899 C CA . PRO D 1 135 ? -68.739 19.694 -12.829 1.00 20.37 135 PRO D CA 1
ATOM 3900 C C . PRO D 1 135 ? -68.929 21.198 -12.658 1.00 21.45 135 PRO D C 1
ATOM 3901 O O . PRO D 1 135 ? -69.735 21.783 -13.364 1.00 23.16 135 PRO D O 1
ATOM 3905 N N . ASN D 1 136 ? -68.132 21.817 -11.783 1.00 21.21 136 ASN D N 1
ATOM 3906 C CA . ASN D 1 136 ? -68.082 23.259 -11.600 1.00 24.33 136 ASN D CA 1
ATOM 3907 C C . ASN D 1 136 ? -66.640 23.744 -11.788 1.00 23.17 136 ASN D C 1
ATOM 3908 O O . ASN D 1 136 ? -65.771 23.476 -10.962 1.00 22.68 136 ASN D O 1
ATOM 3913 N N . LEU D 1 137 ? -66.364 24.457 -12.887 1.00 25.27 137 LEU D N 1
ATOM 3914 C CA . LEU D 1 137 ? -64.992 24.794 -13.248 1.00 29.34 137 LEU D CA 1
ATOM 3915 C C . LEU D 1 137 ? -64.330 25.791 -12.287 1.00 29.88 137 LEU D C 1
ATOM 3916 O O . LEU D 1 137 ? -63.105 25.962 -12.292 1.00 31.88 137 LEU D O 1
ATOM 3921 N N . ASN D 1 138 ? -65.126 26.455 -11.444 1.00 30.66 138 ASN D N 1
ATOM 3922 C CA . ASN D 1 138 ? -64.516 27.314 -10.445 1.00 31.74 138 ASN D CA 1
ATOM 3923 C C . ASN D 1 138 ? -64.239 26.513 -9.172 1.00 31.39 138 ASN D C 1
ATOM 3924 O O . ASN D 1 138 ? -63.757 27.078 -8.200 1.00 32.80 138 ASN D O 1
ATOM 3929 N N . GLU D 1 139 ? -64.491 25.193 -9.200 1.00 28.11 139 GLU D N 1
ATOM 3930 C CA . GLU D 1 139 ? -64.069 24.306 -8.115 1.00 26.37 139 GLU D CA 1
ATOM 3931 C C . GLU D 1 139 ? -63.250 23.154 -8.695 1.00 23.84 139 GLU D C 1
ATOM 3932 O O . GLU D 1 139 ? -63.745 22.045 -8.850 1.00 22.39 139 GLU D O 1
ATOM 3938 N N . ILE D 1 140 ? -62.005 23.461 -9.051 1.00 22.15 140 ILE D N 1
ATOM 3939 C CA . ILE D 1 140 ? -61.217 22.604 -9.940 1.00 20.95 140 ILE D CA 1
ATOM 3940 C C . ILE D 1 140 ? -60.802 21.309 -9.247 1.00 20.42 140 ILE D C 1
ATOM 3941 O O . ILE D 1 140 ? -60.390 20.361 -9.920 1.00 24.69 140 ILE D O 1
ATOM 3946 N N . ASN D 1 141 ? -60.913 21.271 -7.920 1.00 22.56 141 ASN D N 1
ATOM 3947 C CA . ASN D 1 141 ? -60.431 20.152 -7.119 1.00 22.69 141 ASN D CA 1
ATOM 3948 C C . ASN D 1 141 ? -61.510 19.078 -6.914 1.00 20.44 141 ASN D C 1
ATOM 3949 O O . ASN D 1 141 ? -61.225 18.033 -6.324 1.00 18.87 141 ASN D O 1
ATOM 3954 N N . PHE D 1 142 ? -62.744 19.321 -7.397 1.00 18.05 142 PHE D N 1
ATOM 3955 C CA . PHE D 1 142 ? -63.784 18.303 -7.333 1.00 17.02 142 PHE D CA 1
ATOM 3956 C C . PHE D 1 142 ? -64.128 17.828 -8.740 1.00 16.11 142 PHE D C 1
ATOM 3957 O O . PHE D 1 142 ? -64.600 18.625 -9.564 1.00 15.66 142 PHE D O 1
ATOM 3965 N N . LEU D 1 143 ? -63.850 16.542 -9.014 1.00 15.25 143 LEU D N 1
ATOM 3966 C CA . LEU D 1 143 ? -64.083 15.986 -10.341 1.00 14.95 143 LEU D CA 1
ATOM 3967 C C . LEU D 1 143 ? -64.960 14.758 -10.285 1.00 15.17 143 LEU D C 1
ATOM 3968 O O . LEU D 1 143 ? -64.966 14.003 -9.332 1.00 14.71 143 LEU D O 1
ATOM 3973 N N . GLU D 1 144 ? -65.728 14.600 -11.355 1.00 14.27 144 GLU D N 1
ATOM 3974 C CA . GLU D 1 144 ? -66.541 13.422 -11.550 1.00 14.67 144 GLU D CA 1
ATOM 3975 C C . GLU D 1 144 ? -65.994 12.630 -12.737 1.00 12.47 144 GLU D C 1
ATOM 3976 O O . GLU D 1 144 ? -65.760 13.250 -13.777 1.00 14.70 144 GLU D O 1
ATOM 3982 N N . TYR D 1 145 ? -65.950 11.338 -12.563 1.00 13.16 145 TYR D N 1
ATOM 3983 C CA . TYR D 1 145 ? -65.347 10.452 -13.562 1.00 14.22 145 TYR D CA 1
ATOM 3984 C C . TYR D 1 145 ? -66.307 9.364 -14.018 1.00 15.95 145 TYR D C 1
ATOM 3985 O O . TYR D 1 145 ? -67.058 8.796 -13.210 1.00 15.71 145 TYR D O 1
ATOM 3994 N N . TRP D 1 146 ? -66.163 8.983 -15.302 1.00 14.67 146 TRP D N 1
ATOM 3995 C CA . TRP D 1 146 ? -67.001 8.028 -16.015 1.00 14.35 146 TRP D CA 1
ATOM 3996 C C . TRP D 1 146 ? -66.153 6.896 -16.572 1.00 14.27 146 TRP D C 1
ATOM 3997 O O . TRP D 1 146 ? -65.101 7.163 -17.174 1.00 14.91 146 TRP D O 1
ATOM 4008 N N . GLN D 1 147 ? -66.625 5.653 -16.486 1.00 14.03 147 GLN D N 1
ATOM 4009 C CA . GLN D 1 147 ? -66.086 4.498 -17.180 1.00 13.86 147 GLN D CA 1
ATOM 4010 C C . GLN D 1 147 ? -66.576 4.525 -18.627 1.00 16.17 147 GLN D C 1
ATOM 4011 O O . GLN D 1 147 ? -67.776 4.713 -18.874 1.00 16.85 147 GLN D O 1
ATOM 4017 N N . ILE D 1 148 ? -65.645 4.397 -19.582 1.00 14.42 148 ILE D N 1
ATOM 4018 C CA . ILE D 1 148 ? -65.984 4.440 -21.005 1.00 14.95 148 ILE D CA 1
ATOM 4019 C C . ILE D 1 148 ? -65.724 3.061 -21.554 1.00 17.85 148 ILE D C 1
ATOM 4020 O O . ILE D 1 148 ? -64.597 2.612 -21.475 1.00 15.89 148 ILE D O 1
ATOM 4025 N N . GLU D 1 149 ? -66.727 2.361 -22.106 1.00 18.40 149 GLU D N 1
ATOM 4026 C CA . GLU D 1 149 ? -66.482 1.095 -22.785 1.00 21.16 149 GLU D CA 1
ATOM 4027 C C . GLU D 1 149 ? -67.727 0.642 -23.536 1.00 22.95 149 GLU D C 1
ATOM 4028 O O . GLU D 1 149 ? -68.772 1.171 -23.235 1.00 27.34 149 GLU D O 1
#

Sequence (523 aa):
RPTPPNLEFLFSANLTKGPAYIYDQSDAQIKALQTLTGGIIAGPNFDGTVIIGGTALSTRGADGTIRADAHYLIQTSDGANILVTESAAIPYVAVLFDTSSEKYNWLNNVTAWGTPPNLNEINFLEYWQIERPTPPNLEFLFSANLTKGPAYIYDQSDAQIKALQTLTGGIIAGPNFDGTVIGGTALSTRRGADGTIRADAHYLIQTSDGANILVTESAAIPYVAVLFDTSSEKYNWLNNVTAWGTPPNLNEINFLEYWQIERPTPPNLEFLFSANLTKGPAYIYDQSDAQIKALQTTLLTGGIIAGPNFDGTVIGGTALSTRGADGTIRADAHYLIQTSDGANILVTESAAIPYVAVLFDTSSEKYNWLNNVTAWGTPPNLNNEINFLEYWQIELGSRPTPPNLEFLFSANLTKGPAYIYDQSDAQIKALQTLTGGIIAGPNFDGTVIGGTALSTRGADGTIRADAHYLIQTSDGANILVTESAAIPYVAVLFDDTSSEKYNWLNNVTAWGTPPNLNEINFLEYWQIE

Radius of gyration: 22.35 Å; Cα contacts (8 Å, |Δi|>4): 1560; chains: 4; bounding box: 67×48×52 Å

Solvent-accessible surface area: 22328 Å² total; per-residue (Å²): 278,40,111,65,16,115,38,117,50,7,0,17,0,63,13,75,78,14,101,42,51,67,16,10,123,41,86,65,24,41,40,0,0,42,37,10,80,13,17,113,5,54,22,95,93,7,56,9,65,8,51,4,3,9,11,38,21,42,78,17,89,113,52,30,50,49,14,76,9,58,2,0,0,60,6,90,89,49,14,28,0,8,0,38,20,19,3,1,57,37,42,5,9,3,12,0,24,1,36,28,157,126,6,51,88,0,20,59,3,2,4,6,0,30,9,74,90,107,126,105,89,48,67,12,23,1,19,37,0,79,271,54,109,63,15,117,38,116,45,7,0,18,0,65,16,75,81,15,100,41,54,61,10,38,111,40,162,55,33,43,59,0,0,43,41,11,76,12,18,110,4,50,19,96,99,7,62,10,64,8,56,4,2,11,9,37,20,35,77,18,89,112,52,29,51,47,14,78,8,59,2,0,0,60,6,91,88,50,15,29,0,8,0,39,21,19,3,0,54,36,43,4,10,2,12,0,23,1,37,28,157,121,7,53,89,0,20,58,3,2,4,6,0,30,9,78,88,111,120,102,88,45,64,14,26,1,19,35,2,83,267,36,115,61,13,111,29,121,62,7,2,16,0,81,12,76,73,14,92,62,41,77,15,21,107,60,140,18,20,62,44,9,0,47,32,5,78,12,13,102,0,38,19,109,77,17,83,7,60,7,51,4,3,8,13,36,35,46,115,18,84,86,47,28,38,58,15,74,7,58,2,0,0,53,5,96,73,43,14,25,0,12,0,45,21,19,4,1,71,34,45,5,8,2,34,6,12,0,41,24,164,129,12,64,81,0,4,68,3,2,3,3,0,33,9,81,69,114,115,108,106,48,75,12,19,1,19,41,2,90,142,84,106,206,34,104,76,21,112,38,114,51,0,0,14,0,77,10,76,76,14,92,60,40,81,16,19,117,53,104,5,17,48,45,9,1,46,33,4,78,11,12,103,2,41,34,106,57,6,63,10,61,7,51,4,3,9,12,36,37,41,133,17,71,88,48,2,40,62,15,81,8,58,0,0,0,59,5,85,84,48,17,27,0,11,0,43,21,19,6,2,71,38,43,5,9,3,10,1,23,0,45,28,165,128,8,47,90,0,12,62,2,2,3,5,0,32,10,78,58,111,134,105,117,50,68,15,26,0,20,34,2,87

Organism: Penicillium herquei (NCBI:txid69774)

Nearest PDB structures (foldseek):
  6jjt-assembly1_D  TM=9.911E-01  e=9.674E-23  Penicillium herquei
  3g7g-assembly1_D  TM=8.731E-01  e=2.536E-08  Clostridium acetobutylicum ATCC 824
  3c5o-assembly1_A  TM=8.549E-01  e=2.220E-06  Rhodopseudomonas palustris CGA009
  3c5o-assembly1_D  TM=8.507E-01  e=7.850E-06  Rhodopseudomonas palustris CGA009
  2r8a-assembly2_B  TM=2.041E-01  e=6.854E+00  Escherichia coli